Protein AF-0000000078449004 (afdb_homodimer)

Secondary structure (DSSP, 8-state):
-HHHHHHHHHHH--S-HHHHHHHHHHHTS----HHHHHHHHHHHHHHHHHHHHHHHS-SS--------HHHHHHHHHHHHHHHHHHHHHHHHHHHHHT--TT-SSS--HHHHH-HHHHHHHHHHHHHHHHHHHHTT--HHHHHHHHHHHHHHHHHHH------S-HHHHHHHHHHHHIIIIIHHHHHHHHHHHHHTT--HHHHHHHHHHHHHHHHHHHHHHHHHHHH-B-TTTSSB--HHHHTT---HHHHHHGGG-HHHHHHHHH---HHHHHHHHHTTTHHHHHHHHHHHHHHHHHHHHHHHHTSSS--HHHHHHHHHHHHHH-----/-HHHHHHHHHHH--S-HHHHHHHHHHHTS----HHHHHHHHHHHHHHHHHHHHHHHS-SS--------HHHHHHHHHHHHHHHHHHHHHHHHHHHHHT--TT-SSS--HHHHH-HHHHHHHHHHHHHHHHHHHHTT--HHHHHHHHHHHHHHHHHHH------S-HHHHHHHHHHHHIIIIIHHHHHHHHHHHHHTT--HHHHHHHHHHHHHHHHHHHHHHHHHHHH-B-TTTSSB--HHHHTT---HHHHHHGGG-HHHHHHHHH---HHHHHHHHHTTTHHHHHHHHHHHHHHHHHHHHHHHHTSSS--HHHHHHHHHHHHHHS----

Sequence (660 aa):
MSAFMDKVLSIVNTENEKVNGMIKYIINAPSKLFRPQLGLLLHRFLRTVDDKNEKSSSHGDSLHSSAPDDIYSDSILHLLRAYEIVHVGTLIHDDVLDDSDTRRTLKSIHNIVGTKAAILIGDLMLTRACHSIILLDSKELNIRMANSLENLIKGELMQVKYSENLQEMFESYLRKIFLKTASLIAETCASVAVLRGHGKEIVEKCYQVGLHIGMSFQICDDLLDYNSKSHLLGKPVLNDLSAGLITLPLLFAIPDHKELHGKVKSGLDVETIMPYVSKSLSFERCKHALLLHMTEAHRFLEEIEGSTTLSSEGSAIIRYALDNVTRVKGMSAFMDKVLSIVNTENEKVNGMIKYIINAPSKLFRPQLGLLLHRFLRTVDDKNEKSSSHGDSLHSSAPDDIYSDSILHLLRAYEIVHVGTLIHDDVLDDSDTRRTLKSIHNIVGTKAAILIGDLMLTRACHSIILLDSKELNIRMANSLENLIKGELMQVKYSENLQEMFESYLRKIFLKTASLIAETCASVAVLRGHGKEIVEKCYQVGLHIGMSFQICDDLLDYNSKSHLLGKPVLNDLSAGLITLPLLFAIPDHKELHGKVKSGLDVETIMPYVSKSLSFERCKHALLLHMTEAHRFLEEIEGSTTLSSEGSAIIRYALDNVTRVKG

Foldseek 3Di:
DVVLLVVLLVLLDDPDPLLSVLLCVLSPPDDPLLQLVLLVLLLVLVVVLVVVVCVVPPPDDPPPPPPPPVVLVVLSSLLSSLLVLLVSLVVLVVLLPLVPCPPDDDRNSCVVVNSVSSNVSSVSSLVSSLVSQVVLVDPVLNVLSVQLNVLQVVLVVQAQDADPDLVSSVVSQLSSLLSNWQSSSLSSQLVSCVSSPHDPLLSNLSSLLSNLLRSLQVLLVVLQQLVPLPVPPGHRVVPQLVSQGDHQLQSQLCVVDVVSSVVNVVTRDCVVRSVSSVPGCSSVVSVVSSVVSLVSSLVSSCVSSVHPDHDPSSVVSSVSSCCNSVVVPD/DVVLLVVLLVLLDDPDPVLSVLVCVLSPPDDPLLLLVLLVLLLVLVVVLVVVVCVVPPPDDPPPPPPPPVVLVVLSSLLSSLLVLLVSLVVLVVLLVLVPCPPDDDRNSCVVVNSVSSNVSSVSSLVSSLVSQVVLVDPVLNVLSVQLNVLQVVLVVQAQDADPDLVSSVVSQLSSLLSNWQSSSLSSQLVSCVSSPHDPLLSNLSSLLSNLLRSLQVLLVVLQQLVVLPVPPRHRVVPQLVSQGDHQLQSQLCVVDVVSSVVNVVTRDCVVRSVSSVPGCSSVVSVVSSVVSLVSSLVSSCVSSVHPDHDPSSVVSSVSSCCNSVVVDD

Radius of gyration: 28.14 Å; Cα contacts (8 Å, |Δi|>4): 845; chains: 2; bounding box: 70×77×61 Å

InterPro domains:
  IPR000092 Polyprenyl synthetase-like [PF00348] (17-256)
  IPR000092 Polyprenyl synthetase-like [cd00685] (14-257)
  IPR008949 Isoprenoid synthase domain superfamily [G3DSA:1.10.600.10] (1-329)
  IPR008949 Isoprenoid synthase domain superfamily [SSF48576] (9-309)
  IPR033749 Polyprenyl synthetase, conserved site [PS00444] (213-225)

Solvent-accessible surface area (backbone atoms only — not comparable to full-atom values): 34666 Å² total; per-residue (Å²): 107,68,66,57,50,52,51,45,49,65,64,62,56,61,94,45,64,71,58,36,53,49,51,48,53,61,69,65,41,91,67,86,53,60,63,49,49,50,44,50,40,49,50,53,29,51,49,54,46,48,53,52,48,52,63,68,52,55,78,76,82,76,70,73,68,73,70,59,77,65,63,55,44,54,56,49,49,50,51,37,42,24,54,48,36,37,52,54,17,49,51,44,40,49,47,54,58,57,66,50,77,68,51,68,91,61,73,45,59,31,79,75,65,29,58,55,52,32,47,43,49,17,49,46,28,40,42,42,20,52,47,54,42,53,72,68,72,38,70,66,55,42,51,45,50,38,49,32,52,47,34,34,45,52,17,68,72,53,72,54,58,87,56,94,48,61,68,57,38,50,53,44,37,53,50,31,46,32,24,52,48,4,39,49,41,9,43,50,32,18,43,53,33,46,75,71,64,48,54,71,68,57,20,50,37,33,22,46,28,21,30,23,46,25,42,20,42,50,51,35,53,53,43,43,34,64,61,35,50,31,84,84,79,64,42,48,67,38,56,46,36,70,70,55,48,65,48,66,44,57,61,53,15,34,86,74,30,80,67,47,54,58,43,54,69,76,44,62,44,56,83,74,47,46,62,53,34,70,73,33,66,7,65,61,49,48,51,49,53,29,48,52,26,45,51,50,22,53,51,37,50,20,60,70,63,70,37,95,64,65,50,74,49,49,45,48,46,53,52,53,54,44,55,69,43,50,65,70,63,130,108,68,68,58,49,52,50,44,48,63,65,62,56,62,94,45,63,71,58,35,52,50,51,48,53,61,68,65,41,92,67,84,53,61,64,49,50,50,44,51,42,49,52,53,30,51,49,52,44,49,51,52,49,52,62,67,49,56,78,76,82,74,70,74,70,72,69,59,76,66,61,56,43,54,56,50,51,51,51,37,42,24,55,47,36,37,53,54,16,50,50,44,40,48,47,54,57,57,66,50,78,64,50,74,88,60,70,41,60,31,79,74,65,29,57,54,53,33,46,44,48,17,50,45,27,40,42,43,19,52,47,54,42,53,74,68,71,39,70,66,55,42,51,46,50,40,49,34,53,47,34,32,45,53,18,68,72,53,74,53,56,87,55,94,49,62,67,56,36,48,51,43,38,53,51,30,46,32,25,53,48,4,40,48,41,9,43,48,32,19,43,53,32,46,75,73,64,51,55,70,67,58,21,49,37,33,22,48,28,21,30,24,47,25,43,21,41,50,51,37,52,53,45,44,34,63,62,35,50,32,84,83,79,63,44,48,69,37,54,48,37,70,70,56,48,65,49,65,44,59,62,53,13,32,86,75,31,79,65,47,53,57,43,54,68,77,43,63,44,56,82,73,48,47,62,54,34,70,75,33,64,8,65,60,50,49,52,50,52,29,48,51,25,45,51,50,21,51,52,38,51,20,58,69,63,71,36,96,64,66,50,73,48,50,44,48,46,53,52,52,53,44,55,70,41,50,66,69,63,130

Structure (mmCIF, N/CA/C/O backbone):
data_AF-0000000078449004-model_v1
#
loop_
_entity.id
_entity.type
_entity.pdbx_description
1 polymer 'Polyprenyl synthetase family member protein'
#
loop_
_atom_site.group_PDB
_atom_site.id
_atom_site.type_symbol
_atom_site.label_atom_id
_atom_site.label_alt_id
_atom_site.label_comp_id
_atom_site.label_asym_id
_atom_site.label_entity_id
_atom_site.label_seq_id
_atom_site.pdbx_PDB_ins_code
_atom_site.Cartn_x
_atom_site.Cartn_y
_atom_site.Cartn_z
_atom_site.occupancy
_atom_site.B_iso_or_equiv
_atom_site.auth_seq_id
_atom_site.auth_comp_id
_atom_site.auth_asym_id
_atom_site.auth_atom_id
_atom_site.pdbx_PDB_model_num
ATOM 1 N N . MET A 1 1 ? 0.041 1.467 27.344 1 67.94 1 MET A N 1
ATOM 2 C CA . MET A 1 1 ? 0.659 1.824 26.078 1 67.94 1 MET A CA 1
ATOM 3 C C . MET A 1 1 ? 1.543 0.692 25.562 1 67.94 1 MET A C 1
ATOM 5 O O . MET A 1 1 ? 1.615 0.451 24.359 1 67.94 1 MET A O 1
ATOM 9 N N . SER A 1 2 ? 2.07 -0.02 26.609 1 73.44 2 SER A N 1
ATOM 10 C CA . SER A 1 2 ? 2.887 -1.161 26.203 1 73.44 2 SER A CA 1
ATOM 11 C C . SER A 1 2 ? 2.039 -2.236 25.531 1 73.44 2 SER A C 1
ATOM 13 O O . SER A 1 2 ? 2.404 -2.752 24.469 1 73.44 2 SER A O 1
ATOM 15 N N . ALA A 1 3 ? 0.859 -2.412 26.062 1 79.25 3 ALA A N 1
ATOM 16 C CA . ALA A 1 3 ? -0.039 -3.416 25.5 1 79.25 3 ALA A CA 1
ATOM 17 C C . ALA A 1 3 ? -0.531 -2.996 24.125 1 79.25 3 ALA A C 1
ATOM 19 O O . ALA A 1 3 ? -0.748 -3.842 23.25 1 79.25 3 ALA A O 1
ATOM 20 N N . PHE A 1 4 ? -0.646 -1.725 24.047 1 86.06 4 PHE A N 1
ATOM 21 C CA . PHE A 1 4 ? -1.08 -1.169 22.781 1 86.06 4 PHE A CA 1
ATOM 22 C C . PHE A 1 4 ? -0.072 -1.485 21.672 1 86.06 4 PHE A C 1
ATOM 24 O O . PHE A 1 4 ? -0.441 -2 20.625 1 86.06 4 PHE A O 1
ATOM 31 N N . MET A 1 5 ? 1.175 -1.37 21.922 1 83.5 5 MET A N 1
ATOM 32 C CA . MET A 1 5 ? 2.217 -1.562 20.922 1 83.5 5 MET A CA 1
ATOM 33 C C . MET A 1 5 ? 2.475 -3.047 20.672 1 83.5 5 MET A C 1
ATOM 35 O O . MET A 1 5 ? 2.826 -3.449 19.562 1 83.5 5 MET A O 1
ATOM 39 N N . ASP A 1 6 ? 2.234 -3.83 21.734 1 82.44 6 ASP A N 1
ATOM 40 C CA . ASP A 1 6 ? 2.367 -5.273 21.562 1 82.44 6 ASP A CA 1
ATOM 41 C C . ASP A 1 6 ? 1.369 -5.801 20.531 1 82.44 6 ASP A C 1
ATOM 43 O O . ASP A 1 6 ? 1.699 -6.676 19.734 1 82.44 6 ASP A O 1
ATOM 47 N N . LYS A 1 7 ? 0.259 -5.266 20.625 1 85.38 7 LYS A N 1
ATOM 48 C CA . LYS A 1 7 ? -0.763 -5.68 19.656 1 85.38 7 LYS A CA 1
ATOM 49 C C . LYS A 1 7 ? -0.454 -5.156 18.266 1 85.38 7 LYS A C 1
ATOM 51 O O . LYS A 1 7 ? -0.725 -5.832 17.266 1 85.38 7 LYS A O 1
ATOM 56 N N . VAL A 1 8 ? 0.079 -4.008 18.203 1 87.06 8 VAL A N 1
ATOM 57 C CA . VAL A 1 8 ? 0.522 -3.467 16.922 1 87.06 8 VAL A CA 1
ATOM 58 C C . VAL A 1 8 ? 1.547 -4.41 16.281 1 87.06 8 VAL A C 1
ATOM 60 O O . VAL A 1 8 ? 1.439 -4.754 15.109 1 87.06 8 VAL A O 1
ATOM 63 N N . LEU A 1 9 ? 2.445 -4.902 17.094 1 83.38 9 LEU A N 1
ATOM 64 C CA . LEU A 1 9 ? 3.488 -5.809 16.625 1 83.38 9 LEU A CA 1
ATOM 65 C C . LEU A 1 9 ? 2.887 -7.125 16.156 1 83.38 9 LEU A C 1
ATOM 67 O O . LEU A 1 9 ? 3.336 -7.688 15.148 1 83.38 9 LEU A O 1
ATOM 71 N N . SER A 1 10 ? 1.912 -7.551 16.812 1 85.5 10 SER A N 1
ATOM 72 C CA . SER A 1 10 ? 1.275 -8.812 16.453 1 85.5 10 SER A CA 1
ATOM 73 C C . SER A 1 10 ? 0.579 -8.711 15.102 1 85.5 10 SER A C 1
ATOM 75 O O . SER A 1 10 ? 0.499 -9.695 14.359 1 85.5 10 SER A O 1
ATOM 77 N N . ILE A 1 11 ? 0.101 -7.555 14.797 1 84.75 11 ILE A N 1
ATOM 78 C CA . ILE A 1 11 ? -0.621 -7.332 13.555 1 84.75 11 ILE A CA 1
ATOM 79 C C . ILE A 1 11 ? 0.36 -7.336 12.383 1 84.75 11 ILE A C 1
ATOM 81 O O . ILE A 1 11 ? 0.037 -7.82 11.297 1 84.75 11 ILE A O 1
ATOM 85 N N . VAL A 1 12 ? 1.623 -6.914 12.625 1 84.25 12 VAL A N 1
ATOM 86 C CA . VAL A 1 12 ? 2.516 -6.684 11.492 1 84.25 12 VAL A CA 1
ATOM 87 C C . VAL A 1 12 ? 3.568 -7.789 11.43 1 84.25 12 VAL A C 1
ATOM 89 O O . VAL A 1 12 ? 4.406 -7.805 10.531 1 84.25 12 VAL A O 1
ATOM 92 N N . ASN A 1 13 ? 3.479 -8.734 12.289 1 81.5 13 ASN A N 1
ATOM 93 C CA . ASN A 1 13 ? 4.441 -9.828 12.312 1 81.5 13 ASN A CA 1
ATOM 94 C C . ASN A 1 13 ? 4.34 -10.695 11.062 1 81.5 13 ASN A C 1
ATOM 96 O O . ASN A 1 13 ? 3.242 -10.922 10.547 1 81.5 13 ASN A O 1
ATOM 100 N N . THR A 1 14 ? 5.531 -11.102 10.625 1 74.5 14 THR A N 1
ATOM 101 C CA . THR A 1 14 ? 5.613 -11.969 9.453 1 74.5 14 THR A CA 1
ATOM 102 C C . THR A 1 14 ? 6.324 -13.273 9.789 1 74.5 14 THR A C 1
ATOM 104 O O . THR A 1 14 ? 6.695 -13.5 10.945 1 74.5 14 THR A O 1
ATOM 107 N N . GLU A 1 15 ? 6.383 -14.133 8.781 1 71.5 15 GLU A N 1
ATOM 108 C CA . GLU A 1 15 ? 7.125 -15.383 8.961 1 71.5 15 GLU A CA 1
ATOM 109 C C . GLU A 1 15 ? 8.625 -15.156 8.812 1 71.5 15 GLU A C 1
ATOM 111 O O . GLU A 1 15 ? 9.43 -16.047 9.117 1 71.5 15 GLU A O 1
ATOM 116 N N . ASN A 1 16 ? 9.016 -13.984 8.414 1 72.19 16 ASN A N 1
ATOM 117 C CA . ASN A 1 16 ? 10.422 -13.641 8.227 1 72.19 16 ASN A CA 1
ATOM 118 C C . ASN A 1 16 ? 11 -12.969 9.469 1 72.19 16 ASN A C 1
ATOM 120 O O . ASN A 1 16 ? 10.68 -11.82 9.766 1 72.19 16 ASN A O 1
ATOM 124 N N . GLU A 1 17 ? 11.875 -13.656 10.055 1 76.56 17 GLU A N 1
ATOM 125 C CA . GLU A 1 17 ? 12.422 -13.195 11.328 1 76.56 17 GLU A CA 1
ATOM 126 C C . GLU A 1 17 ? 13.203 -11.891 11.156 1 76.56 17 GLU A C 1
ATOM 128 O O . GLU A 1 17 ? 13.195 -11.039 12.039 1 76.56 17 GLU A O 1
ATOM 133 N N . LYS A 1 18 ? 13.867 -11.828 10.047 1 72.25 18 LYS A N 1
ATOM 134 C CA . LYS A 1 18 ? 14.641 -10.609 9.797 1 72.25 18 LYS A CA 1
ATOM 135 C C . LYS A 1 18 ? 13.727 -9.391 9.672 1 72.25 18 LYS A C 1
ATOM 137 O O . LYS A 1 18 ? 14.016 -8.328 10.219 1 72.25 18 LYS A O 1
ATOM 142 N N . VAL A 1 19 ? 12.641 -9.664 9.055 1 74.06 19 VAL A N 1
ATOM 143 C CA . VAL A 1 19 ? 11.664 -8.602 8.875 1 74.06 19 VAL A CA 1
ATOM 144 C C . VAL A 1 19 ? 11.031 -8.25 10.219 1 74.06 19 VAL A C 1
ATOM 146 O O . VAL A 1 19 ? 10.875 -7.078 10.555 1 74.06 19 VAL A O 1
ATOM 149 N N . ASN A 1 20 ? 10.75 -9.227 11 1 80.94 20 ASN A N 1
ATOM 150 C CA . ASN A 1 20 ? 10.133 -9.008 12.305 1 80.94 20 ASN A CA 1
ATOM 151 C C . ASN A 1 20 ? 11.055 -8.242 13.242 1 80.94 20 ASN A C 1
ATOM 153 O O . ASN A 1 20 ? 10.602 -7.395 14.016 1 80.94 20 ASN A O 1
ATOM 157 N N . GLY A 1 21 ? 12.32 -8.641 13.148 1 79.56 21 GLY A N 1
ATOM 158 C CA . GLY A 1 21 ? 13.289 -7.918 13.961 1 79.56 21 GLY A CA 1
ATOM 159 C C . GLY A 1 21 ? 13.352 -6.438 13.641 1 79.56 21 GLY A C 1
ATOM 160 O O . GLY A 1 21 ? 13.445 -5.602 14.539 1 79.56 21 GLY A O 1
ATOM 161 N N . MET A 1 22 ? 13.133 -6.133 12.477 1 73.94 22 MET A N 1
ATOM 162 C CA . MET A 1 22 ? 13.18 -4.746 12.023 1 73.94 22 MET A CA 1
ATOM 163 C C . MET A 1 22 ? 11.938 -3.984 12.477 1 73.94 22 MET A C 1
ATOM 165 O O . MET A 1 22 ? 12.031 -2.84 12.922 1 73.94 22 MET A O 1
ATOM 169 N N . ILE A 1 23 ? 10.898 -4.648 12.258 1 78.38 23 ILE A N 1
ATOM 170 C CA . ILE A 1 23 ? 9.633 -4.031 12.641 1 78.38 23 ILE A CA 1
ATOM 171 C C . ILE A 1 23 ? 9.641 -3.744 14.141 1 78.38 23 ILE A C 1
ATOM 173 O O . ILE A 1 23 ? 9.242 -2.66 14.578 1 78.38 23 ILE A O 1
ATOM 177 N N . LYS A 1 24 ? 10.141 -4.684 14.852 1 81.31 24 LYS A N 1
ATOM 178 C CA . LYS A 1 24 ? 10.219 -4.539 16.297 1 81.31 24 LYS A CA 1
ATOM 179 C C . LYS A 1 24 ? 11.117 -3.373 16.688 1 81.31 24 LYS A C 1
ATOM 181 O O . LYS A 1 24 ? 10.828 -2.641 17.641 1 81.31 24 LYS A O 1
ATOM 186 N N . TYR A 1 25 ? 12.148 -3.271 15.969 1 77.94 25 TYR A N 1
ATOM 187 C CA . TYR A 1 25 ? 13.094 -2.195 16.234 1 77.94 25 TYR A CA 1
ATOM 188 C C . TYR A 1 25 ? 12.438 -0.832 16.047 1 77.94 25 TYR A C 1
ATOM 190 O O . TYR A 1 25 ? 12.625 0.07 16.859 1 77.94 25 TYR A O 1
ATOM 198 N N . ILE A 1 26 ? 11.641 -0.665 15.102 1 76.62 26 ILE A N 1
ATOM 199 C CA . ILE A 1 26 ? 11.023 0.615 14.773 1 76.62 26 ILE A CA 1
ATOM 200 C C . ILE A 1 26 ? 9.891 0.905 15.75 1 76.62 26 ILE A C 1
ATOM 202 O O . ILE A 1 26 ? 9.742 2.033 16.234 1 76.62 26 ILE A O 1
ATOM 206 N N . ILE A 1 27 ? 9.172 -0.122 16 1 78.56 27 ILE A N 1
ATOM 207 C CA . ILE A 1 27 ? 8 0.029 16.859 1 78.56 27 ILE A CA 1
ATOM 208 C C . ILE A 1 27 ? 8.438 0.299 18.297 1 78.56 27 ILE A C 1
ATOM 210 O O . ILE A 1 27 ? 7.77 1.034 19.031 1 78.56 27 ILE A O 1
ATOM 214 N N . ASN A 1 28 ? 9.609 -0.246 18.609 1 75.81 28 ASN A N 1
ATOM 215 C CA . ASN A 1 28 ? 10.078 -0.104 19.984 1 75.81 28 ASN A CA 1
ATOM 216 C C . ASN A 1 28 ? 10.852 1.197 20.188 1 75.81 28 ASN A C 1
ATOM 218 O O . ASN A 1 28 ? 11.234 1.534 21.297 1 75.81 28 ASN A O 1
ATOM 222 N N . ALA A 1 29 ? 11.094 1.881 19.125 1 72.81 29 ALA A N 1
ATOM 223 C CA . ALA A 1 29 ? 11.695 3.203 19.281 1 72.81 29 ALA A CA 1
ATOM 224 C C . ALA A 1 29 ? 10.797 4.121 20.094 1 72.81 29 ALA A C 1
ATOM 226 O O . ALA A 1 29 ? 9.57 4.008 20.047 1 72.81 29 ALA A O 1
ATOM 227 N N . PRO A 1 30 ? 11.406 4.852 20.953 1 68.38 30 PRO A N 1
ATOM 228 C CA . PRO A 1 30 ? 10.602 5.746 21.797 1 68.38 30 PRO A CA 1
ATOM 229 C C . PRO A 1 30 ? 9.648 6.617 20.969 1 68.38 30 PRO A C 1
ATOM 231 O O . PRO A 1 30 ? 10.055 7.199 19.969 1 68.38 30 PRO A O 1
ATOM 234 N N . SER A 1 31 ? 8.445 6.445 21.25 1 74.94 31 SER A N 1
ATOM 235 C CA . SER A 1 31 ? 7.414 7.242 20.594 1 74.94 31 SER A CA 1
ATOM 236 C C . SER A 1 31 ? 6.371 7.73 21.594 1 74.94 31 SER A C 1
ATOM 238 O O . SER A 1 31 ? 6.039 7.023 22.547 1 74.94 31 SER A O 1
ATOM 240 N N . LYS A 1 32 ? 6.047 8.945 21.547 1 74.31 32 LYS A N 1
ATOM 241 C CA . LYS A 1 32 ? 5.059 9.531 22.438 1 74.31 32 LYS A CA 1
ATOM 242 C C . LYS A 1 32 ? 3.654 9.031 22.109 1 74.31 32 LYS A C 1
ATOM 244 O O . LYS A 1 32 ? 2.721 9.234 22.891 1 74.31 32 LYS A O 1
ATOM 249 N N . LEU A 1 33 ? 3.533 8.289 21.047 1 87.19 33 LEU A N 1
ATOM 250 C CA . LEU A 1 33 ? 2.236 7.785 20.609 1 87.19 33 LEU A CA 1
ATOM 251 C C . LEU A 1 33 ? 1.193 8.898 20.609 1 87.19 33 LEU A C 1
ATOM 253 O O . LEU A 1 33 ? 0.107 8.742 21.156 1 87.19 33 LEU A O 1
ATOM 257 N N . PHE A 1 34 ? 1.561 10.016 20.047 1 90.38 34 PHE A N 1
ATOM 258 C CA . PHE A 1 34 ? 0.74 11.219 20 1 90.38 34 PHE A CA 1
ATOM 259 C C . PHE A 1 34 ? -0.609 10.93 19.359 1 90.38 34 PHE A C 1
ATOM 261 O O . PHE A 1 34 ? -1.654 11.305 19.891 1 90.38 34 PHE A O 1
ATOM 268 N N . ARG A 1 35 ? -0.617 10.211 18.297 1 92.75 35 ARG A N 1
ATOM 269 C CA . ARG A 1 35 ? -1.819 10.023 17.5 1 92.75 35 ARG A CA 1
ATOM 270 C C . ARG A 1 35 ? -2.811 9.102 18.203 1 92.75 35 ARG A C 1
ATOM 272 O O . ARG A 1 35 ? -3.984 9.453 18.359 1 92.75 35 ARG A O 1
ATOM 279 N N . PRO A 1 36 ? -2.34 7.934 18.656 1 93.69 36 PRO A N 1
ATOM 280 C CA . PRO A 1 36 ? -3.275 7.086 19.406 1 93.69 36 PRO A CA 1
ATOM 281 C C . PRO A 1 36 ? -3.861 7.781 20.625 1 93.69 36 PRO A C 1
ATOM 283 O O . PRO A 1 36 ? -5.051 7.629 20.922 1 93.69 36 PRO A O 1
ATOM 286 N N . GLN A 1 37 ? -3.027 8.516 21.281 1 93.44 37 GLN A N 1
ATOM 287 C CA . GLN A 1 37 ? -3.5 9.203 22.484 1 93.44 37 GLN A CA 1
ATOM 288 C C . GLN A 1 37 ? -4.523 10.281 22.125 1 93.44 37 GLN A C 1
ATOM 290 O O . GLN A 1 37 ? -5.52 10.453 22.828 1 93.44 37 GLN A O 1
ATOM 295 N N . LEU A 1 38 ? -4.266 10.992 21.125 1 96.31 38 LEU A N 1
ATOM 296 C CA . LEU A 1 38 ? -5.223 11.992 20.656 1 96.31 38 LEU A CA 1
ATOM 297 C C . LEU A 1 38 ? -6.559 11.352 20.312 1 96.31 38 LEU A C 1
ATOM 299 O O . LEU A 1 38 ? -7.617 11.875 20.672 1 96.31 38 LEU A O 1
ATOM 303 N N . GLY A 1 39 ? -6.492 10.227 19.578 1 96.5 39 GLY A N 1
ATOM 304 C CA . GLY A 1 39 ? -7.707 9.492 19.25 1 96.5 39 GLY A CA 1
ATOM 305 C C . GLY A 1 39 ? -8.484 9.039 20.469 1 96.5 39 GLY A C 1
ATOM 306 O O . GLY A 1 39 ? -9.711 9.109 20.484 1 96.5 39 GLY A O 1
ATOM 307 N N . LEU A 1 40 ? -7.77 8.578 21.484 1 94.88 40 LEU A N 1
ATOM 308 C CA . LEU A 1 40 ? -8.406 8.125 22.719 1 94.88 40 LEU A CA 1
ATOM 309 C C . LEU A 1 40 ? -9.062 9.281 23.453 1 94.88 40 LEU A C 1
ATOM 311 O O . LEU A 1 40 ? -10.164 9.141 24 1 94.88 40 LEU A O 1
ATOM 315 N N . LEU A 1 41 ? -8.367 10.398 23.531 1 96.25 41 LEU A N 1
ATOM 316 C CA . LEU A 1 41 ? -8.922 11.594 24.156 1 96.25 41 LEU A CA 1
ATOM 317 C C . LEU A 1 41 ? -10.195 12.039 23.453 1 96.25 41 LEU A C 1
ATOM 319 O O . LEU A 1 41 ? -11.18 12.406 24.094 1 96.25 41 LEU A O 1
ATOM 323 N N . LEU A 1 42 ? -10.156 12 22.125 1 97.44 42 LEU A N 1
ATOM 324 C CA . LEU A 1 42 ? -11.336 12.383 21.359 1 97.44 42 LEU A CA 1
ATOM 325 C C . LEU A 1 42 ? -12.492 11.43 21.609 1 97.44 42 LEU A C 1
ATOM 327 O O . LEU A 1 42 ? -13.641 11.852 21.719 1 97.44 42 LEU A O 1
ATOM 331 N N . HIS A 1 43 ? -12.18 10.109 21.641 1 96.19 43 HIS A N 1
ATOM 332 C CA . HIS A 1 43 ? -13.195 9.109 21.953 1 96.19 43 HIS A CA 1
ATOM 333 C C . HIS A 1 43 ? -13.875 9.406 23.281 1 96.19 43 HIS A C 1
ATOM 335 O O . HIS A 1 43 ? -15.102 9.344 23.391 1 96.19 43 HIS A O 1
ATOM 341 N N . ARG A 1 44 ? -13.102 9.742 24.281 1 93.69 44 ARG A N 1
ATOM 342 C CA . ARG A 1 44 ? -13.641 10.07 25.594 1 93.69 44 ARG A CA 1
ATOM 343 C C . ARG A 1 44 ? -14.492 11.336 25.547 1 93.69 44 ARG A C 1
ATOM 345 O O . ARG A 1 44 ? -15.562 11.391 26.156 1 93.69 44 ARG A O 1
ATOM 352 N N . PHE A 1 45 ? -14.039 12.273 24.828 1 96.38 45 PHE A N 1
ATOM 353 C CA . PHE A 1 45 ? -14.758 13.531 24.656 1 96.38 45 PHE A CA 1
ATOM 354 C C . PHE A 1 45 ? -16.125 13.289 24.016 1 96.38 45 PHE A C 1
ATOM 356 O O . PHE A 1 45 ? -17.141 13.781 24.5 1 96.38 45 PHE A O 1
ATOM 363 N N . LEU A 1 46 ? -16.109 12.469 22.969 1 95.38 46 LEU A N 1
ATOM 364 C CA . LEU A 1 46 ? -17.359 12.195 22.25 1 95.38 46 LEU A CA 1
ATOM 365 C C . LEU A 1 46 ? -18.328 11.391 23.125 1 95.38 46 LEU A C 1
ATOM 367 O O . LEU A 1 46 ? -19.547 11.539 23 1 95.38 46 LEU A O 1
ATOM 371 N N . ARG A 1 47 ? -17.703 10.594 23.953 1 91.88 47 ARG A N 1
ATOM 372 C CA . ARG A 1 47 ? -18.547 9.852 24.891 1 91.88 47 ARG A CA 1
ATOM 373 C C . ARG A 1 47 ? -19.312 10.789 25.812 1 91.88 47 ARG A C 1
ATOM 375 O O . ARG A 1 47 ? -20.484 10.578 26.094 1 91.88 47 ARG A O 1
ATOM 382 N N . THR A 1 48 ? -18.656 11.797 26.234 1 89.88 48 THR A N 1
ATOM 383 C CA . THR A 1 48 ? -19.297 12.773 27.109 1 89.88 48 THR A CA 1
ATOM 384 C C . THR A 1 48 ? -20.391 13.547 26.359 1 89.88 48 THR A C 1
ATOM 386 O O . THR A 1 48 ? -21.422 13.883 26.938 1 89.88 48 THR A O 1
ATOM 389 N N . VAL A 1 49 ? -20.125 13.797 25.172 1 90.06 49 VAL A N 1
ATOM 390 C CA . VAL A 1 49 ? -21.094 14.492 24.344 1 90.06 49 VAL A CA 1
ATOM 391 C C . VAL A 1 49 ? -22.328 13.609 24.141 1 90.06 49 VAL A C 1
ATOM 393 O O . VAL A 1 49 ? -23.453 14.094 24.203 1 90.06 49 VAL A O 1
ATOM 396 N N . ASP A 1 50 ? -22.078 12.359 23.891 1 88.94 50 ASP A N 1
ATOM 397 C CA . ASP A 1 50 ? -23.172 11.398 23.719 1 88.94 50 ASP A CA 1
ATOM 398 C C . ASP A 1 50 ? -24.031 11.305 24.984 1 88.94 50 ASP A C 1
ATOM 400 O O . ASP A 1 50 ? -25.25 11.25 24.906 1 88.94 50 ASP A O 1
ATOM 404 N N . ASP A 1 51 ? -23.406 11.242 26.062 1 85.19 51 ASP A N 1
ATOM 405 C CA . ASP A 1 51 ? -24.094 11.125 27.344 1 85.19 51 ASP A CA 1
ATOM 406 C C . ASP A 1 51 ? -24.969 12.344 27.609 1 85.19 51 ASP A C 1
ATOM 408 O O . ASP A 1 51 ? -26.078 12.219 28.125 1 85.19 51 ASP A O 1
ATOM 412 N N . LYS A 1 52 ? -24.531 13.461 27.25 1 81.44 52 LYS A N 1
ATOM 413 C CA . LYS A 1 52 ? -25.297 14.695 27.438 1 81.44 52 LYS A CA 1
ATOM 414 C C . LYS A 1 52 ? -26.516 14.727 26.531 1 81.44 52 LYS A C 1
ATOM 416 O O . LYS A 1 52 ? -27.594 15.18 26.938 1 81.44 52 LYS A O 1
ATOM 421 N N . ASN A 1 53 ? -26.359 14.242 25.406 1 77.38 53 ASN A N 1
ATOM 422 C CA . ASN A 1 53 ? -27.469 14.227 24.438 1 77.38 53 ASN A CA 1
ATOM 423 C C . ASN A 1 53 ? -28.516 13.188 24.812 1 77.38 53 ASN A C 1
ATOM 425 O O . ASN A 1 53 ? -29.703 13.383 24.578 1 77.38 53 ASN A O 1
ATOM 429 N N . GLU A 1 54 ? -28 12.086 25.234 1 70.25 54 GLU A N 1
ATOM 430 C CA . GLU A 1 54 ? -28.938 11.062 25.703 1 70.25 54 GLU A CA 1
ATOM 431 C C . GLU A 1 54 ? -29.75 11.555 26.891 1 70.25 54 GLU A C 1
ATOM 433 O O . GLU A 1 54 ? -30.953 11.266 27 1 70.25 54 GLU A O 1
ATOM 438 N N . LYS A 1 55 ? -29.156 12.227 27.672 1 61.28 55 LYS A N 1
ATOM 439 C CA . LYS A 1 55 ? -29.859 12.734 28.844 1 61.28 55 LYS A CA 1
ATOM 440 C C . LYS A 1 55 ? -30.859 13.812 28.453 1 61.28 55 LYS A C 1
ATOM 442 O O . LYS A 1 55 ? -31.906 13.938 29.078 1 61.28 55 LYS A O 1
ATOM 447 N N . SER A 1 56 ? -30.453 14.492 27.5 1 58.06 56 SER A N 1
ATOM 448 C CA . SER A 1 56 ? -31.344 15.555 27.047 1 58.06 56 SER A CA 1
ATOM 449 C C . SER A 1 56 ? -32.531 14.992 26.25 1 58.06 56 SER A C 1
ATOM 451 O O . SER A 1 56 ? -33.594 15.594 26.219 1 58.06 56 SER A O 1
ATOM 453 N N . SER A 1 57 ? -32.25 13.914 25.453 1 52.81 57 SER A N 1
ATOM 454 C CA . SER A 1 57 ? -33.312 13.25 24.703 1 52.81 57 SER A CA 1
ATOM 455 C C . SER A 1 57 ? -34.125 12.344 25.625 1 52.81 57 SER A C 1
ATOM 457 O O . SER A 1 57 ? -35.062 11.672 25.156 1 52.81 57 SER A O 1
ATOM 459 N N . SER A 1 58 ? -34 12.18 26.781 1 46 58 SER A N 1
ATOM 460 C CA . SER A 1 58 ? -34.781 11.266 27.609 1 46 58 SER A CA 1
ATOM 461 C C . SER A 1 58 ? -36.25 11.625 27.578 1 46 58 SER A C 1
ATOM 463 O O . SER A 1 58 ? -37.031 11.141 28.406 1 46 58 SER A O 1
ATOM 465 N N . HIS A 1 59 ? -36.969 12.406 26.922 1 37.53 59 HIS A N 1
ATOM 466 C CA . HIS A 1 59 ? -38.281 11.781 26.844 1 37.53 59 HIS A CA 1
ATOM 467 C C . HIS A 1 59 ? -38.188 10.359 26.297 1 37.53 59 HIS A C 1
ATOM 469 O O . HIS A 1 59 ? -38.719 9.422 26.906 1 37.53 59 HIS A O 1
ATOM 475 N N . GLY A 1 60 ? -38.875 9.984 24.984 1 34.41 60 GLY A N 1
ATOM 476 C CA . GLY A 1 60 ? -39.219 8.656 24.5 1 34.41 60 GLY A CA 1
ATOM 477 C C . GLY A 1 60 ? -38.031 7.766 24.281 1 34.41 60 GLY A C 1
ATOM 478 O O . GLY A 1 60 ? -36.875 8.188 24.516 1 34.41 60 GLY A O 1
ATOM 479 N N . ASP A 1 61 ? -38.094 6.719 23.094 1 35 61 ASP A N 1
ATOM 480 C CA . ASP A 1 61 ? -37.688 5.395 22.641 1 35 61 ASP A CA 1
ATOM 481 C C . ASP A 1 61 ? -36.25 5.414 22.125 1 35 61 ASP A C 1
ATOM 483 O O . ASP A 1 61 ? -35.875 4.578 21.297 1 35 61 ASP A O 1
ATOM 487 N N . SER A 1 62 ? -35.594 6.426 22.172 1 35 62 SER A N 1
ATOM 488 C CA . SER A 1 62 ? -34.5 6.309 21.219 1 35 62 SER A CA 1
ATOM 489 C C . SER A 1 62 ? -33.531 5.219 21.656 1 35 62 SER A C 1
ATOM 491 O O . SER A 1 62 ? -32.969 5.277 22.75 1 35 62 SER A O 1
ATOM 493 N N . LEU A 1 63 ? -33.688 3.967 21.281 1 33.84 63 LEU A N 1
ATOM 494 C CA . LEU A 1 63 ? -32.969 2.711 21.203 1 33.84 63 LEU A CA 1
ATOM 495 C C . LEU A 1 63 ? -31.5 2.955 20.828 1 33.84 63 LEU A C 1
ATOM 497 O O . LEU A 1 63 ? -30.875 2.107 20.203 1 33.84 63 LEU A O 1
ATOM 501 N N . HIS A 1 64 ? -31.172 4.148 20.641 1 39 64 HIS A N 1
ATOM 502 C CA . HIS A 1 64 ? -29.766 4.07 20.312 1 39 64 HIS A CA 1
ATOM 503 C C . HIS A 1 64 ? -28.969 3.367 21.406 1 39 64 HIS A C 1
ATOM 505 O O . HIS A 1 64 ? -28.938 3.832 22.547 1 39 64 HIS A O 1
ATOM 511 N N . SER A 1 65 ? -29.141 2.113 21.625 1 37.03 65 SER A N 1
ATOM 512 C CA . SER A 1 65 ? -28.375 1.168 22.438 1 37.03 65 SER A CA 1
ATOM 513 C C . SER A 1 65 ? -26.938 1.627 22.609 1 37.03 65 SER A C 1
ATOM 515 O O . SER A 1 65 ? -26.219 1.838 21.625 1 37.03 65 SER A O 1
ATOM 517 N N . SER A 1 66 ? -26.625 2.457 23.531 1 37.53 66 SER A N 1
ATOM 518 C CA . SER A 1 66 ? -25.281 2.686 24.062 1 37.53 66 SER A CA 1
ATOM 519 C C . SER A 1 66 ? -24.469 1.396 24.078 1 37.53 66 SER A C 1
ATOM 521 O O . SER A 1 66 ? -24.734 0.498 24.891 1 37.53 66 SER A O 1
ATOM 523 N N . ALA A 1 67 ? -24.047 0.824 23 1 41.62 67 ALA A N 1
ATOM 524 C CA . ALA A 1 67 ? -23.125 -0.294 23.172 1 41.62 67 ALA A CA 1
ATOM 525 C C . ALA A 1 67 ? -22.25 -0.1 24.406 1 41.62 67 ALA A C 1
ATOM 527 O O . ALA A 1 67 ? -21.859 1.025 24.719 1 41.62 67 ALA A O 1
ATOM 528 N N . PRO A 1 68 ? -22.297 -1.073 25.328 1 45.28 68 PRO A N 1
ATOM 529 C CA . PRO A 1 68 ? -21.453 -0.993 26.516 1 45.28 68 PRO A CA 1
ATOM 530 C C . PRO A 1 68 ? -20.062 -0.421 26.219 1 45.28 68 PRO A C 1
ATOM 532 O O . PRO A 1 68 ? -19.547 -0.577 25.109 1 45.28 68 PRO A O 1
ATOM 535 N N . ASP A 1 69 ? -19.516 0.64 27.016 1 49.78 69 ASP A N 1
ATOM 536 C CA . ASP A 1 69 ? -18.266 1.38 27.047 1 49.78 69 ASP A CA 1
ATOM 537 C C . ASP A 1 69 ? -17.094 0.498 26.609 1 49.78 69 ASP A C 1
ATOM 539 O O . ASP A 1 69 ? -16.156 0.976 25.969 1 49.78 69 ASP A O 1
ATOM 543 N N . ASP A 1 70 ? -17.297 -0.84 26.938 1 50.09 70 ASP A N 1
ATOM 544 C CA . ASP A 1 70 ? -16.188 -1.79 26.781 1 50.09 70 ASP A CA 1
ATOM 545 C C . ASP A 1 70 ? -15.984 -2.15 25.312 1 50.09 70 ASP A C 1
ATOM 547 O O . ASP A 1 70 ? -14.852 -2.348 24.875 1 50.09 70 ASP A O 1
ATOM 551 N N . ILE A 1 71 ? -17.156 -2.336 24.594 1 46.53 71 ILE A N 1
ATOM 552 C CA . ILE A 1 71 ? -17.094 -2.812 23.219 1 46.53 71 ILE A CA 1
ATOM 553 C C . ILE A 1 71 ? -16.453 -1.744 22.344 1 46.53 71 ILE A C 1
ATOM 555 O O . ILE A 1 71 ? -15.633 -2.057 21.469 1 46.53 71 ILE A O 1
ATOM 559 N N . TYR A 1 72 ? -16.812 -0.428 22.578 1 55.94 72 TYR A N 1
ATOM 560 C CA . TYR A 1 72 ? -16.234 0.664 21.812 1 55.94 72 TYR A CA 1
ATOM 561 C C . TYR A 1 72 ? -14.734 0.751 22.031 1 55.94 72 TYR A C 1
ATOM 563 O O . TYR A 1 72 ? -13.977 1.069 21.109 1 55.94 72 TYR A O 1
ATOM 571 N N . SER A 1 73 ? -14.422 0.007 23.094 1 75.69 73 SER A N 1
ATOM 572 C CA . SER A 1 73 ? -13.031 0.223 23.484 1 75.69 73 SER A CA 1
ATOM 573 C C . SER A 1 73 ? -12.086 -0.625 22.625 1 75.69 73 SER A C 1
ATOM 575 O O . SER A 1 73 ? -11.078 -0.124 22.125 1 75.69 73 SER A O 1
ATOM 577 N N . ASP A 1 74 ? -12.664 -1.819 22.281 1 88.06 74 ASP A N 1
ATOM 578 C CA . ASP A 1 74 ? -11.75 -2.676 21.531 1 88.06 74 ASP A CA 1
ATOM 579 C C . ASP A 1 74 ? -11.672 -2.24 20.062 1 88.06 74 ASP A C 1
ATOM 581 O O . ASP A 1 74 ? -10.594 -2.236 19.469 1 88.06 74 ASP A O 1
ATOM 585 N N . SER A 1 75 ? -12.891 -1.805 19.562 1 93.5 75 SER A N 1
ATOM 586 C CA . SER A 1 75 ? -12.93 -1.37 18.172 1 93.5 75 SER A CA 1
ATOM 587 C C . SER A 1 75 ? -12.164 -0.065 17.984 1 93.5 75 SER A C 1
ATOM 589 O O . SER A 1 75 ? -11.516 0.13 16.953 1 93.5 75 SER A O 1
ATOM 591 N N . ILE A 1 76 ? -12.273 0.783 19.031 1 95.31 76 ILE A N 1
ATOM 592 C CA . ILE A 1 76 ? -11.555 2.053 18.953 1 95.31 76 ILE A CA 1
ATOM 593 C C . ILE A 1 76 ? -10.055 1.804 19.016 1 95.31 76 ILE A C 1
ATOM 595 O O . ILE A 1 76 ? -9.297 2.375 18.219 1 95.31 76 ILE A O 1
ATOM 599 N N . LEU A 1 77 ? -9.68 0.927 19.891 1 94.44 77 LEU A N 1
ATOM 600 C CA . LEU A 1 77 ? -8.258 0.589 19.984 1 94.44 77 LEU A CA 1
ATOM 601 C C . LEU A 1 77 ? -7.773 -0.06 18.703 1 94.44 77 LEU A C 1
ATOM 603 O O . LEU A 1 77 ? -6.66 0.212 18.25 1 94.44 77 LEU A O 1
ATOM 607 N N . HIS A 1 78 ? -8.617 -0.904 18.156 1 94.69 78 HIS A N 1
ATOM 608 C CA . HIS A 1 78 ? -8.305 -1.541 16.875 1 94.69 78 HIS A CA 1
ATOM 609 C C . HIS A 1 78 ? -8.102 -0.503 15.781 1 94.69 78 HIS A C 1
ATOM 611 O O . HIS A 1 78 ? -7.129 -0.575 15.023 1 94.69 78 HIS A O 1
ATOM 617 N N . LEU A 1 79 ? -8.961 0.434 15.734 1 96.88 79 LEU A N 1
ATOM 618 C CA . LEU A 1 79 ? -8.891 1.525 14.773 1 96.88 79 LEU A CA 1
ATOM 619 C C . LEU A 1 79 ? -7.605 2.33 14.953 1 96.88 79 LEU A C 1
ATOM 621 O O . LEU A 1 79 ? -6.891 2.592 13.984 1 96.88 79 LEU A O 1
ATOM 625 N N . LEU A 1 80 ? -7.316 2.678 16.188 1 96.44 80 LEU A N 1
ATOM 626 C CA . LEU A 1 80 ? -6.164 3.521 16.484 1 96.44 80 LEU A CA 1
ATOM 627 C C . LEU A 1 80 ? -4.863 2.779 16.203 1 96.44 80 LEU A C 1
ATOM 629 O O . LEU A 1 80 ? -3.873 3.385 15.789 1 96.44 80 LEU A O 1
ATOM 633 N N . ARG A 1 81 ? -4.875 1.486 16.422 1 94.44 81 ARG A N 1
ATOM 634 C CA . ARG A 1 81 ? -3.705 0.682 16.078 1 94.44 81 ARG A CA 1
ATOM 635 C C . ARG A 1 81 ? -3.463 0.681 14.57 1 94.44 81 ARG A C 1
ATOM 637 O O . ARG A 1 81 ? -2.318 0.772 14.125 1 94.44 81 ARG A O 1
ATOM 644 N N . ALA A 1 82 ? -4.508 0.587 13.82 1 95.81 82 ALA A N 1
ATOM 645 C CA . ALA A 1 82 ? -4.379 0.59 12.367 1 95.81 82 ALA A CA 1
ATOM 646 C C . ALA A 1 82 ? -3.752 1.892 11.875 1 95.81 82 ALA A C 1
ATOM 648 O O . ALA A 1 82 ? -2.818 1.872 11.062 1 95.81 82 ALA A O 1
ATOM 649 N N . TYR A 1 83 ? -4.207 3.004 12.375 1 96.62 83 TYR A N 1
ATOM 650 C CA . TYR A 1 83 ? -3.674 4.293 11.953 1 96.62 83 TYR A CA 1
ATOM 651 C C . TYR A 1 83 ? -2.238 4.473 12.43 1 96.62 83 TYR A C 1
ATOM 653 O O . TYR A 1 83 ? -1.425 5.105 11.75 1 96.62 83 TYR A O 1
ATOM 661 N N . GLU A 1 84 ? -1.92 3.951 13.602 1 94.56 84 GLU A N 1
ATOM 662 C CA . GLU A 1 84 ? -0.542 4.016 14.078 1 94.56 84 GLU A CA 1
ATOM 663 C C . GLU A 1 84 ? 0.39 3.191 13.195 1 94.56 84 GLU A C 1
ATOM 665 O O . GLU A 1 84 ? 1.53 3.588 12.953 1 94.56 84 GLU A O 1
ATOM 670 N N . ILE A 1 85 ? -0.108 2.045 12.766 1 93.31 85 ILE A N 1
ATOM 671 C CA . ILE A 1 85 ? 0.671 1.207 11.859 1 93.31 85 ILE A CA 1
ATOM 672 C C . ILE A 1 85 ? 0.974 1.978 10.578 1 93.31 85 ILE A C 1
ATOM 674 O O . ILE A 1 85 ? 2.088 1.909 10.055 1 93.31 85 ILE A O 1
ATOM 678 N N . VAL A 1 86 ? 0.003 2.723 10.047 1 94.5 86 VAL A N 1
ATOM 679 C CA . VAL A 1 86 ? 0.223 3.561 8.875 1 94.5 86 VAL A CA 1
ATOM 680 C C . VAL A 1 86 ? 1.329 4.574 9.164 1 94.5 86 VAL A C 1
ATOM 682 O O . VAL A 1 86 ? 2.258 4.73 8.367 1 94.5 86 VAL A O 1
ATOM 685 N N . HIS A 1 87 ? 1.236 5.184 10.297 1 92.56 87 HIS A N 1
ATOM 686 C CA . HIS A 1 87 ? 2.23 6.184 10.672 1 92.56 87 HIS A CA 1
ATOM 687 C C . HIS A 1 87 ? 3.631 5.582 10.703 1 92.56 87 HIS A C 1
ATOM 689 O O . HIS A 1 87 ? 4.562 6.133 10.102 1 92.56 87 HIS A O 1
ATOM 695 N N . VAL A 1 88 ? 3.793 4.473 11.367 1 88.69 88 VAL A N 1
ATOM 696 C CA . VAL A 1 88 ? 5.094 3.826 11.5 1 88.69 88 VAL A CA 1
ATOM 697 C C . VAL A 1 88 ? 5.594 3.377 10.125 1 88.69 88 VAL A C 1
ATOM 699 O O . VAL A 1 88 ? 6.781 3.502 9.82 1 88.69 88 VAL A O 1
ATOM 702 N N . GLY A 1 89 ? 4.691 2.812 9.344 1 88.5 89 GLY A N 1
ATOM 703 C CA . GLY A 1 89 ? 5.059 2.412 7.996 1 88.5 89 GLY A CA 1
ATOM 704 C C . GLY A 1 89 ? 5.602 3.557 7.16 1 88.5 89 GLY A C 1
ATOM 705 O O . GLY A 1 89 ? 6.57 3.383 6.414 1 88.5 89 GLY A O 1
ATOM 706 N N . THR A 1 90 ? 4.988 4.684 7.266 1 87.5 90 THR A N 1
ATOM 707 C CA . THR A 1 90 ? 5.418 5.832 6.473 1 87.5 90 THR A CA 1
ATOM 708 C C . THR A 1 90 ? 6.77 6.344 6.957 1 87.5 90 THR A C 1
ATOM 710 O O . THR A 1 90 ? 7.543 6.902 6.18 1 87.5 90 THR A O 1
ATOM 713 N N . LEU A 1 91 ? 7.078 6.184 8.266 1 82.44 91 LEU A N 1
ATOM 714 C CA . LEU A 1 91 ? 8.398 6.539 8.781 1 82.44 91 LEU A CA 1
ATOM 715 C C . LEU A 1 91 ? 9.484 5.688 8.133 1 82.44 91 LEU A C 1
ATOM 717 O O . LEU A 1 91 ? 10.57 6.188 7.828 1 82.44 91 LEU A O 1
ATOM 721 N N . ILE A 1 92 ? 9.164 4.473 7.957 1 82.06 92 ILE A N 1
ATOM 722 C CA . ILE A 1 92 ? 10.109 3.572 7.316 1 82.06 92 ILE A CA 1
ATOM 723 C C . ILE A 1 92 ? 10.375 4.035 5.883 1 82.06 92 ILE A C 1
ATOM 725 O O . ILE A 1 92 ? 11.523 4.09 5.445 1 82.06 92 ILE A O 1
ATOM 729 N N . HIS A 1 93 ? 9.336 4.328 5.199 1 82.44 93 HIS A N 1
ATOM 730 C CA . HIS A 1 93 ? 9.469 4.809 3.828 1 82.44 93 HIS A CA 1
ATOM 731 C C . HIS A 1 93 ? 10.242 6.125 3.773 1 82.44 93 HIS A C 1
ATOM 733 O O . HIS A 1 93 ? 11.102 6.309 2.908 1 82.44 93 HIS A O 1
ATOM 739 N N . ASP A 1 94 ? 9.984 7.012 4.688 1 77.56 94 ASP A N 1
ATOM 740 C CA . ASP A 1 94 ? 10.648 8.312 4.746 1 77.56 94 ASP A CA 1
ATOM 741 C C . ASP A 1 94 ? 12.156 8.141 4.957 1 77.56 94 ASP A C 1
ATOM 743 O O . ASP A 1 94 ? 12.953 8.875 4.375 1 77.56 94 ASP A O 1
ATOM 747 N N . ASP A 1 95 ? 12.516 7.227 5.762 1 73.19 95 ASP A N 1
ATOM 748 C CA . ASP A 1 95 ? 13.914 6.984 6.078 1 73.19 95 ASP A CA 1
ATOM 749 C C . ASP A 1 95 ? 14.68 6.484 4.852 1 73.19 95 ASP A C 1
ATOM 751 O O . ASP A 1 95 ? 15.859 6.789 4.68 1 73.19 95 ASP A O 1
ATOM 755 N N . VAL A 1 96 ? 14.117 5.699 4.051 1 71 96 VAL A N 1
ATOM 756 C CA . VAL A 1 96 ? 14.734 5.16 2.844 1 71 96 VAL A CA 1
ATOM 757 C C . VAL A 1 96 ? 14.898 6.27 1.809 1 71 96 VAL A C 1
ATOM 759 O O . VAL A 1 96 ? 15.914 6.324 1.106 1 71 96 VAL A O 1
ATOM 762 N N . LEU A 1 97 ? 14 7.125 1.798 1 65.62 97 LEU A N 1
ATOM 763 C CA . LEU A 1 97 ? 13.93 8.117 0.729 1 65.62 97 LEU A CA 1
ATOM 764 C C . LEU A 1 97 ? 14.844 9.297 1.019 1 65.62 97 LEU A C 1
ATOM 766 O O . LEU A 1 97 ? 15.328 9.961 0.094 1 65.62 97 LEU A O 1
ATOM 770 N N . ASP A 1 98 ? 14.945 9.672 2.27 1 61.66 98 ASP A N 1
ATOM 771 C CA . ASP A 1 98 ? 15.742 10.828 2.645 1 61.66 98 ASP A CA 1
ATOM 772 C C . ASP A 1 98 ? 17.234 10.477 2.697 1 61.66 98 ASP A C 1
ATOM 774 O O . ASP A 1 98 ? 18.078 11.367 2.812 1 61.66 98 ASP A O 1
ATOM 778 N N . ASP A 1 99 ? 17.688 9.43 1.915 1 53.53 99 ASP A N 1
ATOM 779 C CA . ASP A 1 99 ? 19.078 9.031 1.985 1 53.53 99 ASP A CA 1
ATOM 780 C C . ASP A 1 99 ? 19.719 9.484 3.299 1 53.53 99 ASP A C 1
ATOM 782 O O . ASP A 1 99 ? 20.922 9.727 3.361 1 53.53 99 ASP A O 1
ATOM 786 N N . SER A 1 100 ? 19.047 10.086 4.148 1 46.28 100 SER A N 1
ATOM 787 C CA . SER A 1 100 ? 19.656 10.75 5.293 1 46.28 100 SER A CA 1
ATOM 788 C C . SER A 1 100 ? 20.516 9.781 6.098 1 46.28 100 SER A C 1
ATOM 790 O O . SER A 1 100 ? 20.031 8.734 6.543 1 46.28 100 SER A O 1
ATOM 792 N N . ASP A 1 101 ? 21.703 9.664 5.66 1 42.44 101 ASP A N 1
ATOM 793 C CA . ASP A 1 101 ? 22.688 8.969 6.477 1 42.44 101 ASP A CA 1
ATOM 794 C C . ASP A 1 101 ? 22.422 9.172 7.965 1 42.44 101 ASP A C 1
ATOM 796 O O . ASP A 1 101 ? 22.812 8.352 8.797 1 42.44 101 ASP A O 1
ATOM 800 N N . THR A 1 102 ? 22.297 10.469 8.297 1 37.5 102 THR A N 1
ATOM 801 C CA . THR A 1 102 ? 22.422 10.891 9.688 1 37.5 102 THR A CA 1
ATOM 802 C C . THR A 1 102 ? 21.109 10.727 10.43 1 37.5 102 THR A C 1
ATOM 804 O O . THR A 1 102 ? 20.719 11.594 11.219 1 37.5 102 THR A O 1
ATOM 807 N N . ARG A 1 103 ? 20.188 10.266 9.922 1 36.84 103 ARG A N 1
ATOM 808 C CA . ARG A 1 103 ? 19.281 10.406 11.062 1 36.84 103 ARG A CA 1
ATOM 809 C C . ARG A 1 103 ? 19.891 9.812 12.328 1 36.84 103 ARG A C 1
ATOM 811 O O . ARG A 1 103 ? 20.547 8.766 12.273 1 36.84 103 ARG A O 1
ATOM 818 N N . ARG A 1 104 ? 19.734 10.469 13.367 1 37.91 104 ARG A N 1
ATOM 819 C CA . ARG A 1 104 ? 20.422 10.297 14.641 1 37.91 104 ARG A CA 1
ATOM 820 C C . ARG A 1 104 ? 20.641 8.828 14.961 1 37.91 104 ARG A C 1
ATOM 822 O O . ARG A 1 104 ? 20.719 7.992 14.055 1 37.91 104 ARG A O 1
ATOM 829 N N . THR A 1 105 ? 19.984 8.453 16.125 1 39.09 105 THR A N 1
ATOM 830 C CA . THR A 1 105 ? 20.359 7.344 17 1 39.09 105 THR A CA 1
ATOM 831 C C . THR A 1 105 ? 20.109 6.004 16.297 1 39.09 105 THR A C 1
ATOM 833 O O . THR A 1 105 ? 20.734 4.996 16.656 1 39.09 105 THR A O 1
ATOM 836 N N . LEU A 1 106 ? 18.984 5.832 15.672 1 44.56 106 LEU A N 1
ATOM 837 C CA . LEU A 1 106 ? 18.797 4.48 15.156 1 44.56 106 LEU A CA 1
ATOM 838 C C . LEU A 1 106 ? 19.297 4.379 13.719 1 44.56 106 LEU A C 1
ATOM 840 O O . LEU A 1 106 ? 18.984 5.234 12.883 1 44.56 106 LEU A O 1
ATOM 844 N N . LYS A 1 107 ? 20.328 3.824 13.477 1 51.66 107 LYS A N 1
ATOM 845 C CA . LYS A 1 107 ? 20.75 3.488 12.125 1 51.66 107 LYS A CA 1
ATOM 846 C C . LYS A 1 107 ? 19.562 3.252 11.203 1 51.66 107 LYS A C 1
ATOM 848 O O . LYS A 1 107 ? 18.641 2.512 11.555 1 51.66 107 LYS A O 1
ATOM 853 N N . SER A 1 108 ? 19.312 4.195 10.258 1 57.81 108 SER A N 1
ATOM 854 C CA . SER A 1 108 ? 18.219 4.047 9.297 1 57.81 108 SER A CA 1
ATOM 855 C C . SER A 1 108 ? 18.062 2.594 8.859 1 57.81 108 SER A C 1
ATOM 857 O O . SER A 1 108 ? 19.047 1.868 8.727 1 57.81 108 SER A O 1
ATOM 859 N N . ILE A 1 109 ? 16.891 1.979 9.039 1 57.75 109 ILE A N 1
ATOM 860 C CA . ILE A 1 109 ? 16.531 0.591 8.766 1 57.75 109 ILE A CA 1
ATOM 861 C C . ILE A 1 109 ? 17.188 0.129 7.469 1 57.75 109 ILE A C 1
ATOM 863 O O . ILE A 1 109 ? 17.641 -1.013 7.367 1 57.75 109 ILE A O 1
ATOM 867 N N . HIS A 1 110 ? 17.25 1.076 6.559 1 60.88 110 HIS A N 1
ATOM 868 C CA . HIS A 1 110 ? 17.75 0.65 5.258 1 60.88 110 HIS A CA 1
ATOM 869 C C . HIS A 1 110 ? 19.234 0.32 5.32 1 60.88 110 HIS A C 1
ATOM 871 O O . HIS A 1 110 ? 19.734 -0.455 4.504 1 60.88 110 HIS A O 1
ATOM 877 N N . ASN A 1 111 ? 19.812 0.932 6.285 1 61.97 111 ASN A N 1
ATOM 878 C CA . ASN A 1 111 ? 21.219 0.589 6.492 1 61.97 111 ASN A CA 1
ATOM 879 C C . ASN A 1 111 ? 21.375 -0.813 7.07 1 61.97 111 ASN A C 1
ATOM 881 O O . ASN A 1 111 ? 22.406 -1.454 6.891 1 61.97 111 ASN A O 1
ATOM 885 N N . ILE A 1 112 ? 20.297 -1.267 7.66 1 60.53 112 ILE A N 1
ATOM 886 C CA . ILE A 1 112 ? 20.328 -2.562 8.328 1 60.53 112 ILE A CA 1
ATOM 887 C C . ILE A 1 112 ? 19.891 -3.658 7.359 1 60.53 112 ILE A C 1
ATOM 889 O O . ILE A 1 112 ? 20.547 -4.695 7.242 1 60.53 112 ILE A O 1
ATOM 893 N N . VAL A 1 113 ? 18.859 -3.395 6.613 1 66.88 113 VAL A N 1
ATOM 894 C CA . VAL A 1 113 ? 18.25 -4.48 5.855 1 66.88 113 VAL A CA 1
ATOM 895 C C . VAL A 1 113 ? 18.375 -4.199 4.359 1 66.88 113 VAL A C 1
ATOM 897 O O . VAL A 1 113 ? 18.156 -5.09 3.535 1 66.88 113 VAL A O 1
ATOM 900 N N . GLY A 1 114 ? 18.734 -3.033 4.043 1 73.62 114 GLY A N 1
ATOM 901 C CA . GLY A 1 114 ? 18.766 -2.646 2.641 1 73.62 114 GLY A CA 1
ATOM 902 C C . GLY A 1 114 ? 17.547 -1.872 2.205 1 73.62 114 GLY A C 1
ATOM 903 O O . GLY A 1 114 ? 16.484 -1.968 2.834 1 73.62 114 GLY A O 1
ATOM 904 N N . THR A 1 115 ? 17.672 -1.114 1.249 1 74.75 115 THR A N 1
ATOM 905 C CA . THR A 1 115 ? 16.641 -0.208 0.75 1 74.75 115 THR A CA 1
ATOM 906 C C . THR A 1 115 ? 15.406 -0.985 0.301 1 74.75 115 THR A C 1
ATOM 908 O O . THR A 1 115 ? 14.281 -0.625 0.647 1 74.75 115 THR A O 1
ATOM 911 N N . LYS A 1 116 ? 15.625 -2.109 -0.319 1 75.56 116 LYS A N 1
ATOM 912 C CA . LYS A 1 116 ? 14.523 -2.908 -0.837 1 75.56 116 LYS A CA 1
ATOM 913 C C . LYS A 1 116 ? 13.672 -3.469 0.298 1 75.56 116 LYS A C 1
ATOM 915 O O . LYS A 1 116 ? 12.445 -3.322 0.294 1 75.56 116 LYS A O 1
ATOM 920 N N . ALA A 1 117 ? 14.289 -4.051 1.164 1 78.88 117 ALA A N 1
ATOM 921 C CA . ALA A 1 117 ? 13.578 -4.652 2.289 1 78.88 117 ALA A CA 1
ATOM 922 C C . ALA A 1 117 ? 12.82 -3.594 3.084 1 78.88 117 ALA A C 1
ATOM 924 O O . ALA A 1 117 ? 11.688 -3.824 3.512 1 78.88 117 ALA A O 1
ATOM 925 N N . ALA A 1 118 ? 13.414 -2.469 3.27 1 81.31 118 ALA A N 1
ATOM 926 C CA . ALA A 1 118 ? 12.773 -1.393 4.02 1 81.31 118 ALA A CA 1
ATOM 927 C C . ALA A 1 118 ? 11.492 -0.922 3.326 1 81.31 118 ALA A C 1
ATOM 929 O O . ALA A 1 118 ? 10.469 -0.718 3.975 1 81.31 118 ALA A O 1
ATOM 930 N N . ILE A 1 119 ? 11.594 -0.788 2.076 1 82.5 119 ILE A N 1
ATOM 931 C CA . ILE A 1 119 ? 10.438 -0.35 1.292 1 82.5 119 ILE A CA 1
ATOM 932 C C . ILE A 1 119 ? 9.312 -1.377 1.409 1 82.5 119 ILE A C 1
ATOM 934 O O . ILE A 1 119 ? 8.164 -1.019 1.655 1 82.5 119 ILE A O 1
ATOM 938 N N . LEU A 1 120 ? 9.633 -2.584 1.313 1 84 120 LEU A N 1
ATOM 939 C CA . LEU A 1 120 ? 8.656 -3.66 1.351 1 84 120 LEU A CA 1
ATOM 940 C C . LEU A 1 120 ? 8.039 -3.785 2.74 1 84 120 LEU A C 1
ATOM 942 O O . LEU A 1 120 ? 6.852 -4.102 2.873 1 84 120 LEU A O 1
ATOM 946 N N . ILE A 1 121 ? 8.828 -3.576 3.668 1 84.19 121 ILE A N 1
ATOM 947 C CA . ILE A 1 121 ? 8.32 -3.619 5.035 1 84.19 121 ILE A CA 1
ATOM 948 C C . ILE A 1 121 ? 7.309 -2.496 5.246 1 84.19 121 ILE A C 1
ATOM 950 O O . ILE A 1 121 ? 6.254 -2.705 5.855 1 84.19 121 ILE A O 1
ATOM 954 N N . GLY A 1 122 ? 7.645 -1.312 4.824 1 87.62 122 GLY A N 1
ATOM 955 C CA . GLY A 1 122 ? 6.676 -0.229 4.867 1 87.62 122 GLY A CA 1
ATOM 956 C C . GLY A 1 122 ? 5.375 -0.567 4.164 1 87.62 122 GLY A C 1
ATOM 957 O O . GLY A 1 122 ? 4.293 -0.335 4.711 1 87.62 122 GLY A O 1
ATOM 958 N N . ASP A 1 123 ? 5.492 -1.156 3.051 1 88.25 123 ASP A N 1
ATOM 959 C CA . ASP A 1 123 ? 4.316 -1.564 2.287 1 88.25 123 ASP A CA 1
ATOM 960 C C . ASP A 1 123 ? 3.5 -2.605 3.051 1 88.25 123 ASP A C 1
ATOM 962 O O . ASP A 1 123 ? 2.268 -2.576 3.025 1 88.25 123 ASP A O 1
ATOM 966 N N . LEU A 1 124 ? 4.191 -3.518 3.592 1 87.62 124 LEU A N 1
ATOM 967 C CA . LEU A 1 124 ? 3.514 -4.547 4.367 1 87.62 124 LEU A CA 1
ATOM 968 C C . LEU A 1 124 ? 2.725 -3.932 5.52 1 87.62 124 LEU A C 1
ATOM 970 O O . LEU A 1 124 ? 1.587 -4.332 5.781 1 87.62 124 LEU A O 1
ATOM 974 N N . MET A 1 125 ? 3.34 -3.049 6.16 1 89.94 125 MET A N 1
ATOM 975 C CA . MET A 1 125 ? 2.664 -2.381 7.27 1 89.94 125 MET A CA 1
ATOM 976 C C . MET A 1 125 ? 1.416 -1.651 6.785 1 89.94 125 MET A C 1
ATOM 978 O O . MET A 1 125 ? 0.356 -1.746 7.41 1 89.94 125 MET A O 1
ATOM 982 N N . LEU A 1 126 ? 1.517 -0.92 5.707 1 91.25 126 LEU A N 1
ATOM 983 C CA . LEU A 1 126 ? 0.371 -0.202 5.16 1 91.25 126 LEU A CA 1
ATOM 984 C C . LEU A 1 126 ? -0.744 -1.168 4.773 1 91.25 126 LEU A C 1
ATOM 986 O O . LEU A 1 126 ? -1.919 -0.902 5.035 1 91.25 126 LEU A O 1
ATOM 990 N N . THR A 1 127 ? -0.392 -2.273 4.211 1 88.56 127 THR A N 1
ATOM 991 C CA . THR A 1 127 ? -1.371 -3.279 3.812 1 88.56 127 THR A CA 1
ATOM 992 C C . THR A 1 127 ? -2.059 -3.881 5.035 1 88.56 127 THR A C 1
ATOM 994 O O . THR A 1 127 ? -3.273 -4.09 5.027 1 88.56 127 THR A O 1
ATOM 997 N N . ARG A 1 128 ? -1.323 -4.172 6.02 1 89.75 128 ARG A N 1
ATOM 998 C CA . ARG A 1 128 ? -1.879 -4.738 7.242 1 89.75 128 ARG A CA 1
ATOM 999 C C . ARG A 1 128 ? -2.814 -3.75 7.93 1 89.75 128 ARG A C 1
ATOM 1001 O O . ARG A 1 128 ? -3.805 -4.148 8.547 1 89.75 128 ARG A O 1
ATOM 1008 N N . ALA A 1 129 ? -2.436 -2.514 7.855 1 93.56 129 ALA A N 1
ATOM 1009 C CA . ALA A 1 129 ? -3.322 -1.487 8.398 1 93.56 129 ALA A CA 1
ATOM 1010 C C . ALA A 1 129 ? -4.668 -1.488 7.68 1 93.56 129 ALA A C 1
ATOM 1012 O O . ALA A 1 129 ? -5.723 -1.439 8.32 1 93.56 129 ALA A O 1
ATOM 1013 N N . CYS A 1 130 ? -4.668 -1.576 6.402 1 91.31 130 CYS A N 1
ATOM 1014 C CA . CYS A 1 130 ? -5.895 -1.634 5.617 1 91.31 130 CYS A CA 1
ATOM 1015 C C . CYS A 1 130 ? -6.715 -2.867 5.977 1 91.31 130 CYS A C 1
ATOM 1017 O O . CYS A 1 130 ? -7.934 -2.781 6.152 1 91.31 130 CYS A O 1
ATOM 1019 N N . HIS A 1 131 ? -6.016 -3.992 6.082 1 90.25 131 HIS A N 1
ATOM 1020 C CA . HIS A 1 131 ? -6.684 -5.23 6.473 1 90.25 131 HIS A CA 1
ATOM 1021 C C . HIS A 1 131 ? -7.371 -5.078 7.828 1 90.25 131 HIS A C 1
ATOM 1023 O O . HIS A 1 131 ? -8.492 -5.555 8.016 1 90.25 131 HIS A O 1
ATOM 1029 N N . SER A 1 132 ? -6.695 -4.441 8.703 1 92.62 132 SER A N 1
ATOM 1030 C CA . SER A 1 132 ? -7.238 -4.227 10.039 1 92.62 132 SER A CA 1
ATOM 1031 C C . SER A 1 132 ? -8.516 -3.395 9.992 1 92.62 132 SER A C 1
ATOM 1033 O O . SER A 1 132 ? -9.469 -3.666 10.727 1 92.62 132 SER A O 1
ATOM 1035 N N . ILE A 1 133 ? -8.609 -2.41 9.125 1 95.31 133 ILE A N 1
ATOM 1036 C CA . ILE A 1 133 ? -9.758 -1.521 9.023 1 95.31 133 ILE A CA 1
ATOM 1037 C C . ILE A 1 133 ? -10.938 -2.275 8.406 1 95.31 133 ILE A C 1
ATOM 1039 O O . ILE A 1 133 ? -12.094 -2.051 8.773 1 95.31 133 ILE A O 1
ATOM 1043 N N . ILE A 1 134 ? -10.68 -3.152 7.492 1 91.62 134 ILE A N 1
ATOM 1044 C CA . ILE A 1 134 ? -11.719 -3.941 6.836 1 91.62 134 ILE A CA 1
ATOM 1045 C C . ILE A 1 134 ? -12.5 -4.738 7.879 1 91.62 134 ILE A C 1
ATOM 1047 O O . ILE A 1 134 ? -13.711 -4.914 7.754 1 91.62 134 ILE A O 1
ATOM 1051 N N . LEU A 1 135 ? -11.82 -5.168 8.93 1 91 135 LEU A N 1
ATOM 1052 C CA . LEU A 1 135 ? -12.422 -6.012 9.961 1 91 135 LEU A CA 1
ATOM 1053 C C . LEU A 1 135 ? -13.422 -5.223 10.789 1 91 135 LEU A C 1
ATOM 1055 O O . LEU A 1 135 ? -14.234 -5.809 11.508 1 91 135 LEU A O 1
ATOM 1059 N N . LEU A 1 136 ? -13.352 -3.941 10.68 1 93.19 136 LEU A N 1
ATOM 1060 C CA . LEU A 1 136 ? -14.312 -3.107 11.398 1 93.19 136 LEU A CA 1
ATOM 1061 C C . LEU A 1 136 ? -15.625 -3.01 10.633 1 93.19 136 LEU A C 1
ATOM 1063 O O . LEU A 1 136 ? -16.594 -2.438 11.133 1 93.19 136 LEU A O 1
ATOM 1067 N N . ASP A 1 137 ? -15.656 -3.512 9.438 1 91.38 137 ASP A N 1
ATOM 1068 C CA . ASP A 1 137 ? -16.844 -3.707 8.617 1 91.38 137 ASP A CA 1
ATOM 1069 C C . ASP A 1 137 ? -17.578 -2.385 8.391 1 91.38 137 ASP A C 1
ATOM 1071 O O . ASP A 1 137 ? -18.781 -2.281 8.641 1 91.38 137 ASP A O 1
ATOM 1075 N N . SER A 1 138 ? -16.875 -1.361 8.016 1 93.75 138 SER A N 1
ATOM 1076 C CA . SER A 1 138 ? -17.406 -0.046 7.676 1 93.75 138 SER A CA 1
ATOM 1077 C C . SER A 1 138 ? -16.828 0.459 6.355 1 93.75 138 SER A C 1
ATOM 1079 O O . SER A 1 138 ? -15.625 0.71 6.258 1 93.75 138 SER A O 1
ATOM 1081 N N . LYS A 1 139 ? -17.672 0.646 5.406 1 92.44 139 LYS A N 1
ATOM 1082 C CA . LYS A 1 139 ? -17.25 1.17 4.109 1 92.44 139 LYS A CA 1
ATOM 1083 C C . LYS A 1 139 ? -16.625 2.555 4.254 1 92.44 139 LYS A C 1
ATOM 1085 O O . LYS A 1 139 ? -15.617 2.854 3.621 1 92.44 139 LYS A O 1
ATOM 1090 N N . GLU A 1 140 ? -17.25 3.34 5.078 1 95.06 140 GLU A N 1
ATOM 1091 C CA . GLU A 1 140 ? -16.75 4.695 5.277 1 95.06 140 GLU A CA 1
ATOM 1092 C C . GLU A 1 140 ? -15.344 4.684 5.863 1 95.06 140 GLU A C 1
ATOM 1094 O O . GLU A 1 140 ? -14.477 5.445 5.43 1 95.06 140 GLU A O 1
ATOM 1099 N N . LEU A 1 141 ? -15.117 3.797 6.852 1 96.88 141 LEU A N 1
ATOM 1100 C CA . LEU A 1 141 ? -13.789 3.709 7.453 1 96.88 141 LEU A CA 1
ATOM 1101 C C . LEU A 1 141 ? -12.758 3.244 6.43 1 96.88 141 LEU A C 1
ATOM 1103 O O . LEU A 1 141 ? -11.625 3.717 6.434 1 96.88 141 LEU A O 1
ATOM 1107 N N . ASN A 1 142 ? -13.156 2.336 5.582 1 94.69 142 ASN A N 1
ATOM 1108 C CA . ASN A 1 142 ? -12.258 1.876 4.527 1 94.69 142 ASN A CA 1
ATOM 1109 C C . ASN A 1 142 ? -11.898 3.008 3.57 1 94.69 142 ASN A C 1
ATOM 1111 O O . ASN A 1 142 ? -10.734 3.148 3.184 1 94.69 142 ASN A O 1
ATOM 1115 N N . ILE A 1 143 ? -12.844 3.795 3.207 1 93.31 143 ILE A N 1
ATOM 1116 C CA . ILE A 1 143 ? -12.625 4.914 2.297 1 93.31 143 ILE A CA 1
ATOM 1117 C C . ILE A 1 143 ? -11.688 5.93 2.943 1 93.31 143 ILE A C 1
ATOM 1119 O O . ILE A 1 143 ? -10.75 6.414 2.301 1 93.31 143 ILE A O 1
ATOM 1123 N N . ARG A 1 144 ? -11.898 6.191 4.152 1 95.94 144 ARG A N 1
ATOM 1124 C CA . ARG A 1 144 ? -11.094 7.18 4.859 1 95.94 144 ARG A CA 1
ATOM 1125 C C . ARG A 1 144 ? -9.648 6.707 5 1 95.94 144 ARG A C 1
ATOM 1127 O O . ARG A 1 144 ? -8.719 7.5 4.867 1 95.94 144 ARG A O 1
ATOM 1134 N N . MET A 1 145 ? -9.469 5.438 5.27 1 95.38 145 MET A N 1
ATOM 1135 C CA . MET A 1 145 ? -8.125 4.887 5.324 1 95.38 145 MET A CA 1
ATOM 1136 C C . MET A 1 145 ? -7.434 4.992 3.969 1 95.38 145 MET A C 1
ATOM 1138 O O . MET A 1 145 ? -6.281 5.418 3.885 1 95.38 145 MET A O 1
ATOM 1142 N N . ALA A 1 146 ? -8.117 4.641 2.957 1 90.94 146 ALA A N 1
ATOM 1143 C CA . ALA A 1 146 ? -7.566 4.738 1.608 1 90.94 146 ALA A CA 1
ATOM 1144 C C . ALA A 1 146 ? -7.188 6.176 1.274 1 90.94 146 ALA A C 1
ATOM 1146 O O . ALA A 1 146 ? -6.121 6.43 0.705 1 90.94 146 ALA A O 1
ATOM 1147 N N . ASN A 1 147 ? -8.008 7.078 1.652 1 91.5 147 ASN A N 1
ATOM 1148 C CA . ASN A 1 147 ? -7.734 8.492 1.438 1 91.5 147 ASN A CA 1
ATOM 1149 C C . ASN A 1 147 ? -6.492 8.945 2.197 1 91.5 147 ASN A C 1
ATOM 1151 O O . ASN A 1 147 ? -5.691 9.727 1.68 1 91.5 147 ASN A O 1
ATOM 1155 N N . SER A 1 148 ? -6.406 8.477 3.396 1 94.69 148 SER A N 1
ATOM 1156 C CA . SER A 1 148 ? -5.246 8.828 4.207 1 94.69 148 SER A CA 1
ATOM 1157 C C . SER A 1 148 ? -3.951 8.375 3.545 1 94.69 148 SER A C 1
ATOM 1159 O O . SER A 1 148 ? -2.979 9.133 3.492 1 94.69 148 SER A O 1
ATOM 1161 N N . LEU A 1 149 ? -3.961 7.191 3.064 1 92.56 149 LEU A N 1
ATOM 1162 C CA . LEU A 1 149 ? -2.771 6.648 2.416 1 92.56 149 LEU A CA 1
ATOM 1163 C C . LEU A 1 149 ? -2.432 7.441 1.156 1 92.56 149 LEU A C 1
ATOM 1165 O O . LEU A 1 149 ? -1.266 7.766 0.919 1 92.56 149 LEU A O 1
ATOM 1169 N N . GLU A 1 150 ? -3.393 7.734 0.381 1 89.5 150 GLU A N 1
ATOM 1170 C CA . GLU A 1 150 ? -3.182 8.508 -0.841 1 89.5 150 GLU A CA 1
ATOM 1171 C C . GLU A 1 150 ? -2.611 9.891 -0.531 1 89.5 150 GLU A C 1
ATOM 1173 O O . GLU A 1 150 ? -1.695 10.352 -1.211 1 89.5 150 GLU A O 1
ATOM 1178 N N . ASN A 1 151 ? -3.197 10.508 0.43 1 93.06 151 ASN A N 1
ATOM 1179 C CA . ASN A 1 151 ? -2.717 11.828 0.829 1 93.06 151 ASN A CA 1
ATOM 1180 C C . ASN A 1 151 ? -1.258 11.781 1.276 1 93.06 151 ASN A C 1
ATOM 1182 O O . ASN A 1 151 ? -0.455 12.625 0.878 1 93.06 151 ASN A O 1
ATOM 1186 N N . LEU A 1 152 ? -0.934 10.797 2.051 1 93.44 152 LEU A N 1
ATOM 1187 C CA . LEU A 1 152 ? 0.433 10.672 2.545 1 93.44 152 LEU A CA 1
ATOM 1188 C C . LEU A 1 152 ? 1.413 10.492 1.39 1 93.44 152 LEU A C 1
ATOM 1190 O O . LEU A 1 152 ? 2.484 11.102 1.378 1 93.4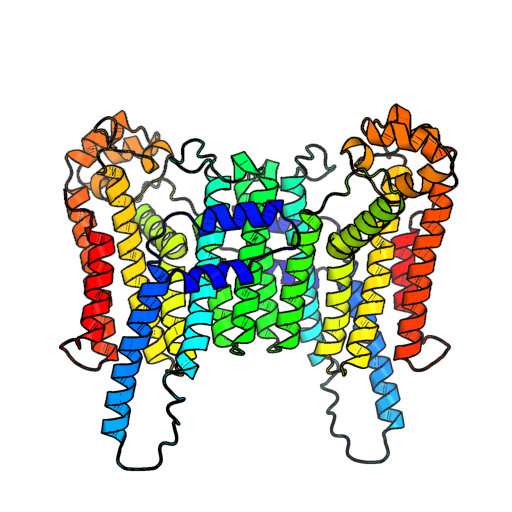4 152 LEU A O 1
ATOM 1194 N N . ILE A 1 153 ? 1.038 9.695 0.445 1 88.19 153 ILE A N 1
ATOM 1195 C CA . ILE A 1 153 ? 1.894 9.445 -0.709 1 88.19 153 ILE A CA 1
ATOM 1196 C C . ILE A 1 153 ? 2.045 10.727 -1.529 1 88.19 153 ILE A C 1
ATOM 1198 O O . ILE A 1 153 ? 3.158 11.094 -1.911 1 88.19 153 ILE A O 1
ATOM 1202 N N . LYS A 1 154 ? 0.941 11.391 -1.777 1 87.56 154 LYS A N 1
ATOM 1203 C CA . LYS A 1 154 ? 0.972 12.656 -2.508 1 87.56 154 LYS A CA 1
ATOM 1204 C C . LYS A 1 154 ? 1.837 13.688 -1.788 1 87.56 154 LYS A C 1
ATOM 1206 O O . LYS A 1 154 ? 2.607 14.414 -2.424 1 87.56 154 LYS A O 1
ATOM 1211 N N . GLY A 1 155 ? 1.714 13.727 -0.483 1 90.81 155 GLY A N 1
ATOM 1212 C CA . GLY A 1 155 ? 2.521 14.641 0.307 1 90.81 155 GLY A CA 1
ATOM 1213 C C . GLY A 1 155 ? 4.008 14.352 0.219 1 90.81 155 GLY A C 1
ATOM 1214 O O . GLY A 1 155 ? 4.82 15.281 0.164 1 90.81 155 GLY A O 1
ATOM 1215 N N . GLU A 1 156 ? 4.355 13.109 0.184 1 86.25 156 GLU A N 1
ATOM 1216 C CA . GLU A 1 156 ? 5.758 12.711 0.076 1 86.25 156 GLU A CA 1
ATOM 1217 C C . GLU A 1 156 ? 6.324 13.062 -1.298 1 86.25 156 GLU A C 1
ATOM 1219 O O . GLU A 1 156 ? 7.504 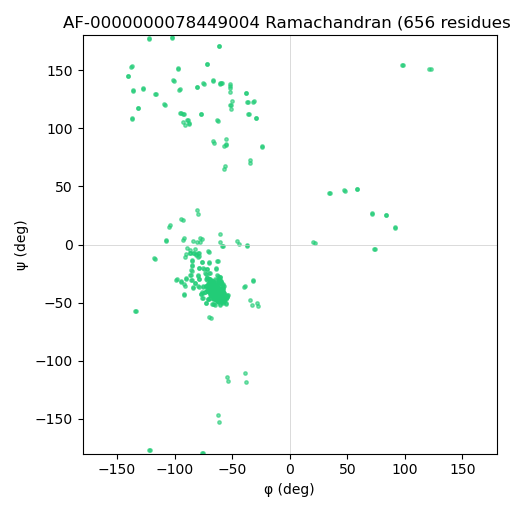13.391 -1.423 1 86.25 156 GLU A O 1
ATOM 1224 N N . LEU A 1 157 ? 5.504 12.992 -2.293 1 82.12 157 LEU A N 1
ATOM 1225 C CA . LEU A 1 157 ? 5.926 13.258 -3.664 1 82.12 157 LEU A CA 1
ATOM 1226 C C . LEU A 1 157 ? 6.02 14.758 -3.918 1 82.12 157 LEU A C 1
ATOM 1228 O O . LEU A 1 157 ? 6.73 15.195 -4.828 1 82.12 157 LEU A O 1
ATOM 1232 N N . MET A 1 158 ? 5.371 15.477 -3.115 1 86.12 158 MET A N 1
ATOM 1233 C CA . MET A 1 158 ? 5.301 16.922 -3.312 1 86.12 158 MET A CA 1
ATOM 1234 C C . MET A 1 158 ? 6.562 17.609 -2.789 1 86.12 158 MET A C 1
ATOM 1236 O O . MET A 1 158 ? 7.082 17.234 -1.737 1 86.12 158 MET A O 1
ATOM 1240 N N . GLN A 1 159 ? 7.105 18.547 -3.541 1 84.44 159 GLN A N 1
ATOM 1241 C CA . GLN A 1 159 ? 8.203 19.422 -3.131 1 84.44 159 GLN A CA 1
ATOM 1242 C C . GLN A 1 159 ? 7.855 20.891 -3.348 1 84.44 159 GLN A C 1
ATOM 1244 O O . GLN A 1 159 ? 7.277 21.25 -4.375 1 84.44 159 GLN A O 1
ATOM 1249 N N . VAL A 1 160 ? 8.164 21.609 -2.318 1 92.69 160 VAL A N 1
ATOM 1250 C CA . VAL A 1 160 ? 7.969 23.047 -2.473 1 92.69 160 VAL A CA 1
ATOM 1251 C C . VAL A 1 160 ? 9.102 23.641 -3.309 1 92.69 160 VAL A C 1
ATOM 1253 O O . VAL A 1 160 ? 10.258 23.641 -2.881 1 92.69 160 VAL A O 1
ATOM 1256 N N . LYS A 1 161 ? 8.75 24.078 -4.465 1 90.62 161 LYS A N 1
ATOM 1257 C CA . LYS A 1 161 ? 9.727 24.672 -5.367 1 90.62 161 LYS A CA 1
ATOM 1258 C C . LYS A 1 161 ? 9.711 26.203 -5.27 1 90.62 161 LYS A C 1
ATOM 1260 O O . LYS A 1 161 ? 8.68 26.797 -4.926 1 90.62 161 LYS A O 1
ATOM 1265 N N . TYR A 1 162 ? 10.859 26.719 -5.547 1 92.88 162 TYR A N 1
ATOM 1266 C CA . TYR A 1 162 ? 10.938 28.172 -5.586 1 92.88 162 TYR A CA 1
ATOM 1267 C C . TYR A 1 162 ? 9.984 28.75 -6.629 1 92.88 162 TYR A C 1
ATOM 1269 O O . TYR A 1 162 ? 9.82 28.172 -7.707 1 92.88 162 TYR A O 1
ATOM 1277 N N . SER A 1 163 ? 9.406 29.75 -6.246 1 94.5 163 SER A N 1
ATOM 1278 C CA . SER A 1 163 ? 8.578 30.578 -7.129 1 94.5 163 SER A CA 1
ATOM 1279 C C . SER A 1 163 ? 8.773 32.062 -6.844 1 94.5 163 SER A C 1
ATOM 1281 O O . SER A 1 163 ? 9 32.469 -5.695 1 94.5 163 SER A O 1
ATOM 1283 N N . GLU A 1 164 ? 8.703 32.844 -7.902 1 93.12 164 GLU A N 1
ATOM 1284 C CA . GLU A 1 164 ? 8.758 34.281 -7.707 1 93.12 164 GLU A CA 1
ATOM 1285 C C . GLU A 1 164 ? 7.562 34.781 -6.891 1 93.12 164 GLU A C 1
ATOM 1287 O O . GLU A 1 164 ? 7.652 35.781 -6.207 1 93.12 164 GLU A O 1
ATOM 1292 N N . ASN A 1 165 ? 6.559 34.062 -6.988 1 95.19 165 ASN A N 1
ATOM 1293 C CA . ASN A 1 165 ? 5.344 34.375 -6.238 1 95.19 165 ASN A CA 1
ATOM 1294 C C . ASN A 1 165 ? 5.352 33.719 -4.859 1 95.19 165 ASN A C 1
ATOM 1296 O O . ASN A 1 165 ? 5.113 32.531 -4.738 1 95.19 165 ASN A O 1
ATOM 1300 N N . LEU A 1 166 ? 5.555 34.531 -3.834 1 94.94 166 LEU A N 1
ATOM 1301 C CA . LEU A 1 166 ? 5.656 34.062 -2.459 1 94.94 166 LEU A CA 1
ATOM 1302 C C . LEU A 1 166 ? 4.387 33.312 -2.043 1 94.94 166 LEU A C 1
ATOM 1304 O O . LEU A 1 166 ? 4.453 32.312 -1.318 1 94.94 166 LEU A O 1
ATOM 1308 N N . GLN A 1 167 ? 3.236 33.781 -2.482 1 96.19 167 GLN A N 1
ATOM 1309 C CA . GLN A 1 167 ? 1.962 33.156 -2.139 1 96.19 167 GLN A CA 1
ATOM 1310 C C . GLN A 1 167 ? 1.896 31.719 -2.652 1 96.19 167 GLN A C 1
ATOM 1312 O O . GLN A 1 167 ? 1.337 30.844 -1.991 1 96.19 167 GLN A O 1
ATOM 1317 N N . GLU A 1 168 ? 2.504 31.531 -3.76 1 96.5 168 GLU A N 1
ATOM 1318 C CA . GLU A 1 168 ? 2.523 30.203 -4.332 1 96.5 168 GLU A CA 1
ATOM 1319 C C . GLU A 1 168 ? 3.355 29.25 -3.479 1 96.5 168 GLU A C 1
ATOM 1321 O O . GLU A 1 168 ? 2.994 28.078 -3.312 1 96.5 168 GLU A O 1
ATOM 1326 N N . MET A 1 169 ? 4.422 29.719 -2.936 1 96.19 169 MET A N 1
ATOM 1327 C CA . MET A 1 169 ? 5.262 28.891 -2.078 1 96.19 169 MET A CA 1
ATOM 1328 C C . MET A 1 169 ? 4.559 28.594 -0.759 1 96.19 169 MET A C 1
ATOM 1330 O O . MET A 1 169 ? 4.637 27.469 -0.256 1 96.19 169 MET A O 1
ATOM 1334 N N . PHE A 1 170 ? 3.812 29.562 -0.266 1 97.38 170 PHE A N 1
ATOM 1335 C CA . PHE A 1 170 ? 3.035 29.344 0.947 1 97.38 170 PHE A CA 1
ATOM 1336 C C . PHE A 1 170 ? 1.984 28.25 0.724 1 97.38 170 PHE A C 1
ATOM 1338 O O . PHE A 1 170 ? 1.847 27.344 1.536 1 97.38 170 PHE A O 1
ATOM 1345 N N . GLU A 1 171 ? 1.293 28.406 -0.37 1 97.44 171 GLU A N 1
ATOM 1346 C CA . GLU A 1 171 ? 0.238 27.438 -0.687 1 97.44 171 GLU A CA 1
ATOM 1347 C C . GLU A 1 171 ? 0.801 26.031 -0.845 1 97.44 171 GLU A C 1
ATOM 1349 O O . GLU A 1 171 ? 0.21 25.062 -0.362 1 97.44 171 GLU A O 1
ATOM 1354 N N . SER A 1 172 ? 1.891 25.969 -1.543 1 96.25 172 SER A N 1
ATOM 1355 C CA . SER A 1 172 ? 2.539 24.688 -1.743 1 96.25 172 SER A CA 1
ATOM 1356 C C . SER A 1 172 ? 2.98 24.078 -0.416 1 96.25 172 SER A C 1
ATOM 1358 O O . SER A 1 172 ? 2.82 22.875 -0.194 1 96.25 172 SER A O 1
ATOM 1360 N N . TYR A 1 173 ? 3.518 24.938 0.438 1 97.5 173 TYR A N 1
ATOM 1361 C CA . TYR A 1 173 ? 3.969 24.469 1.745 1 97.5 173 TYR A CA 1
ATOM 1362 C C . TYR A 1 173 ? 2.799 23.953 2.57 1 97.5 173 TYR A C 1
ATOM 1364 O O . TYR A 1 173 ? 2.863 22.844 3.127 1 97.5 173 TYR A O 1
ATOM 1372 N N . LEU A 1 174 ? 1.747 24.719 2.605 1 98.25 174 LEU A N 1
ATOM 1373 C CA . LEU A 1 174 ? 0.591 24.344 3.416 1 98.25 174 LEU A CA 1
ATOM 1374 C C . LEU A 1 174 ? -0.051 23.062 2.898 1 98.25 174 LEU A C 1
ATOM 1376 O O . LEU A 1 174 ? -0.472 22.219 3.688 1 98.25 174 LEU A O 1
ATOM 1380 N N . ARG A 1 175 ? -0.125 22.953 1.633 1 96.81 175 ARG A N 1
ATOM 1381 C CA . ARG A 1 175 ? -0.669 21.734 1.04 1 96.81 175 ARG A CA 1
ATOM 1382 C C . ARG A 1 175 ? 0.199 20.531 1.375 1 96.81 175 ARG A C 1
ATOM 1384 O O . ARG A 1 175 ? -0.317 19.453 1.697 1 96.81 175 ARG A O 1
ATOM 1391 N N . LYS A 1 176 ? 1.475 20.688 1.298 1 95.56 176 LYS A N 1
ATOM 1392 C CA . LYS A 1 176 ? 2.398 19.578 1.571 1 95.56 176 LYS A CA 1
ATOM 1393 C C . LYS A 1 176 ? 2.262 19.094 3.01 1 95.56 176 LYS A C 1
ATOM 1395 O O . LYS A 1 176 ? 2.168 17.891 3.256 1 95.56 176 LYS A O 1
ATOM 1400 N N . ILE A 1 177 ? 2.279 20.016 3.965 1 97 177 ILE A N 1
ATOM 1401 C CA . ILE A 1 177 ? 2.256 19.578 5.355 1 97 177 ILE A CA 1
ATOM 1402 C C . ILE A 1 177 ? 0.875 19.031 5.699 1 97 177 ILE A C 1
ATOM 1404 O O . ILE A 1 177 ? 0.745 18.156 6.559 1 97 177 ILE A O 1
ATOM 1408 N N . PHE A 1 178 ? -0.2 19.547 5 1 98.06 178 PHE A N 1
ATOM 1409 C CA . PHE A 1 178 ? -1.506 18.922 5.164 1 98.06 178 PHE A CA 1
ATOM 1410 C C . PHE A 1 178 ? -1.461 17.469 4.723 1 98.06 178 PHE A C 1
ATOM 1412 O O . PHE A 1 178 ? -1.831 16.562 5.488 1 98.06 178 PHE A O 1
ATOM 1419 N N . LEU A 1 179 ? -0.971 17.234 3.553 1 96.25 179 LEU A N 1
ATOM 1420 C CA . LEU A 1 179 ? -0.971 15.898 2.965 1 96.25 179 LEU A CA 1
ATOM 1421 C C . LEU A 1 179 ? -0.031 14.977 3.727 1 96.25 179 LEU A C 1
ATOM 1423 O O . LEU A 1 179 ? -0.393 13.836 4.043 1 96.25 179 LEU A O 1
ATOM 1427 N N . LYS A 1 180 ? 1.111 15.469 4.062 1 94.38 180 LYS A N 1
ATOM 1428 C CA . LYS A 1 180 ? 2.176 14.633 4.609 1 94.38 180 LYS A CA 1
ATOM 1429 C C . LYS A 1 180 ? 1.938 14.344 6.09 1 94.38 180 LYS A C 1
ATOM 1431 O O . LYS A 1 180 ? 2.359 13.297 6.598 1 94.38 180 LYS A O 1
ATOM 1436 N N . THR A 1 181 ? 1.224 15.227 6.805 1 95.44 181 THR A N 1
ATOM 1437 C CA . THR A 1 181 ? 1.156 15.078 8.25 1 95.44 181 THR A CA 1
ATOM 1438 C C . THR A 1 181 ? -0.28 15.234 8.742 1 95.44 181 THR A C 1
ATOM 1440 O O . THR A 1 181 ? -0.838 14.312 9.344 1 95.44 181 THR A O 1
ATOM 1443 N N . ALA A 1 182 ? -0.934 16.328 8.469 1 98.12 182 ALA A N 1
ATOM 1444 C CA . ALA A 1 182 ? -2.201 16.688 9.094 1 98.12 182 ALA A CA 1
ATOM 1445 C C . ALA A 1 182 ? -3.33 15.773 8.625 1 98.12 182 ALA A C 1
ATOM 1447 O O . ALA A 1 182 ? -4.254 15.477 9.383 1 98.12 182 ALA A O 1
ATOM 1448 N N . SER A 1 183 ? -3.252 15.344 7.426 1 98 183 SER A N 1
ATOM 1449 C CA . SER A 1 183 ? -4.332 14.547 6.852 1 98 183 SER A CA 1
ATOM 1450 C C . SER A 1 183 ? -4.527 13.25 7.625 1 98 183 SER A C 1
ATOM 1452 O O . SER A 1 183 ? -5.664 12.836 7.879 1 98 183 SER A O 1
ATOM 1454 N N . LEU A 1 184 ? -3.426 12.578 7.973 1 97.94 184 LEU A N 1
ATOM 1455 C CA . LEU A 1 184 ? -3.525 11.328 8.719 1 97.94 184 LEU A CA 1
ATOM 1456 C C . LEU A 1 184 ? -4.195 11.555 10.07 1 97.94 184 LEU A C 1
ATOM 1458 O O . LEU A 1 184 ? -5.035 10.758 10.492 1 97.94 184 LEU A O 1
ATOM 1462 N N . ILE A 1 185 ? -3.877 12.617 10.742 1 97.94 185 ILE A N 1
ATOM 1463 C CA . ILE A 1 185 ? -4.445 12.945 12.047 1 97.94 185 ILE A CA 1
ATOM 1464 C C . ILE A 1 185 ? -5.922 13.297 11.891 1 97.94 185 ILE A C 1
ATOM 1466 O O . ILE A 1 185 ? -6.762 12.852 12.68 1 97.94 185 ILE A O 1
ATOM 1470 N N . ALA A 1 186 ? -6.234 14.062 10.875 1 98.75 186 ALA A N 1
ATOM 1471 C CA . ALA A 1 186 ? -7.613 14.445 10.578 1 98.75 186 ALA A CA 1
ATOM 1472 C C . ALA A 1 186 ? -8.484 13.219 10.344 1 98.75 186 ALA A C 1
ATOM 1474 O O . ALA A 1 186 ? -9.562 13.086 10.93 1 98.75 186 ALA A O 1
ATOM 1475 N N . GLU A 1 187 ? -7.953 12.328 9.516 1 98.5 187 GLU A N 1
ATOM 1476 C CA . GLU A 1 187 ? -8.703 11.117 9.195 1 98.5 187 GLU A CA 1
ATOM 1477 C C . GLU A 1 187 ? -8.859 10.227 10.422 1 98.5 187 GLU A C 1
ATOM 1479 O O . GLU A 1 187 ? -9.883 9.562 10.594 1 98.5 187 GLU A O 1
ATOM 1484 N N . THR A 1 188 ? -7.832 10.141 11.242 1 98.12 188 THR A N 1
ATOM 1485 C CA . THR A 1 188 ? -7.922 9.391 12.484 1 98.12 188 THR A CA 1
ATOM 1486 C C . THR A 1 188 ? -9.062 9.914 13.352 1 98.12 188 THR A C 1
ATOM 1488 O O . THR A 1 188 ? -9.914 9.141 13.805 1 98.12 188 THR A O 1
ATOM 1491 N N . CYS A 1 189 ? -9.141 11.203 13.539 1 98.56 189 CYS A N 1
ATOM 1492 C CA . CYS A 1 189 ? -10.164 11.82 14.375 1 98.56 189 CYS A CA 1
ATOM 1493 C C . CYS A 1 189 ? -11.555 11.609 13.781 1 98.56 189 CYS A C 1
ATOM 1495 O O . CYS A 1 189 ? -12.492 11.258 14.5 1 98.56 189 CYS A O 1
ATOM 1497 N N . ALA A 1 190 ? -11.688 11.812 12.5 1 98.75 190 ALA A N 1
ATOM 1498 C CA . ALA A 1 190 ? -12.961 11.578 11.836 1 98.75 190 ALA A CA 1
ATOM 1499 C C . ALA A 1 190 ? -13.414 10.133 12 1 98.75 190 ALA A C 1
ATOM 1501 O O . ALA A 1 190 ? -14.594 9.859 12.242 1 98.75 190 ALA A O 1
ATOM 1502 N N . SER A 1 191 ? -12.469 9.211 11.836 1 98.38 191 SER A N 1
ATOM 1503 C CA . SER A 1 191 ? -12.781 7.785 11.891 1 98.38 191 SER A CA 1
ATOM 1504 C C . SER A 1 191 ? -13.25 7.379 13.281 1 98.38 191 SER A C 1
ATOM 1506 O O . SER A 1 191 ? -14.094 6.488 13.43 1 98.38 191 SER A O 1
ATOM 1508 N N . VAL A 1 192 ? -12.703 8 14.336 1 97.81 192 VAL A N 1
ATOM 1509 C CA . VAL A 1 192 ? -13.18 7.75 15.688 1 97.81 192 VAL A CA 1
ATOM 1510 C C . VAL A 1 192 ? -14.664 8.109 15.789 1 97.81 192 VAL A C 1
ATOM 1512 O O . VAL A 1 192 ? -15.453 7.348 16.344 1 97.81 192 VAL A O 1
ATOM 1515 N N . ALA A 1 193 ? -15.047 9.258 15.234 1 97.81 193 ALA A N 1
ATOM 1516 C CA . ALA A 1 193 ? -16.438 9.695 15.258 1 97.81 193 ALA A CA 1
ATOM 1517 C C . ALA A 1 193 ? -17.328 8.742 14.461 1 97.81 193 ALA A C 1
ATOM 1519 O O . ALA A 1 193 ? -18.438 8.422 14.883 1 97.81 193 ALA A O 1
ATOM 1520 N N . VAL A 1 194 ? -16.812 8.266 13.312 1 97.5 194 VAL A N 1
ATOM 1521 C CA . VAL A 1 194 ? -17.562 7.324 12.484 1 97.5 194 VAL A CA 1
ATOM 1522 C C . VAL A 1 194 ? -17.812 6.039 13.273 1 97.5 194 VAL A C 1
ATOM 1524 O O . VAL A 1 194 ? -18.938 5.531 13.297 1 97.5 194 VAL A O 1
ATOM 1527 N N . LEU A 1 195 ? -16.781 5.527 13.852 1 95.62 195 LEU A N 1
ATOM 1528 C CA . LEU A 1 195 ? -16.891 4.266 14.578 1 95.62 195 LEU A CA 1
ATOM 1529 C C . LEU A 1 195 ? -17.875 4.387 15.734 1 95.62 195 LEU A C 1
ATOM 1531 O O . LEU A 1 195 ? -18.562 3.416 16.078 1 95.62 195 LEU A O 1
ATOM 1535 N N . ARG A 1 196 ? -18 5.578 16.266 1 93.62 196 ARG A N 1
ATOM 1536 C CA . ARG A 1 196 ? -18.922 5.816 17.375 1 93.62 196 ARG A CA 1
ATOM 1537 C C . ARG A 1 196 ? -20.344 6.059 16.844 1 93.62 196 ARG A C 1
ATOM 1539 O O . ARG A 1 196 ? -21.266 6.281 17.641 1 93.62 196 ARG A O 1
ATOM 1546 N N . GLY A 1 197 ? -20.469 6.16 15.539 1 93.88 197 GLY A N 1
ATOM 1547 C CA . GLY A 1 197 ? -21.781 6.223 14.938 1 93.88 197 GLY A CA 1
ATOM 1548 C C . GLY A 1 197 ? -22.297 7.641 14.766 1 93.88 197 GLY A C 1
ATOM 1549 O O . GLY A 1 197 ? -23.5 7.855 14.57 1 93.88 197 GLY A O 1
ATOM 1550 N N . HIS A 1 198 ? -21.438 8.602 14.891 1 95 198 HIS A N 1
ATOM 1551 C CA . HIS A 1 198 ? -21.875 9.992 14.734 1 95 198 HIS A CA 1
ATOM 1552 C C . HIS A 1 198 ? -22.188 10.312 13.281 1 95 198 HIS A C 1
ATOM 1554 O O . HIS A 1 198 ? -21.672 9.664 12.367 1 95 198 HIS A O 1
ATOM 1560 N N . GLY A 1 199 ? -23.031 11.297 13.055 1 95.06 199 GLY A N 1
ATOM 1561 C CA . GLY A 1 199 ? -23.422 11.727 11.727 1 95.06 199 GLY A CA 1
ATOM 1562 C C . GLY A 1 199 ? -22.359 12.547 11.031 1 95.06 199 GLY A C 1
ATOM 1563 O O . GLY A 1 199 ? -21.297 12.805 11.602 1 95.06 199 GLY A O 1
ATOM 1564 N N . LYS A 1 200 ? -22.625 12.984 9.836 1 97.38 200 LYS A N 1
ATOM 1565 C CA . LYS A 1 200 ? -21.672 13.633 8.938 1 97.38 200 LYS A CA 1
ATOM 1566 C C . LYS A 1 200 ? -21.156 14.938 9.531 1 97.38 200 LYS A C 1
ATOM 1568 O O . LYS A 1 200 ? -19.984 15.273 9.383 1 97.38 200 LYS A O 1
ATOM 1573 N N . GLU A 1 201 ? -22.016 15.625 10.172 1 97.5 201 GLU A N 1
ATOM 1574 C CA . GLU A 1 201 ? -21.641 16.938 10.711 1 97.5 201 GLU A CA 1
ATOM 1575 C C . GLU A 1 201 ? -20.562 16.797 11.789 1 97.5 201 GLU A C 1
ATOM 1577 O O . GLU A 1 201 ? -19.531 17.469 11.734 1 97.5 201 GLU A O 1
ATOM 1582 N N . ILE A 1 202 ? -20.844 15.93 12.758 1 97.69 202 ILE A N 1
ATOM 1583 C CA . ILE A 1 202 ? -19.891 15.727 13.844 1 97.69 202 ILE A CA 1
ATOM 1584 C C . ILE A 1 202 ? -18.609 15.102 13.305 1 97.69 202 ILE A C 1
ATOM 1586 O O . ILE A 1 202 ? -17.516 15.484 13.711 1 97.69 202 ILE A O 1
ATOM 1590 N N . VAL A 1 203 ? -18.703 14.172 12.367 1 98.56 203 VAL A N 1
ATOM 1591 C CA . VAL A 1 203 ? -17.547 13.539 11.742 1 98.56 203 VAL A CA 1
ATOM 1592 C C . VAL A 1 203 ? -16.656 14.602 11.086 1 98.56 203 VAL A C 1
ATOM 1594 O O . VAL A 1 203 ? -15.438 14.594 11.258 1 98.56 203 VAL A O 1
ATOM 1597 N N . GLU A 1 204 ? -17.297 15.531 10.406 1 98.69 204 GLU A N 1
ATOM 1598 C CA . GLU A 1 204 ? -16.547 16.594 9.742 1 98.69 204 GLU A CA 1
ATOM 1599 C C . GLU A 1 204 ? -15.875 17.516 10.75 1 98.69 204 GLU A C 1
ATOM 1601 O O . GLU A 1 204 ? -14.75 17.969 10.531 1 98.69 204 GLU A O 1
ATOM 1606 N N . LYS A 1 205 ? -16.562 17.828 11.789 1 98.75 205 LYS A N 1
ATOM 1607 C CA . LYS A 1 205 ? -15.961 18.688 12.812 1 98.75 205 LYS A CA 1
ATOM 1608 C C . LYS A 1 205 ? -14.773 18 13.477 1 98.75 205 LYS A C 1
ATOM 1610 O O . LYS A 1 205 ? -13.766 18.641 13.773 1 98.75 205 LYS A O 1
ATOM 1615 N N . CYS A 1 206 ? -14.914 16.703 13.734 1 98.75 206 CYS A N 1
ATOM 1616 C CA . CYS A 1 206 ? -13.781 15.945 14.273 1 98.75 206 CYS A CA 1
ATOM 1617 C C . CYS A 1 206 ? -12.617 15.938 13.297 1 98.75 206 CYS A C 1
ATOM 1619 O O . CYS A 1 206 ? -11.461 16.031 13.703 1 98.75 206 CYS A O 1
ATOM 1621 N N . TYR A 1 207 ? -12.906 15.789 11.992 1 98.81 207 TYR A N 1
ATOM 1622 C CA . TYR A 1 207 ? -11.891 15.906 10.953 1 98.81 207 TYR A CA 1
ATOM 1623 C C . TYR A 1 207 ? -11.148 17.234 11.062 1 98.81 207 TYR A C 1
ATOM 1625 O O . TYR A 1 207 ? -9.914 17.266 11.008 1 98.81 207 TYR A O 1
ATOM 1633 N N . GLN A 1 208 ? -11.922 18.297 11.258 1 98.88 208 GLN A N 1
ATOM 1634 C CA . GLN A 1 208 ? -11.336 19.625 11.336 1 98.88 208 GLN A CA 1
ATOM 1635 C C . GLN A 1 208 ? -10.469 19.766 12.586 1 98.88 208 GLN A C 1
ATOM 1637 O O . GLN A 1 208 ? -9.414 20.406 12.547 1 98.88 208 GLN A O 1
ATOM 1642 N N . VAL A 1 209 ? -10.945 19.234 13.68 1 98.75 209 VAL A N 1
ATOM 1643 C CA . VAL A 1 209 ? -10.141 19.25 14.891 1 98.75 209 VAL A CA 1
ATOM 1644 C C . VAL A 1 209 ? -8.781 18.609 14.625 1 98.75 209 VAL A C 1
ATOM 1646 O O . VAL A 1 209 ? -7.734 19.203 14.914 1 98.75 209 VAL A O 1
ATOM 1649 N N . GLY A 1 210 ? -8.789 17.406 14.031 1 98.62 210 GLY A N 1
ATOM 1650 C CA . GLY A 1 210 ? -7.555 16.719 13.703 1 98.62 210 GLY A CA 1
ATOM 1651 C C . GLY A 1 210 ? -6.691 17.469 12.711 1 98.62 210 GLY A C 1
ATOM 1652 O O . GLY A 1 210 ? -5.469 17.5 12.836 1 98.62 210 GLY A O 1
ATOM 1653 N N . LEU A 1 211 ? -7.324 18.078 11.711 1 98.69 211 LEU A N 1
ATOM 1654 C CA . LEU A 1 211 ? -6.625 18.844 10.68 1 98.69 211 LEU A CA 1
ATOM 1655 C C . LEU A 1 211 ? -5.832 19.984 11.305 1 98.69 211 LEU A C 1
ATOM 1657 O O . LEU A 1 211 ? -4.633 20.125 11.055 1 98.69 211 LEU A O 1
ATOM 1661 N N . HIS A 1 212 ? -6.453 20.75 12.141 1 98.69 212 HIS A N 1
ATOM 1662 C CA . HIS A 1 212 ? -5.812 21.922 12.711 1 98.69 212 HIS A CA 1
ATOM 1663 C C . HIS A 1 212 ? -4.738 21.531 13.719 1 98.69 212 HIS A C 1
ATOM 1665 O O . HIS A 1 212 ? -3.676 22.156 13.781 1 98.69 212 HIS A O 1
ATOM 1671 N N . ILE A 1 213 ? -5.023 20.531 14.484 1 98 213 ILE A N 1
ATOM 1672 C CA . ILE A 1 213 ? -3.992 20.031 15.398 1 98 213 ILE A CA 1
ATOM 1673 C C . ILE A 1 213 ? -2.797 19.531 14.594 1 98 213 ILE A C 1
ATOM 1675 O O . ILE A 1 213 ? -1.646 19.812 14.938 1 98 213 ILE A O 1
ATOM 1679 N N . GLY A 1 214 ? -3.061 18.766 13.523 1 97.69 214 GLY A N 1
ATOM 1680 C CA . GLY A 1 214 ? -2.004 18.25 12.672 1 97.69 214 GLY A CA 1
ATOM 1681 C C . GLY A 1 214 ? -1.177 19.344 12.016 1 97.69 214 GLY A C 1
ATOM 1682 O O . GLY A 1 214 ? 0.051 19.25 11.969 1 97.69 214 GLY A O 1
ATOM 1683 N N . MET A 1 215 ? -1.854 20.359 11.492 1 97.94 215 MET A N 1
ATOM 1684 C CA . MET A 1 215 ? -1.142 21.484 10.906 1 97.94 215 MET A CA 1
ATOM 1685 C C . MET A 1 215 ? -0.237 22.156 11.938 1 97.94 215 MET A C 1
ATOM 1687 O O . MET A 1 215 ? 0.921 22.453 11.648 1 97.94 215 MET A O 1
ATOM 1691 N N . SER A 1 216 ? -0.776 22.359 13.117 1 96.88 216 SER A N 1
ATOM 1692 C CA . SER A 1 216 ? -0.011 22.984 14.195 1 96.88 216 SER A CA 1
ATOM 1693 C C . SER A 1 216 ? 1.214 22.141 14.555 1 96.88 216 SER A C 1
ATOM 1695 O O . SER A 1 216 ? 2.295 22.688 14.789 1 96.88 216 SER A O 1
ATOM 1697 N N . PHE A 1 217 ? 1.014 20.891 14.586 1 94.88 217 PHE A N 1
ATOM 1698 C CA . PHE A 1 217 ? 2.086 19.969 14.914 1 94.88 217 PHE A CA 1
ATOM 1699 C C . PHE A 1 217 ? 3.236 20.094 13.922 1 94.88 217 PHE A C 1
ATOM 1701 O O . PHE A 1 217 ? 4.402 20.156 14.32 1 94.88 217 PHE A O 1
ATOM 1708 N N . GLN A 1 218 ? 2.945 20.109 12.664 1 94.81 218 GLN A N 1
ATOM 1709 C CA . GLN A 1 218 ? 3.998 20.156 11.656 1 94.81 218 GLN A CA 1
ATOM 1710 C C . GLN A 1 218 ? 4.699 21.516 11.656 1 94.81 218 GLN A C 1
ATOM 1712 O O . GLN A 1 218 ? 5.918 21.594 11.5 1 94.81 218 GLN A O 1
ATOM 1717 N N . ILE A 1 219 ? 3.934 22.562 11.797 1 95.12 219 ILE A N 1
ATOM 1718 C CA . ILE A 1 219 ? 4.531 23.891 11.875 1 95.12 219 ILE A CA 1
ATOM 1719 C C . ILE A 1 219 ? 5.52 23.953 13.039 1 95.12 219 ILE A C 1
ATOM 1721 O O . ILE A 1 219 ? 6.621 24.484 12.898 1 95.12 219 ILE A O 1
ATOM 1725 N N . CYS A 1 220 ? 5.137 23.406 14.117 1 92.94 220 CYS A N 1
ATOM 1726 C CA . CYS A 1 220 ? 6.012 23.344 15.281 1 92.94 220 CYS A CA 1
ATOM 1727 C C . CYS A 1 220 ? 7.281 22.562 14.969 1 92.94 220 CYS A C 1
ATOM 1729 O O . CYS A 1 220 ? 8.383 22.984 15.32 1 92.94 220 CYS A O 1
ATOM 1731 N N . ASP A 1 221 ? 7.117 21.438 14.344 1 90.06 221 ASP A N 1
ATOM 1732 C CA . ASP A 1 221 ? 8.266 20.625 13.977 1 90.06 221 ASP A CA 1
ATOM 1733 C C . ASP A 1 221 ? 9.227 21.391 13.062 1 90.06 221 ASP A C 1
ATOM 1735 O O . ASP A 1 221 ? 10.445 21.312 13.227 1 90.06 221 ASP A O 1
ATOM 1739 N N . ASP A 1 222 ? 8.688 22.078 12.133 1 92 222 ASP A N 1
ATOM 1740 C CA . ASP A 1 222 ? 9.508 22.875 11.227 1 92 222 ASP A CA 1
ATOM 1741 C C . ASP A 1 222 ? 10.234 23.984 11.977 1 92 222 ASP A C 1
ATOM 1743 O O . ASP A 1 222 ? 11.383 24.297 11.672 1 92 222 ASP A O 1
ATOM 1747 N N . LEU A 1 223 ? 9.555 24.562 12.852 1 90.94 223 LEU A N 1
ATOM 1748 C CA . LEU A 1 223 ? 10.141 25.625 13.664 1 90.94 223 LEU A CA 1
ATOM 1749 C C . LEU A 1 223 ? 11.305 25.094 14.5 1 90.94 223 LEU A C 1
ATOM 1751 O O . LEU A 1 223 ? 12.344 25.734 14.609 1 90.94 223 LEU A O 1
ATOM 1755 N N . LEU A 1 224 ? 11.148 23.953 15.062 1 87.25 224 LEU A N 1
ATOM 1756 C CA . LEU A 1 224 ? 12.156 23.328 15.914 1 87.25 224 LEU A CA 1
ATOM 1757 C C . LEU A 1 224 ? 13.414 23 15.109 1 87.25 224 LEU A C 1
ATOM 1759 O O . LEU A 1 224 ? 14.523 23.031 15.641 1 87.25 224 LEU A O 1
ATOM 1763 N N . ASP A 1 225 ? 13.219 22.75 13.891 1 87.75 225 ASP A N 1
ATOM 1764 C CA . ASP A 1 225 ? 14.359 22.484 13.023 1 87.75 225 ASP A CA 1
ATOM 1765 C C . ASP A 1 225 ? 15.281 23.703 12.938 1 87.75 225 ASP A C 1
ATOM 1767 O O . ASP A 1 225 ? 16.5 23.562 12.789 1 87.75 225 ASP A O 1
ATOM 1771 N N . TYR A 1 226 ? 14.742 24.812 13.039 1 87 226 TYR A N 1
ATOM 1772 C CA . TYR A 1 226 ? 15.508 26.047 12.93 1 87 226 TYR A CA 1
ATOM 1773 C C . TYR A 1 226 ? 16.031 26.5 14.289 1 87 226 TYR A C 1
ATOM 1775 O O . TYR A 1 226 ? 16.969 27.281 14.383 1 87 226 TYR A O 1
ATOM 1783 N N . ASN A 1 227 ? 15.352 26.172 15.289 1 76.31 227 ASN A N 1
ATOM 1784 C CA . ASN A 1 227 ? 15.648 26.703 16.609 1 76.31 227 ASN A CA 1
ATOM 1785 C C . ASN A 1 227 ? 16.469 25.719 17.438 1 76.31 227 ASN A C 1
ATOM 1787 O O . ASN A 1 227 ? 17.016 26.094 18.484 1 76.31 227 ASN A O 1
ATOM 1791 N N . SER A 1 228 ? 16.281 24.391 17.203 1 61.59 228 SER A N 1
ATOM 1792 C CA . SER A 1 228 ? 16.859 23.422 18.125 1 61.59 228 SER A CA 1
ATOM 1793 C C . SER A 1 228 ? 18.391 23.516 18.125 1 61.59 228 SER A C 1
ATOM 1795 O O . SER A 1 228 ? 19.016 23.641 17.078 1 61.59 228 SER A O 1
ATOM 1797 N N . LYS A 1 229 ? 18.859 24.078 19.25 1 53.28 229 LYS A N 1
ATOM 1798 C CA . LYS A 1 229 ? 20.281 23.953 19.562 1 53.28 229 LYS A CA 1
ATOM 1799 C C . LYS A 1 229 ? 20.719 22.5 19.594 1 53.28 229 LYS A C 1
ATOM 1801 O O . LYS A 1 229 ? 20.062 21.672 20.234 1 53.28 229 LYS A O 1
ATOM 1806 N N . SER A 1 230 ? 21.156 21.938 18.516 1 47.94 230 SER A N 1
ATOM 1807 C CA . SER A 1 230 ? 21.656 20.578 18.609 1 47.94 230 SER A CA 1
ATOM 1808 C C . SER A 1 230 ? 22.391 20.359 19.938 1 47.94 230 SER A C 1
ATOM 1810 O O . SER A 1 230 ? 23.016 21.281 20.469 1 47.94 230 SER A O 1
ATOM 1812 N N . HIS A 1 231 ? 21.844 19.578 20.734 1 43.06 231 HIS A N 1
ATOM 1813 C CA . HIS A 1 231 ? 22.547 19.281 21.984 1 43.06 231 HIS A CA 1
ATOM 1814 C C . HIS A 1 231 ? 24.062 19.406 21.812 1 43.06 231 HIS A C 1
ATOM 1816 O O . HIS A 1 231 ? 24.781 19.672 22.781 1 43.06 231 HIS A O 1
ATOM 1822 N N . LEU A 1 232 ? 24.594 18.75 20.766 1 40.09 232 LEU A N 1
ATOM 1823 C CA . LEU A 1 232 ? 26.031 18.594 20.812 1 40.09 232 LEU A CA 1
ATOM 1824 C C . LEU A 1 232 ? 26.734 19.922 20.609 1 40.09 232 LEU A C 1
ATOM 1826 O O . LEU A 1 232 ? 27.734 20.219 21.266 1 40.09 232 LEU A O 1
ATOM 1830 N N . LEU A 1 233 ? 26.562 20.578 19.438 1 42.78 233 LEU A N 1
ATOM 1831 C CA . LEU A 1 233 ? 27.438 21.719 19.203 1 42.78 233 LEU A CA 1
ATOM 1832 C C . LEU A 1 233 ? 26.703 23.031 19.391 1 42.78 233 LEU A C 1
ATOM 1834 O O . LEU A 1 233 ? 27.266 24.109 19.188 1 42.78 233 LEU A O 1
ATOM 1838 N N . GLY A 1 234 ? 25.531 23.062 20 1 43.97 234 GLY A N 1
ATOM 1839 C CA . GLY A 1 234 ? 24.891 24.344 20.25 1 43.97 234 GLY A CA 1
ATOM 1840 C C . GLY A 1 234 ? 24.297 24.969 19 1 43.97 234 GLY A C 1
ATOM 1841 O O . GLY A 1 234 ? 23.938 26.156 19 1 43.97 234 GLY A O 1
ATOM 1842 N N . LYS A 1 235 ? 24.5 24.328 17.906 1 46.34 235 LYS A N 1
ATOM 1843 C CA . LYS A 1 235 ? 24.062 24.891 16.625 1 46.34 235 LYS A CA 1
ATOM 1844 C C . LYS A 1 235 ? 22.766 24.25 16.156 1 46.34 235 LYS A C 1
ATOM 1846 O O . LYS A 1 235 ? 22.484 23.094 16.453 1 46.34 235 LYS A O 1
ATOM 1851 N N . PRO A 1 236 ? 21.812 25 15.555 1 54.09 236 PRO A N 1
ATOM 1852 C CA . PRO A 1 236 ? 20.547 24.484 15.016 1 54.09 236 PRO A CA 1
ATOM 1853 C C . PRO A 1 236 ? 20.75 23.312 14.07 1 54.09 236 PRO A C 1
ATOM 1855 O O . PRO A 1 236 ? 21.781 23.234 13.383 1 54.09 236 PRO A O 1
ATOM 1858 N N . VAL A 1 237 ? 19.984 22.094 14.039 1 62.94 237 VAL A N 1
ATOM 1859 C CA . VAL A 1 237 ? 20.109 20.875 13.234 1 62.94 237 VAL A CA 1
ATOM 1860 C C . VAL A 1 237 ? 19.953 21.219 11.758 1 62.94 237 VAL A C 1
ATOM 1862 O O . VAL A 1 237 ? 20.75 20.797 10.922 1 62.94 237 VAL A O 1
ATOM 1865 N N . LEU A 1 238 ? 19.203 22.281 11.414 1 69.94 238 LEU A N 1
ATOM 1866 C CA . LEU A 1 238 ? 18.969 22.875 10.109 1 69.94 238 LEU A CA 1
ATOM 1867 C C . LEU A 1 238 ? 18.953 21.812 9.016 1 69.94 238 LEU A C 1
ATOM 1869 O O . LEU A 1 238 ? 19.578 21.984 7.973 1 69.94 238 LEU A O 1
ATOM 1873 N N . ASN A 1 239 ? 18.234 20.75 9.398 1 76.38 239 ASN A N 1
ATOM 1874 C CA . ASN A 1 239 ? 18.125 19.641 8.453 1 76.38 239 ASN A CA 1
ATOM 1875 C C . ASN A 1 239 ? 17.328 20.031 7.215 1 76.38 239 ASN A C 1
ATOM 1877 O O . ASN A 1 239 ? 17.688 19.656 6.098 1 76.38 239 ASN A O 1
ATOM 1881 N N . ASP A 1 240 ? 16.422 20.844 7.418 1 82.12 240 ASP A N 1
ATOM 1882 C CA . ASP A 1 240 ? 15.539 21.219 6.312 1 82.12 240 ASP A CA 1
ATOM 1883 C C . ASP A 1 240 ? 16.281 22.094 5.297 1 82.12 240 ASP A C 1
ATOM 1885 O O . ASP A 1 240 ? 16.25 21.812 4.098 1 82.12 240 ASP A O 1
ATOM 1889 N N . LEU A 1 241 ? 16.938 23.016 5.816 1 84 241 LEU A N 1
ATOM 1890 C CA . LEU A 1 241 ? 17.672 23.891 4.918 1 84 241 LEU A CA 1
ATOM 1891 C C . LEU A 1 241 ? 18.781 23.125 4.191 1 84 241 LEU A C 1
ATOM 1893 O O . LEU A 1 241 ? 18.984 23.312 2.992 1 84 241 LEU A O 1
ATOM 1897 N N . SER A 1 242 ? 19.438 22.344 4.961 1 83.94 242 SER A N 1
ATOM 1898 C CA . SER A 1 242 ? 20.531 21.547 4.391 1 83.94 242 SER A CA 1
ATOM 1899 C C . SER A 1 242 ? 20.016 20.594 3.311 1 83.94 242 SER A C 1
ATOM 1901 O O . SER A 1 242 ? 20.719 20.297 2.35 1 83.94 242 SER A O 1
ATOM 1903 N N . ALA A 1 243 ? 18.828 20.203 3.484 1 83.25 243 ALA A N 1
ATOM 1904 C CA . ALA A 1 243 ? 18.234 19.266 2.529 1 83.25 243 ALA A CA 1
ATOM 1905 C C . ALA A 1 243 ? 17.562 20.016 1.38 1 83.25 243 ALA A C 1
ATOM 1907 O O . ALA A 1 243 ? 16.984 19.406 0.479 1 83.25 243 ALA A O 1
ATOM 1908 N N . GLY A 1 244 ? 17.562 21.297 1.465 1 86.62 244 GLY A N 1
ATOM 1909 C CA . GLY A 1 244 ? 17.016 22.109 0.397 1 86.62 244 GLY A CA 1
ATOM 1910 C C . GLY A 1 244 ? 15.508 22.281 0.49 1 86.62 244 GLY A C 1
ATOM 1911 O O . GLY A 1 244 ? 14.836 22.516 -0.518 1 86.62 244 GLY A O 1
ATOM 1912 N N . LEU A 1 245 ? 15.016 22.156 1.668 1 90.06 245 LEU A N 1
ATOM 1913 C CA . LEU A 1 245 ? 13.57 22.219 1.838 1 90.06 245 LEU A CA 1
ATOM 1914 C C . LEU A 1 245 ? 13.125 23.625 2.223 1 90.06 245 LEU A C 1
ATOM 1916 O O . LEU A 1 245 ? 13.727 24.25 3.094 1 90.06 245 LEU A O 1
ATOM 1920 N N . ILE A 1 246 ? 12.117 24.047 1.55 1 94.44 246 ILE A N 1
ATOM 1921 C CA . ILE A 1 246 ? 11.492 25.328 1.881 1 94.44 246 ILE A CA 1
ATOM 1922 C C . ILE A 1 246 ? 10.344 25.094 2.859 1 94.44 246 ILE A C 1
ATOM 1924 O O . ILE A 1 246 ? 9.32 24.516 2.502 1 94.44 246 ILE A O 1
ATOM 1928 N N . THR A 1 247 ? 10.539 25.594 4.109 1 96.12 247 THR A N 1
ATOM 1929 C CA . THR A 1 247 ? 9.508 25.422 5.133 1 96.12 247 THR A CA 1
ATOM 1930 C C . THR A 1 247 ? 9.062 26.781 5.668 1 96.12 247 THR A C 1
ATOM 1932 O O . THR A 1 247 ? 9.523 27.828 5.199 1 96.12 247 THR A O 1
ATOM 1935 N N . LEU A 1 248 ? 8.188 26.734 6.633 1 97 248 LEU A N 1
ATOM 1936 C CA . LEU A 1 248 ? 7.441 27.922 7.035 1 97 248 LEU A CA 1
ATOM 1937 C C . LEU A 1 248 ? 8.375 28.984 7.625 1 97 248 LEU A C 1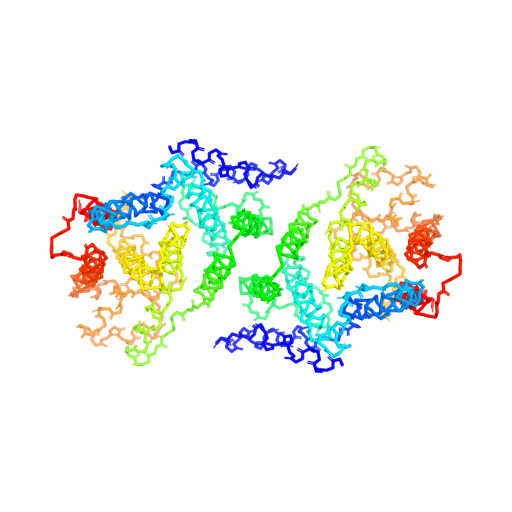
ATOM 1939 O O . LEU A 1 248 ? 8.242 30.172 7.32 1 97 248 LEU A O 1
ATOM 1943 N N . PRO A 1 249 ? 9.367 28.625 8.469 1 95.62 249 PRO A N 1
ATOM 1944 C CA . PRO A 1 249 ? 10.266 29.656 9 1 95.62 249 PRO A CA 1
ATOM 1945 C C . PRO A 1 249 ? 10.984 30.438 7.898 1 95.62 249 PRO A C 1
ATOM 1947 O O . PRO A 1 249 ? 11.164 31.656 8.016 1 95.62 249 PRO A O 1
ATOM 1950 N N . LEU A 1 250 ? 11.383 29.719 6.918 1 95.75 250 LEU A N 1
ATOM 1951 C CA . LEU A 1 250 ? 12.031 30.391 5.801 1 95.75 250 LEU A CA 1
ATOM 1952 C C . LEU A 1 250 ? 11.047 31.297 5.059 1 95.75 250 LEU A C 1
ATOM 1954 O O . LEU A 1 250 ? 11.367 32.438 4.734 1 95.75 250 LEU A O 1
ATOM 1958 N N . LEU A 1 251 ? 9.898 30.797 4.77 1 96.94 251 LEU A N 1
ATOM 1959 C CA . LEU A 1 251 ? 8.883 31.547 4.035 1 96.94 251 LEU A CA 1
ATOM 1960 C C . LEU A 1 251 ? 8.508 32.812 4.762 1 96.94 251 LEU A C 1
ATOM 1962 O O . LEU A 1 251 ? 8.375 33.875 4.137 1 96.94 251 LEU A O 1
ATOM 1966 N N . PHE A 1 252 ? 8.406 32.781 6.047 1 97.12 252 PHE A N 1
ATOM 1967 C CA . PHE A 1 252 ? 7.984 33.906 6.848 1 97.12 252 PHE A CA 1
ATOM 1968 C C . PHE A 1 252 ? 9.117 34.938 6.984 1 97.12 252 PHE A C 1
ATOM 1970 O O . PHE A 1 252 ? 8.883 36.062 7.383 1 97.12 252 PHE A O 1
ATOM 1977 N N . ALA A 1 253 ? 10.328 34.562 6.66 1 96.25 253 ALA A N 1
ATOM 1978 C CA . ALA A 1 253 ? 11.469 35.469 6.754 1 96.25 253 ALA A CA 1
ATOM 1979 C C . ALA A 1 253 ? 11.617 36.312 5.488 1 96.25 253 ALA A C 1
ATOM 1981 O O . ALA A 1 253 ? 12.211 37.375 5.516 1 96.25 253 ALA A O 1
ATOM 1982 N N . ILE A 1 254 ? 11.078 35.844 4.441 1 95.5 254 ILE A N 1
ATOM 1983 C CA . ILE A 1 254 ? 11.328 36.406 3.123 1 95.5 254 ILE A CA 1
ATOM 1984 C C . ILE A 1 254 ? 10.805 37.844 3.078 1 95.5 254 ILE A C 1
ATOM 1986 O O . ILE A 1 254 ? 11.492 38.75 2.609 1 95.5 254 ILE A O 1
ATOM 1990 N N . PRO A 1 255 ? 9.625 38.156 3.584 1 94 255 PRO A N 1
ATOM 1991 C CA . PRO A 1 255 ? 9.094 39.531 3.502 1 94 255 PRO A CA 1
ATOM 1992 C C . PRO A 1 255 ? 9.938 40.531 4.277 1 94 255 PRO A C 1
ATOM 1994 O O . PRO A 1 255 ? 9.898 41.719 3.98 1 94 255 PRO A O 1
ATOM 1997 N N . ASP A 1 256 ? 10.734 40.062 5.223 1 94.38 256 ASP A N 1
ATOM 1998 C CA . ASP A 1 256 ? 11.523 40.969 6.066 1 94.38 256 ASP A CA 1
ATOM 1999 C C . ASP A 1 256 ? 12.836 41.344 5.387 1 94.38 256 ASP A C 1
ATOM 2001 O O . ASP A 1 256 ? 13.5 42.281 5.789 1 94.38 256 ASP A O 1
ATOM 2005 N N . HIS A 1 257 ? 13.195 40.531 4.414 1 92.5 257 HIS A N 1
ATOM 2006 C CA . HIS A 1 257 ? 14.484 40.75 3.754 1 92.5 257 HIS A CA 1
ATOM 2007 C C . HIS A 1 257 ? 14.352 40.594 2.24 1 92.5 257 HIS A C 1
ATOM 2009 O O . HIS A 1 257 ? 14.32 39.5 1.721 1 92.5 257 HIS A O 1
ATOM 2015 N N . LYS A 1 258 ? 14.445 41.625 1.594 1 85.75 258 LYS A N 1
ATOM 2016 C CA . LYS A 1 258 ? 14.297 41.625 0.141 1 85.75 258 LYS A CA 1
ATOM 2017 C C . LYS A 1 258 ? 15.359 40.719 -0.51 1 85.75 258 LYS A C 1
ATOM 2019 O O . LYS A 1 258 ? 15.086 40.062 -1.513 1 85.75 258 LYS A O 1
ATOM 2024 N N . GLU A 1 259 ? 16.469 40.625 0.047 1 91.12 259 GLU A N 1
ATOM 2025 C CA . GLU A 1 259 ? 17.594 39.875 -0.51 1 91.12 259 GLU A CA 1
ATOM 2026 C C . GLU A 1 259 ? 17.375 38.375 -0.394 1 91.12 259 GLU A C 1
ATOM 2028 O O . GLU A 1 259 ? 17.953 37.594 -1.147 1 91.12 259 GLU A O 1
ATOM 2033 N N . LEU A 1 260 ? 16.578 38 0.542 1 92.62 260 LEU A N 1
ATOM 2034 C CA . LEU A 1 260 ? 16.406 36.594 0.833 1 92.62 260 LEU A CA 1
ATOM 2035 C C . LEU A 1 260 ? 15.711 35.875 -0.324 1 92.62 260 LEU A C 1
ATOM 2037 O O . LEU A 1 260 ? 15.969 34.719 -0.584 1 92.62 260 LEU A O 1
ATOM 2041 N N . HIS A 1 261 ? 14.828 36.562 -0.986 1 91 261 HIS A N 1
ATOM 2042 C CA . HIS A 1 261 ? 14.141 36 -2.145 1 91 261 HIS A CA 1
ATOM 2043 C C . HIS A 1 261 ? 15.141 35.5 -3.186 1 91 261 HIS A C 1
ATOM 2045 O O . HIS A 1 261 ? 15.008 34.375 -3.689 1 91 261 HIS A O 1
ATOM 2051 N N . GLY A 1 262 ? 16.109 36.312 -3.471 1 89.5 262 GLY A N 1
ATOM 2052 C CA . GLY A 1 262 ? 17.141 35.938 -4.418 1 89.5 262 GLY A CA 1
ATOM 2053 C C . GLY A 1 262 ? 18.031 34.812 -3.926 1 89.5 262 GLY A C 1
ATOM 2054 O O . GLY A 1 262 ? 18.453 33.969 -4.715 1 89.5 262 GLY A O 1
ATOM 2055 N N . LYS A 1 263 ? 18.25 34.781 -2.729 1 90.75 263 LYS A N 1
ATOM 2056 C CA . LYS A 1 263 ? 19.094 33.719 -2.143 1 90.75 263 LYS A CA 1
ATOM 2057 C C . LYS A 1 263 ? 18.406 32.375 -2.23 1 90.75 263 LYS A C 1
ATOM 2059 O O . LYS A 1 263 ? 19.078 31.344 -2.43 1 90.75 263 LYS A O 1
ATOM 2064 N N . VAL A 1 264 ? 17.141 32.375 -2.012 1 92.19 264 VAL A N 1
ATOM 2065 C CA . VAL A 1 264 ? 16.375 31.125 -2.104 1 92.19 264 VAL A CA 1
ATOM 2066 C C . VAL A 1 264 ? 16.375 30.641 -3.549 1 92.19 264 VAL A C 1
ATOM 2068 O O . VAL A 1 264 ? 16.5 29.438 -3.799 1 92.19 264 VAL A O 1
ATOM 2071 N N . LYS A 1 265 ? 16.281 31.562 -4.422 1 90.69 265 LYS A N 1
ATOM 2072 C CA . LYS A 1 265 ? 16.297 31.219 -5.844 1 90.69 265 LYS A CA 1
ATOM 2073 C C . LYS A 1 265 ? 17.609 30.531 -6.23 1 90.69 265 LYS A C 1
ATOM 2075 O O . LYS A 1 265 ? 17.609 29.609 -7.035 1 90.69 265 LYS A O 1
ATOM 2080 N N . SER A 1 266 ? 18.719 31 -5.68 1 88.56 266 SER A N 1
ATOM 2081 C CA . SER A 1 266 ? 20.047 30.516 -6.031 1 88.56 266 SER A CA 1
ATOM 2082 C C . SER A 1 266 ? 20.359 29.188 -5.352 1 88.56 266 SER A C 1
ATOM 2084 O O . SER A 1 266 ? 21.281 28.484 -5.742 1 88.56 266 SER A O 1
ATOM 2086 N N . GLY A 1 267 ? 19.562 28.781 -4.461 1 88.25 267 GLY A N 1
ATOM 2087 C CA . GLY A 1 267 ? 19.797 27.562 -3.703 1 88.25 267 GLY A CA 1
ATOM 2088 C C . GLY A 1 267 ? 19.875 27.797 -2.207 1 88.25 267 GLY A C 1
ATOM 2089 O O . GLY A 1 267 ? 20.375 28.828 -1.762 1 88.25 267 GLY A O 1
ATOM 2090 N N . LEU A 1 268 ? 19.516 26.828 -1.532 1 86.75 268 LEU A N 1
ATOM 2091 C CA . LEU A 1 268 ? 19.438 26.984 -0.083 1 86.75 268 LEU A CA 1
ATOM 2092 C C . LEU A 1 268 ? 20.781 26.688 0.569 1 86.75 268 LEU A C 1
ATOM 2094 O O . LEU A 1 268 ? 21.219 25.531 0.585 1 86.75 268 LEU A O 1
ATOM 2098 N N . ASP A 1 269 ? 21.438 27.766 0.963 1 87.88 269 ASP A N 1
ATOM 2099 C CA . ASP A 1 269 ? 22.688 27.656 1.723 1 87.88 269 ASP A CA 1
ATOM 2100 C C . ASP A 1 269 ? 22.484 28.094 3.172 1 87.88 269 ASP A C 1
ATOM 2102 O O . ASP A 1 269 ? 22.156 29.266 3.436 1 87.88 269 ASP A O 1
ATOM 2106 N N . VAL A 1 270 ? 22.75 27.188 4.047 1 88.81 270 VAL A N 1
ATOM 2107 C CA . VAL A 1 270 ? 22.453 27.391 5.461 1 88.81 270 VAL A CA 1
ATOM 2108 C C . VAL A 1 270 ? 23.172 28.656 5.953 1 88.81 270 VAL A C 1
ATOM 2110 O O . VAL A 1 270 ? 22.562 29.5 6.617 1 88.81 270 VAL A O 1
ATOM 2113 N N . GLU A 1 271 ? 24.375 28.812 5.66 1 87.75 271 GLU A N 1
ATOM 2114 C CA . GLU A 1 271 ? 25.203 29.906 6.152 1 87.75 271 GLU A CA 1
ATOM 2115 C C . GLU A 1 271 ? 24.703 31.25 5.633 1 87.75 271 GLU A C 1
ATOM 2117 O O . GLU A 1 271 ? 24.766 32.25 6.344 1 87.75 271 GLU A O 1
ATOM 2122 N N . THR A 1 272 ? 24.203 31.25 4.48 1 90.06 272 THR A N 1
ATOM 2123 C CA . THR A 1 272 ? 23.781 32.5 3.842 1 90.06 272 THR A CA 1
ATOM 2124 C C . THR A 1 272 ? 22.359 32.844 4.27 1 90.06 272 THR A C 1
ATOM 2126 O O . THR A 1 272 ? 22.016 34.031 4.391 1 90.06 272 THR A O 1
ATOM 2129 N N . ILE A 1 273 ? 21.547 31.906 4.543 1 92.56 273 ILE A N 1
ATOM 2130 C CA . ILE A 1 273 ? 20.109 32.125 4.727 1 92.56 273 ILE A CA 1
ATOM 2131 C C . ILE A 1 273 ? 19.812 32.312 6.207 1 92.56 273 ILE A C 1
ATOM 2133 O O . ILE A 1 273 ? 18.969 33.156 6.566 1 92.56 273 ILE A O 1
ATOM 2137 N N . MET A 1 274 ? 20.531 31.703 7.078 1 91.19 274 MET A N 1
ATOM 2138 C CA . MET A 1 274 ? 20.172 31.625 8.492 1 91.19 274 MET A CA 1
ATOM 2139 C C . MET A 1 274 ? 20.234 33 9.148 1 91.19 274 MET A C 1
ATOM 2141 O O . MET A 1 274 ? 19.406 33.312 9.984 1 91.19 274 MET A O 1
ATOM 2145 N N . PRO A 1 275 ? 21.25 33.781 8.844 1 91 275 PRO A N 1
ATOM 2146 C CA . PRO A 1 275 ? 21.281 35.125 9.453 1 91 275 PRO A CA 1
ATOM 2147 C C . PRO A 1 275 ? 20.047 35.938 9.156 1 91 275 PRO A C 1
ATOM 2149 O O . PRO A 1 275 ? 19.594 36.719 10.008 1 91 275 PRO A O 1
ATOM 2152 N N . TYR A 1 276 ? 19.5 35.812 8.008 1 93 276 TYR A N 1
ATOM 2153 C CA . TYR A 1 276 ? 18.281 36.531 7.645 1 93 276 TYR A CA 1
ATOM 2154 C C . TYR A 1 276 ? 17.078 36.031 8.422 1 93 276 TYR A C 1
ATOM 2156 O O . TYR A 1 276 ? 16.266 36.812 8.906 1 93 276 TYR A O 1
ATOM 2164 N N . VAL A 1 277 ? 16.969 34.75 8.562 1 93.69 277 VAL A N 1
ATOM 2165 C CA . VAL A 1 277 ? 15.852 34.125 9.266 1 93.69 277 VAL A CA 1
ATOM 2166 C C . VAL A 1 277 ? 15.891 34.531 10.742 1 93.69 277 VAL A C 1
ATOM 2168 O O . VAL A 1 277 ? 14.867 34.906 11.32 1 93.69 277 VAL A O 1
ATOM 2171 N N . SER A 1 278 ? 17.078 34.531 11.305 1 90.69 278 SER A N 1
ATOM 2172 C CA . SER A 1 278 ? 17.25 34.812 12.719 1 90.69 278 SER A CA 1
ATOM 2173 C C . SER A 1 278 ? 16.938 36.281 13.023 1 90.69 278 SER A C 1
ATOM 2175 O O . SER A 1 278 ? 16.516 36.625 14.133 1 90.69 278 SER A O 1
ATOM 2177 N N . LYS A 1 279 ? 17.156 37.125 12.07 1 92.38 279 LYS A N 1
ATOM 2178 C CA . LYS A 1 279 ? 16.953 38.562 12.273 1 92.38 279 LYS A CA 1
ATOM 2179 C C . LYS A 1 279 ? 15.539 38.969 11.867 1 92.38 279 LYS A C 1
ATOM 2181 O O . LYS A 1 279 ? 15.188 40.156 11.922 1 92.38 279 LYS A O 1
ATOM 2186 N N . SER A 1 280 ? 14.719 38.031 11.5 1 94.25 280 SER A N 1
ATOM 2187 C CA . SER A 1 280 ? 13.352 38.312 11.078 1 94.25 280 SER A CA 1
ATOM 2188 C C . SER A 1 280 ? 12.352 38 12.18 1 94.25 280 SER A C 1
ATOM 2190 O O . SER A 1 280 ? 12.742 37.594 13.281 1 94.25 280 SER A O 1
ATOM 2192 N N . LEU A 1 281 ? 11.086 38.25 11.938 1 95.31 281 LEU A N 1
ATOM 2193 C CA . LEU A 1 281 ? 10 37.906 12.859 1 95.31 281 LEU A CA 1
ATOM 2194 C C . LEU A 1 281 ? 9.414 36.531 12.523 1 95.31 281 LEU A C 1
ATOM 2196 O O . LEU A 1 281 ? 8.266 36.25 12.875 1 95.31 281 LEU A O 1
ATOM 2200 N N . SER A 1 282 ? 10.25 35.75 11.812 1 95.56 282 SER A N 1
ATOM 2201 C CA . SER A 1 282 ? 9.773 34.469 11.281 1 95.56 282 SER A CA 1
ATOM 2202 C C . SER A 1 282 ? 9.328 33.531 12.406 1 95.56 282 SER A C 1
ATOM 2204 O O . SER A 1 282 ? 8.281 32.906 12.305 1 95.56 282 SER A O 1
ATOM 2206 N N . PHE A 1 283 ? 10.062 33.438 13.484 1 93.19 283 PHE A N 1
ATOM 2207 C CA . PHE A 1 283 ? 9.75 32.531 14.57 1 93.19 283 PHE A CA 1
ATOM 2208 C C . PHE A 1 283 ? 8.461 32.938 15.273 1 93.19 283 PHE A C 1
ATOM 2210 O O . PHE A 1 283 ? 7.609 32.094 15.555 1 93.19 283 PHE A O 1
ATOM 2217 N N . GLU A 1 284 ? 8.297 34.219 15.523 1 94.88 284 GLU A N 1
ATOM 2218 C CA . GLU A 1 284 ? 7.078 34.719 16.141 1 94.88 284 GLU A CA 1
ATOM 2219 C C . GLU A 1 284 ? 5.867 34.469 15.242 1 94.88 284 GLU A C 1
ATOM 2221 O O . GLU A 1 284 ? 4.797 34.062 15.727 1 94.88 284 GLU A O 1
ATOM 2226 N N . ARG A 1 285 ? 6.062 34.656 13.984 1 96.88 285 ARG A N 1
ATOM 2227 C CA . ARG A 1 285 ? 4.98 34.438 13.039 1 96.88 285 ARG A CA 1
ATOM 2228 C C . ARG A 1 285 ? 4.59 32.969 13 1 96.88 285 ARG A C 1
ATOM 2230 O O . ARG A 1 285 ? 3.41 32.625 12.898 1 96.88 285 ARG A O 1
ATOM 2237 N N . CYS A 1 286 ? 5.57 32.062 13.016 1 95.94 286 CYS A N 1
ATOM 2238 C CA . CYS A 1 286 ? 5.285 30.641 13.062 1 95.94 286 CYS A CA 1
ATOM 2239 C C . CYS A 1 286 ? 4.492 30.297 14.312 1 95.94 286 CYS A C 1
ATOM 2241 O O . CYS A 1 286 ? 3.533 29.516 14.25 1 95.94 286 CYS A O 1
ATOM 2243 N N . LYS A 1 287 ? 4.883 30.844 15.445 1 93.81 287 LYS A N 1
ATOM 2244 C CA . LYS A 1 287 ? 4.176 30.594 16.688 1 93.81 287 LYS A CA 1
ATOM 2245 C C . LYS A 1 287 ? 2.729 31.062 16.609 1 93.81 287 LYS A C 1
ATOM 2247 O O . LYS A 1 287 ? 1.818 30.391 17.094 1 93.81 287 LYS A O 1
ATOM 2252 N N . HIS A 1 288 ? 2.562 32.219 16.047 1 96.56 288 HIS A N 1
ATOM 2253 C CA . HIS A 1 288 ? 1.21 32.719 15.875 1 96.56 288 HIS A CA 1
ATOM 2254 C C . HIS A 1 288 ? 0.389 31.812 14.969 1 96.56 288 HIS A C 1
ATOM 2256 O O . HIS A 1 288 ? -0.793 31.578 15.227 1 96.56 288 HIS A O 1
ATOM 2262 N N . ALA A 1 289 ? 1.004 31.359 13.898 1 96.81 289 ALA A N 1
ATOM 2263 C CA . ALA A 1 289 ? 0.313 30.469 12.969 1 96.81 289 ALA A CA 1
ATOM 2264 C C . ALA A 1 289 ? -0.129 29.188 13.664 1 96.81 289 ALA A C 1
ATOM 2266 O O . ALA A 1 289 ? -1.254 28.719 13.469 1 96.81 289 ALA A O 1
ATOM 2267 N N . LEU A 1 290 ? 0.802 28.609 14.438 1 95.5 290 LEU A N 1
ATOM 2268 C CA . LEU A 1 290 ? 0.451 27.359 15.125 1 95.5 290 LEU A CA 1
ATOM 2269 C C . LEU A 1 290 ? -0.672 27.594 16.125 1 95.5 290 LEU A C 1
ATOM 2271 O O . LEU A 1 290 ? -1.572 26.766 16.266 1 95.5 290 LEU A O 1
ATOM 2275 N N . LEU A 1 291 ? -0.692 28.781 16.828 1 95.25 291 LEU A N 1
ATOM 2276 C CA . LEU A 1 291 ? -1.727 29.094 17.812 1 95.25 291 LEU A CA 1
ATOM 2277 C C . LEU A 1 291 ? -3.068 29.344 17.125 1 95.25 291 LEU A C 1
ATOM 2279 O O . LEU A 1 291 ? -4.121 29.016 17.672 1 95.25 291 LEU A O 1
ATOM 2283 N N . LEU A 1 292 ? -3.018 29.938 15.969 1 97.44 292 LEU A N 1
ATOM 2284 C CA . LEU A 1 292 ? -4.246 30.125 15.203 1 97.44 292 LEU A CA 1
ATOM 2285 C C . LEU A 1 292 ? -4.898 28.781 14.891 1 97.44 292 LEU A C 1
ATOM 2287 O O . LEU A 1 292 ? -6.121 28.641 14.977 1 97.44 292 LEU A O 1
ATOM 2291 N N . HIS A 1 293 ? -4.102 27.828 14.477 1 97.94 293 HIS A N 1
ATOM 2292 C CA . HIS A 1 293 ? -4.633 26.484 14.234 1 97.94 293 HIS A CA 1
ATOM 2293 C C . HIS A 1 293 ? -5.203 25.891 15.516 1 97.94 293 HIS A C 1
ATOM 2295 O O . HIS A 1 293 ? -6.258 25.25 15.484 1 97.94 293 HIS A O 1
ATOM 2301 N N . MET A 1 294 ? -4.57 26.094 16.641 1 96.81 294 MET A N 1
ATOM 2302 C CA . MET A 1 294 ? -5.055 25.562 17.906 1 96.81 294 MET A CA 1
ATOM 2303 C C . MET A 1 294 ? -6.375 26.219 18.297 1 96.81 294 MET A C 1
ATOM 2305 O O . MET A 1 294 ? -7.254 25.562 18.859 1 96.81 294 MET A O 1
ATOM 2309 N N . THR A 1 295 ? -6.461 27.484 18.062 1 97.25 295 THR A N 1
ATOM 2310 C CA . THR A 1 295 ? -7.703 28.203 18.328 1 97.25 295 THR A CA 1
ATOM 2311 C C . THR A 1 295 ? -8.852 27.641 17.5 1 97.25 295 THR A C 1
ATOM 2313 O O . THR A 1 295 ? -9.969 27.484 17.984 1 97.25 295 THR A O 1
ATOM 2316 N N . GLU A 1 296 ? -8.562 27.328 16.25 1 98.25 296 GLU A N 1
ATOM 2317 C CA . GLU A 1 296 ? -9.586 26.734 15.383 1 98.25 296 GLU A CA 1
ATOM 2318 C C . GLU A 1 296 ? -9.992 25.359 15.891 1 98.25 296 GLU A C 1
ATOM 2320 O O . GLU A 1 296 ? -11.172 25.016 15.898 1 98.25 296 GLU A O 1
ATOM 2325 N N . ALA A 1 297 ? -9.023 24.531 16.25 1 98.31 297 ALA A N 1
ATOM 2326 C CA . ALA A 1 297 ? -9.344 23.234 16.828 1 98.31 297 ALA A CA 1
ATOM 2327 C C . ALA A 1 297 ? -10.25 23.375 18.047 1 98.31 297 ALA A C 1
ATOM 2329 O O . ALA A 1 297 ? -11.227 22.641 18.203 1 98.31 297 ALA A O 1
ATOM 2330 N N . HIS A 1 298 ? -9.938 24.328 18.938 1 97.5 298 HIS A N 1
ATOM 2331 C CA . HIS A 1 298 ? -10.734 24.625 20.125 1 97.5 298 HIS A CA 1
ATOM 2332 C C . HIS A 1 298 ? -12.172 24.984 19.75 1 97.5 298 HIS A C 1
ATOM 2334 O O . HIS A 1 298 ? -13.117 24.484 20.359 1 97.5 298 HIS A O 1
ATOM 2340 N N . ARG A 1 299 ? -12.312 25.828 18.781 1 97.62 299 ARG A N 1
ATOM 2341 C CA . ARG A 1 299 ? -13.633 26.281 18.328 1 97.62 299 ARG A CA 1
ATOM 2342 C C . ARG A 1 299 ? -14.469 25.094 17.844 1 97.62 299 ARG A C 1
ATOM 2344 O O . ARG A 1 299 ? -15.656 25 18.156 1 97.62 299 ARG A O 1
ATOM 2351 N N . PHE A 1 300 ? -13.875 24.203 17.031 1 98.31 300 PHE A N 1
ATOM 2352 C CA . PHE A 1 300 ? -14.617 23.047 16.531 1 98.31 300 PHE A CA 1
ATOM 2353 C C . PHE A 1 300 ? -15.039 22.125 17.672 1 98.31 300 PHE A C 1
ATOM 2355 O O . PHE A 1 300 ? -16.125 21.547 17.641 1 98.31 300 PHE A O 1
ATOM 2362 N N . LEU A 1 301 ? -14.219 21.969 18.703 1 98.12 301 LEU A N 1
ATOM 2363 C CA . LEU A 1 301 ? -14.594 21.172 19.859 1 98.12 301 LEU A CA 1
ATOM 2364 C C . LEU A 1 301 ? -15.781 21.781 20.594 1 98.12 301 LEU A C 1
ATOM 2366 O O . LEU A 1 301 ? -16.688 21.062 21.031 1 98.12 301 LEU A O 1
ATOM 2370 N N . GLU A 1 302 ? -15.781 23.094 20.703 1 97.19 302 GLU A N 1
ATOM 2371 C CA . GLU A 1 302 ? -16.906 23.797 21.312 1 97.19 302 GLU A CA 1
ATOM 2372 C C . GLU A 1 302 ? -18.203 23.547 20.531 1 97.19 302 GLU A C 1
ATOM 2374 O O . GLU A 1 302 ? -19.25 23.344 21.125 1 97.19 302 GLU A O 1
ATOM 2379 N N . GLU A 1 303 ? -18.016 23.578 19.25 1 97.12 303 GLU A N 1
ATOM 2380 C CA . GLU A 1 303 ? -19.188 23.359 18.391 1 97.12 303 GLU A CA 1
ATOM 2381 C C . GLU A 1 303 ? -19.719 21.938 18.562 1 97.12 303 GLU A C 1
ATOM 2383 O O . GLU A 1 303 ? -20.938 21.734 18.531 1 97.12 303 GLU A O 1
ATOM 2388 N N . ILE A 1 304 ? -18.891 21.016 18.688 1 97.06 304 ILE A N 1
ATOM 2389 C CA . ILE A 1 304 ? -19.297 19.625 18.875 1 97.06 304 ILE A CA 1
ATOM 2390 C C . ILE A 1 304 ? -20.047 19.484 20.203 1 97.06 304 ILE A C 1
ATOM 2392 O O . ILE A 1 304 ? -21.078 18.812 20.281 1 97.06 304 ILE A O 1
ATOM 2396 N N . GLU A 1 305 ? -19.531 20.109 21.203 1 93.38 305 GLU A N 1
ATOM 2397 C CA . GLU A 1 305 ? -20.141 20.031 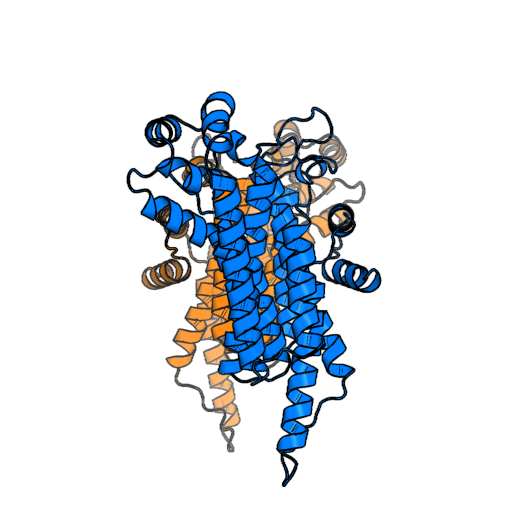22.531 1 93.38 305 GLU A CA 1
ATOM 2398 C C . GLU A 1 305 ? -21.422 20.875 22.609 1 93.38 305 GLU A C 1
ATOM 2400 O O . GLU A 1 305 ? -22.266 20.641 23.469 1 93.38 305 GLU A O 1
ATOM 2405 N N . GLY A 1 306 ? -21.547 21.828 21.703 1 91.81 306 GLY A N 1
ATOM 2406 C CA . GLY A 1 306 ? -22.688 22.75 21.75 1 91.81 306 GLY A CA 1
ATOM 2407 C C . GLY A 1 306 ? -22.609 23.734 22.906 1 91.81 306 GLY A C 1
ATOM 2408 O O . GLY A 1 306 ? -23.625 24.047 23.531 1 91.81 306 GLY A O 1
ATOM 2409 N N . SER A 1 307 ? -21.422 24.031 23.328 1 89.19 307 SER A N 1
ATOM 2410 C CA . SER A 1 307 ? -21.188 24.938 24.438 1 89.19 307 SER A CA 1
ATOM 2411 C C . SER A 1 307 ? -20.031 25.891 24.156 1 89.19 307 SER A C 1
ATOM 2413 O O . SER A 1 307 ? -19.141 25.562 23.359 1 89.19 307 SER A O 1
ATOM 2415 N N . THR A 1 308 ? -20.062 27 24.75 1 88.12 308 THR A N 1
ATOM 2416 C CA . THR A 1 308 ? -18.984 27.984 24.562 1 88.12 308 THR A CA 1
ATOM 2417 C C . THR A 1 308 ? -17.828 27.688 25.5 1 88.12 308 THR A C 1
ATOM 2419 O O . THR A 1 308 ? -16.734 28.219 25.328 1 88.12 308 THR A O 1
ATOM 2422 N N . THR A 1 309 ? -18.141 26.828 26.469 1 89.06 309 THR A N 1
ATOM 2423 C CA . THR A 1 309 ? -17.062 26.391 27.359 1 89.06 309 THR A CA 1
ATOM 2424 C C . THR A 1 309 ? -16.828 24.891 27.203 1 89.06 309 THR A C 1
ATOM 2426 O O . THR A 1 309 ? -17.75 24.094 27.297 1 89.06 309 THR A O 1
ATOM 2429 N N . LEU A 1 310 ? -15.578 24.609 27.016 1 91.94 310 LEU A N 1
ATOM 2430 C CA . LEU A 1 310 ? -15.234 23.203 26.797 1 91.94 310 LEU A CA 1
ATOM 2431 C C . LEU A 1 310 ? -15.312 22.406 28.109 1 91.94 310 LEU A C 1
ATOM 2433 O O . LEU A 1 310 ? -14.922 22.906 29.156 1 91.94 310 LEU A O 1
ATOM 2437 N N . SER A 1 311 ? -15.852 21.25 27.984 1 91.69 311 SER A N 1
ATOM 2438 C CA . SER A 1 311 ? -15.805 20.312 29.094 1 91.69 311 SER A CA 1
ATOM 2439 C C . SER A 1 311 ? -14.367 19.953 29.453 1 91.69 311 SER A C 1
ATOM 2441 O O . SER A 1 311 ? -13.43 20.344 28.75 1 91.69 311 SER A O 1
ATOM 2443 N N . SER A 1 312 ? -14.219 19.25 30.578 1 93.25 312 SER A N 1
ATOM 2444 C CA . SER A 1 312 ? -12.898 18.797 31 1 93.25 312 SER A CA 1
ATOM 2445 C C . SER A 1 312 ? -12.258 17.906 29.938 1 93.25 312 SER A C 1
ATOM 2447 O O . SER A 1 312 ? -11.055 17.984 29.688 1 93.25 312 SER A O 1
ATOM 2449 N N . GLU A 1 313 ? -13.094 17.109 29.281 1 93.5 313 GLU A N 1
ATOM 2450 C CA . GLU A 1 313 ? -12.594 16.219 28.25 1 93.5 313 GLU A CA 1
ATOM 2451 C C . GLU A 1 313 ? -12.172 16.984 27 1 93.5 313 GLU A C 1
ATOM 2453 O O . GLU A 1 313 ? -11.164 16.656 26.375 1 93.5 313 GLU A O 1
ATOM 2458 N N . GLY A 1 314 ? -12.953 17.969 26.672 1 95.62 314 GLY A N 1
ATOM 2459 C CA . GLY A 1 314 ? -12.57 18.812 25.547 1 95.62 314 GLY A CA 1
ATOM 2460 C C . GLY A 1 314 ? -11.289 19.594 25.797 1 95.62 314 GLY A C 1
ATOM 2461 O O . GLY A 1 314 ? -10.422 19.656 24.922 1 95.62 314 GLY A O 1
ATOM 2462 N N . SER A 1 315 ? -11.164 20.109 27 1 95.94 315 SER A N 1
ATOM 2463 C CA . SER A 1 315 ? -9.969 20.844 27.391 1 95.94 315 SER A CA 1
ATOM 2464 C C . SER A 1 315 ? -8.742 19.953 27.406 1 95.94 315 SER A C 1
ATOM 2466 O O . SER A 1 315 ? -7.629 20.406 27.109 1 95.94 315 SER A O 1
ATOM 2468 N N . ALA A 1 316 ? -8.953 18.75 27.766 1 95.75 316 ALA A N 1
ATOM 2469 C CA . ALA A 1 316 ? -7.848 17.797 27.828 1 95.75 316 ALA A CA 1
ATOM 2470 C C . ALA A 1 316 ? -7.238 17.578 26.438 1 95.75 316 ALA A C 1
ATOM 2472 O O . ALA A 1 316 ? -6.023 17.391 26.312 1 95.75 316 ALA A O 1
ATOM 2473 N N . ILE A 1 317 ? -8.039 17.594 25.406 1 96.75 317 ILE A N 1
ATOM 2474 C CA . ILE A 1 317 ? -7.559 17.438 24.047 1 96.75 317 ILE A CA 1
ATOM 2475 C C . ILE A 1 317 ? -6.652 18.609 23.672 1 96.75 317 ILE A C 1
ATOM 2477 O O . ILE A 1 317 ? -5.539 18.406 23.188 1 96.75 317 ILE A O 1
ATOM 2481 N N . ILE A 1 318 ? -7.105 19.781 23.969 1 96.25 318 ILE A N 1
ATOM 2482 C CA . ILE A 1 318 ? -6.375 21 23.625 1 96.25 318 ILE A CA 1
ATOM 2483 C C . ILE A 1 318 ? -5.078 21.062 24.422 1 96.25 318 ILE A C 1
ATOM 2485 O O . ILE A 1 318 ? -4.016 21.375 23.875 1 96.25 318 ILE A O 1
ATOM 2489 N N . ARG A 1 319 ? -5.164 20.781 25.703 1 95.06 319 ARG A N 1
ATOM 2490 C CA . ARG A 1 319 ? -3.977 20.781 26.547 1 95.06 319 ARG A CA 1
ATOM 2491 C C . ARG A 1 319 ? -2.943 19.766 26.062 1 95.06 319 ARG A C 1
ATOM 2493 O O . ARG A 1 319 ? -1.751 20.078 26 1 95.06 319 ARG A O 1
ATOM 2500 N N . TYR A 1 320 ? -3.414 18.625 25.703 1 94.5 320 TYR A N 1
ATOM 2501 C CA . TYR A 1 320 ? -2.523 17.594 25.203 1 94.5 320 TYR A CA 1
ATOM 2502 C C . TYR A 1 320 ? -1.841 18.031 23.922 1 94.5 320 TYR A C 1
ATOM 2504 O O . TYR A 1 320 ? -0.631 17.844 23.766 1 94.5 320 TYR A O 1
ATOM 2512 N N . ALA A 1 321 ? -2.623 18.547 22.984 1 94.31 321 ALA A N 1
ATOM 2513 C CA . ALA A 1 321 ? -2.08 19.031 21.703 1 94.31 321 ALA A CA 1
ATOM 2514 C C . ALA A 1 321 ? -1.057 20.141 21.938 1 94.31 321 ALA A C 1
ATOM 2516 O O . ALA A 1 321 ? 0.03 20.109 21.344 1 94.31 321 ALA A O 1
ATOM 2517 N N . LEU A 1 322 ? -1.369 21.047 22.844 1 91.62 322 LEU A N 1
ATOM 2518 C CA . LEU A 1 322 ? -0.489 22.188 23.125 1 91.62 322 LEU A CA 1
ATOM 2519 C C . LEU A 1 322 ? 0.808 21.719 23.781 1 91.62 322 LEU A C 1
ATOM 2521 O O . LEU A 1 322 ? 1.882 22.234 23.484 1 91.62 322 LEU A O 1
ATOM 2525 N N . ASP A 1 323 ? 0.693 20.766 24.672 1 89.25 323 ASP A N 1
ATOM 2526 C CA . ASP A 1 323 ? 1.87 20.219 25.344 1 89.25 323 ASP A CA 1
ATOM 2527 C C . ASP A 1 323 ? 2.838 19.594 24.344 1 89.25 323 ASP A C 1
ATOM 2529 O O . ASP A 1 323 ? 4.051 19.609 24.547 1 89.25 323 ASP A O 1
ATOM 2533 N N . ASN A 1 324 ? 2.305 19.062 23.344 1 83.44 324 ASN A N 1
ATOM 2534 C CA . ASN A 1 324 ? 3.15 18.391 22.359 1 83.44 324 ASN A CA 1
ATOM 2535 C C . ASN A 1 324 ? 3.666 19.375 21.312 1 83.44 324 ASN A C 1
ATOM 2537 O O . ASN A 1 324 ? 4.703 19.141 20.688 1 83.44 324 ASN A O 1
ATOM 2541 N N . VAL A 1 325 ? 3.002 20.406 21.078 1 76.31 325 VAL A N 1
ATOM 2542 C CA . VAL A 1 325 ? 3.449 21.375 20.094 1 76.31 325 VAL A CA 1
ATOM 2543 C C . VAL A 1 325 ? 4.316 22.438 20.766 1 76.31 325 VAL A C 1
ATOM 2545 O O . VAL A 1 325 ? 5.23 23 20.156 1 76.31 325 VAL A O 1
ATOM 2548 N N . THR A 1 326 ? 4.035 22.859 22.047 1 65.5 326 THR A N 1
ATOM 2549 C CA . THR A 1 326 ? 4.785 23.922 22.734 1 65.5 326 THR A CA 1
ATOM 2550 C C . THR A 1 326 ? 5.969 23.344 23.5 1 65.5 326 THR A C 1
ATOM 2552 O O . THR A 1 326 ? 6.727 24.078 24.125 1 65.5 326 THR A O 1
ATOM 2555 N N . ARG A 1 327 ? 6.078 22.078 23.594 1 55.47 327 ARG A N 1
ATOM 2556 C CA . ARG A 1 327 ? 7.316 21.625 24.219 1 55.47 327 ARG A CA 1
ATOM 2557 C C . ARG A 1 327 ? 8.523 22.375 23.656 1 55.47 327 ARG A C 1
ATOM 2559 O O . ARG A 1 327 ? 9.664 22 23.922 1 55.47 327 ARG A O 1
ATOM 2566 N N . VAL A 1 328 ? 8.297 23.344 22.75 1 44.97 328 VAL A N 1
ATOM 2567 C CA . VAL A 1 328 ? 9.312 24.297 22.328 1 44.97 328 VAL A CA 1
ATOM 2568 C C . VAL A 1 328 ? 9.828 25.062 23.547 1 44.97 328 VAL A C 1
ATOM 2570 O O . VAL A 1 328 ? 9.695 26.281 23.625 1 44.97 328 VAL A O 1
ATOM 2573 N N . LYS A 1 329 ? 9.422 24.906 24.688 1 38.34 329 LYS A N 1
ATOM 2574 C CA . LYS A 1 329 ? 10.078 25.75 25.672 1 38.34 329 LYS A CA 1
ATOM 2575 C C . LYS A 1 329 ? 11.594 25.641 25.578 1 38.34 329 LYS A C 1
ATOM 2577 O O . LYS A 1 329 ? 12.133 24.547 25.422 1 38.34 329 LYS A O 1
ATOM 2582 N N . GLY A 1 330 ? 12.266 26.812 25.219 1 32.72 330 GLY A N 1
ATOM 2583 C CA . GLY A 1 330 ? 13.656 27.203 25.406 1 32.72 330 GLY A CA 1
ATOM 2584 C C . GLY A 1 330 ? 14.352 26.391 26.484 1 32.72 330 GLY A C 1
ATOM 2585 O O . GLY A 1 330 ? 13.703 25.859 27.391 1 32.72 330 GLY A O 1
ATOM 2586 N N . MET B 1 1 ? -9.453 -3.201 -25.453 1 68.12 1 MET B N 1
ATOM 2587 C CA . MET B 1 1 ? -8.32 -3.248 -24.531 1 68.12 1 MET B CA 1
ATOM 2588 C C . MET B 1 1 ? -7.73 -1.855 -24.312 1 68.12 1 MET B C 1
ATOM 2590 O O . MET B 1 1 ? -7.312 -1.518 -23.203 1 68.12 1 MET B O 1
ATOM 2594 N N . SER B 1 2 ? -7.891 -1.079 -25.422 1 73.69 2 SER B N 1
ATOM 2595 C CA . SER B 1 2 ? -7.41 0.291 -25.281 1 73.69 2 SER B CA 1
ATOM 2596 C C . SER B 1 2 ? -8.258 1.072 -24.281 1 73.69 2 SER B C 1
ATOM 2598 O O . SER B 1 2 ? -7.723 1.752 -23.406 1 73.69 2 SER B O 1
ATOM 2600 N N . ALA B 1 3 ? -9.539 0.815 -24.328 1 79.44 3 ALA B N 1
ATOM 2601 C CA . ALA B 1 3 ? -10.445 1.504 -23.422 1 79.44 3 ALA B CA 1
ATOM 2602 C C . ALA B 1 3 ? -10.234 1.036 -21.984 1 79.44 3 ALA B C 1
ATOM 2604 O O . ALA B 1 3 ? -10.383 1.819 -21.031 1 79.44 3 ALA B O 1
ATOM 2605 N N . PHE B 1 4 ? -9.891 -0.197 -21.969 1 86.12 4 PHE B N 1
ATOM 2606 C CA . PHE B 1 4 ? -9.625 -0.78 -20.656 1 86.12 4 PHE B CA 1
ATOM 2607 C C . PHE B 1 4 ? -8.445 -0.08 -19.984 1 86.12 4 PHE B C 1
ATOM 2609 O O . PHE B 1 4 ? -8.547 0.353 -18.828 1 86.12 4 PHE B O 1
ATOM 2616 N N . MET B 1 5 ? -7.414 0.203 -20.688 1 83.56 5 MET B N 1
ATOM 2617 C CA . MET B 1 5 ? -6.203 0.792 -20.125 1 83.56 5 MET B CA 1
ATOM 2618 C C . MET B 1 5 ? -6.379 2.289 -19.891 1 83.56 5 MET B C 1
ATOM 2620 O O . MET B 1 5 ? -5.801 2.854 -18.969 1 83.56 5 MET B O 1
ATOM 2624 N N . ASP B 1 6 ? -7.23 2.883 -20.734 1 82.69 6 ASP B N 1
ATOM 2625 C CA . ASP B 1 6 ? -7.527 4.297 -20.531 1 82.69 6 ASP B CA 1
ATOM 2626 C C . ASP B 1 6 ? -8.195 4.531 -19.188 1 82.69 6 ASP B C 1
ATOM 2628 O O . ASP B 1 6 ? -7.902 5.52 -18.5 1 82.69 6 ASP B O 1
ATOM 2632 N N . LYS B 1 7 ? -9.016 3.65 -18.875 1 85.5 7 LYS B N 1
ATOM 2633 C CA . LYS B 1 7 ? -9.695 3.771 -17.594 1 85.5 7 LYS B CA 1
ATOM 2634 C C . LYS B 1 7 ? -8.742 3.467 -16.438 1 85.5 7 LYS B C 1
ATOM 2636 O O . LYS B 1 7 ? -8.844 4.074 -15.375 1 85.5 7 LYS B O 1
ATOM 2641 N N . VAL B 1 8 ? -7.871 2.561 -16.656 1 87.31 8 VAL B N 1
ATOM 2642 C CA . VAL B 1 8 ? -6.84 2.281 -15.656 1 87.31 8 VAL B CA 1
ATOM 2643 C C . VAL B 1 8 ? -6.031 3.547 -15.383 1 87.31 8 VAL B C 1
ATOM 2645 O O . VAL B 1 8 ? -5.805 3.91 -14.227 1 87.31 8 VAL B O 1
ATOM 2648 N N . LEU B 1 9 ? -5.711 4.262 -16.438 1 83.5 9 LEU B N 1
ATOM 2649 C CA . LEU B 1 9 ? -4.934 5.492 -16.328 1 83.5 9 LEU B CA 1
ATOM 2650 C C . LEU B 1 9 ? -5.715 6.562 -15.578 1 83.5 9 LEU B C 1
ATOM 2652 O O . LEU B 1 9 ? -5.145 7.305 -14.773 1 83.5 9 LEU B O 1
ATOM 2656 N N . SER B 1 10 ? -6.945 6.598 -15.805 1 85.56 10 SER B N 1
ATOM 2657 C CA . SER B 1 10 ? -7.785 7.598 -15.156 1 85.56 10 SER B CA 1
ATOM 2658 C C . SER B 1 10 ? -7.863 7.355 -13.648 1 85.56 10 SER B C 1
ATOM 2660 O O . SER B 1 10 ? -7.988 8.305 -12.875 1 85.56 10 SER B O 1
ATOM 2662 N N . ILE B 1 11 ? -7.793 6.125 -13.273 1 84.69 11 ILE B N 1
ATOM 2663 C CA . ILE B 1 11 ? -7.891 5.754 -11.867 1 84.69 11 ILE B CA 1
ATOM 2664 C C . ILE B 1 11 ? -6.613 6.16 -11.141 1 84.69 11 ILE B C 1
ATOM 2666 O O . ILE B 1 11 ? -6.656 6.586 -9.984 1 84.69 11 ILE B O 1
ATOM 2670 N N . VAL B 1 12 ? -5.465 6.168 -11.852 1 84.31 12 VAL B N 1
ATOM 2671 C CA . VAL B 1 12 ? -4.199 6.32 -11.141 1 84.31 12 VAL B CA 1
ATOM 2672 C C . VAL B 1 12 ? -3.629 7.715 -11.398 1 84.31 12 VAL B C 1
ATOM 2674 O O . VAL B 1 12 ? -2.57 8.062 -10.875 1 84.31 12 VAL B O 1
ATOM 2677 N N . ASN B 1 13 ? -4.336 8.523 -12.094 1 81.56 13 ASN B N 1
ATOM 2678 C CA . ASN B 1 13 ? -3.881 9.875 -12.398 1 81.56 13 ASN B CA 1
ATOM 2679 C C . ASN B 1 13 ? -3.801 10.742 -11.141 1 81.56 13 ASN B C 1
ATOM 2681 O O . ASN B 1 13 ? -4.637 10.617 -10.25 1 81.56 13 ASN B O 1
ATOM 2685 N N . THR B 1 14 ? -2.746 11.547 -11.133 1 74.44 14 THR B N 1
ATOM 2686 C CA . THR B 1 14 ? -2.531 12.461 -10.016 1 74.44 14 THR B CA 1
ATOM 2687 C C . THR B 1 14 ? -2.463 13.906 -10.508 1 74.44 14 THR B C 1
ATOM 2689 O O . THR B 1 14 ? -2.631 14.172 -11.703 1 74.44 14 THR B O 1
ATOM 2692 N N . GLU B 1 15 ? -2.33 14.797 -9.531 1 71.06 15 GLU B N 1
ATOM 2693 C CA . GLU B 1 15 ? -2.16 16.203 -9.883 1 71.06 15 GLU B CA 1
ATOM 2694 C C . GLU B 1 15 ? -0.724 16.5 -10.305 1 71.06 15 GLU B C 1
ATOM 2696 O O . GLU B 1 15 ? -0.43 17.578 -10.82 1 71.06 15 GLU B O 1
ATOM 2701 N N . ASN B 1 16 ? 0.138 15.547 -10.156 1 71.94 16 ASN B N 1
ATOM 2702 C CA . ASN B 1 16 ? 1.544 15.703 -10.516 1 71.94 16 ASN B CA 1
ATOM 2703 C C . ASN B 1 16 ? 1.827 15.18 -11.922 1 71.94 16 ASN B C 1
ATOM 2705 O O . ASN B 1 16 ? 1.827 13.969 -12.148 1 71.94 16 ASN B O 1
ATOM 2709 N N . GLU B 1 17 ? 2.148 16.078 -12.734 1 76.44 17 GLU B N 1
ATOM 2710 C CA . GLU B 1 17 ? 2.312 15.75 -14.148 1 76.44 17 GLU B CA 1
ATOM 2711 C C . GLU B 1 17 ? 3.486 14.797 -14.359 1 76.44 17 GLU B C 1
ATOM 2713 O O . GLU B 1 17 ? 3.439 13.93 -15.234 1 76.44 17 GLU B O 1
ATOM 2718 N N . LYS B 1 18 ? 4.496 15.016 -13.57 1 72.25 18 LYS B N 1
ATOM 2719 C CA . LYS B 1 18 ? 5.66 14.141 -13.703 1 72.25 18 LYS B CA 1
ATOM 2720 C C . LYS B 1 18 ? 5.312 12.703 -13.336 1 72.25 18 LYS B C 1
ATOM 2722 O O . LYS B 1 18 ? 5.719 11.766 -14.023 1 72.25 18 LYS B O 1
ATOM 2727 N N . VAL B 1 19 ? 4.508 12.641 -12.336 1 74 19 VAL B N 1
ATOM 2728 C CA . VAL B 1 19 ? 4.07 11.32 -11.891 1 74 19 VAL B CA 1
ATOM 2729 C C . VAL B 1 19 ? 3.143 10.703 -12.93 1 74 19 VAL B C 1
ATOM 2731 O O . VAL B 1 19 ? 3.277 9.523 -13.266 1 74 19 VAL B O 1
ATOM 2734 N N . ASN B 1 20 ? 2.297 11.477 -13.492 1 80.81 20 ASN B N 1
ATOM 2735 C CA . ASN B 1 20 ? 1.356 10.992 -14.492 1 80.81 20 ASN B CA 1
ATOM 2736 C C . ASN B 1 20 ? 2.076 10.508 -15.75 1 80.81 20 ASN B C 1
ATOM 2738 O O . ASN B 1 20 ? 1.678 9.516 -16.359 1 80.81 20 ASN B O 1
ATOM 2742 N N . GLY B 1 21 ? 3.076 11.32 -16.109 1 79.56 21 GLY B N 1
ATOM 2743 C CA . GLY B 1 21 ? 3.859 10.914 -17.266 1 79.56 21 GLY B CA 1
ATOM 2744 C C . GLY B 1 21 ? 4.527 9.562 -17.078 1 79.56 21 GLY B C 1
ATOM 2745 O O . GLY B 1 21 ? 4.551 8.742 -18.016 1 79.56 21 GLY B O 1
ATOM 2746 N N . MET B 1 22 ? 4.855 9.273 -15.945 1 73.81 22 MET B N 1
ATOM 2747 C CA . MET B 1 22 ? 5.527 8.016 -15.633 1 73.81 22 MET B CA 1
ATOM 2748 C C . MET B 1 22 ? 4.535 6.855 -15.641 1 73.81 22 MET B C 1
ATOM 2750 O O . MET B 1 22 ? 4.832 5.781 -16.172 1 73.81 22 MET B O 1
ATOM 2754 N N . ILE B 1 23 ? 3.486 7.141 -15.016 1 78.19 23 ILE B N 1
ATOM 2755 C CA . ILE B 1 23 ? 2.453 6.113 -14.953 1 78.19 23 ILE B CA 1
ATOM 2756 C C . ILE B 1 23 ? 2.004 5.75 -16.375 1 78.19 23 ILE B C 1
ATOM 2758 O O . ILE B 1 23 ? 1.862 4.57 -16.703 1 78.19 23 ILE B O 1
ATOM 2762 N N . LYS B 1 24 ? 1.864 6.75 -17.156 1 81.12 24 LYS B N 1
ATOM 2763 C CA . LYS B 1 24 ? 1.446 6.543 -18.531 1 81.12 24 LYS B CA 1
ATOM 2764 C C . LYS B 1 24 ? 2.477 5.719 -19.312 1 81.12 24 LYS B C 1
ATOM 2766 O O . LYS B 1 24 ? 2.117 4.871 -20.125 1 81.12 24 LYS B O 1
ATOM 2771 N N . TYR B 1 25 ? 3.664 6.016 -19.031 1 77.75 25 TYR B N 1
ATOM 2772 C CA . TYR B 1 25 ? 4.754 5.301 -19.672 1 77.75 25 TYR B CA 1
ATOM 2773 C C . TYR B 1 25 ? 4.699 3.812 -19.359 1 77.75 25 TYR B C 1
ATOM 2775 O O . TYR B 1 25 ? 4.859 2.971 -20.234 1 77.75 25 TYR B O 1
ATOM 2783 N N . ILE B 1 26 ? 4.406 3.449 -18.203 1 76.31 26 ILE B N 1
ATOM 2784 C CA . ILE B 1 26 ? 4.41 2.062 -17.75 1 76.31 26 ILE B CA 1
ATOM 2785 C C . ILE B 1 26 ? 3.164 1.348 -18.266 1 76.31 26 ILE B C 1
ATOM 2787 O O . ILE B 1 26 ? 3.24 0.204 -18.719 1 76.31 26 ILE B O 1
ATOM 2791 N N . ILE B 1 27 ? 2.105 2.064 -18.172 1 78.12 27 ILE B N 1
ATOM 2792 C CA . ILE B 1 27 ? 0.823 1.476 -18.531 1 78.12 27 ILE B CA 1
ATOM 2793 C C . ILE B 1 27 ? 0.766 1.273 -20.047 1 78.12 27 ILE B C 1
ATOM 2795 O O . ILE B 1 27 ? 0.161 0.313 -20.531 1 78.12 27 ILE B O 1
ATOM 2799 N N . ASN B 1 28 ? 1.482 2.143 -20.734 1 75.44 28 ASN B N 1
ATOM 2800 C CA . ASN B 1 28 ? 1.434 2.078 -22.188 1 75.44 28 ASN B CA 1
ATOM 2801 C C . ASN B 1 28 ? 2.465 1.098 -22.75 1 75.44 28 ASN B C 1
ATOM 2803 O O . ASN B 1 28 ? 2.498 0.838 -23.953 1 75.44 28 ASN B O 1
ATOM 2807 N N . ALA B 1 29 ? 3.291 0.604 -21.891 1 72.56 29 ALA B N 1
ATOM 2808 C CA . ALA B 1 29 ? 4.195 -0.45 -22.344 1 72.56 29 ALA B CA 1
ATOM 2809 C C . ALA B 1 29 ? 3.416 -1.665 -22.844 1 72.56 29 ALA B C 1
ATOM 2811 O O . ALA B 1 29 ? 2.328 -1.96 -22.344 1 72.56 29 ALA B O 1
ATOM 2812 N N . PRO B 1 30 ? 3.881 -2.213 -23.906 1 67.75 30 PRO B N 1
ATOM 2813 C CA . PRO B 1 30 ? 3.172 -3.377 -24.438 1 67.75 30 PRO B CA 1
ATOM 2814 C C . PRO B 1 30 ? 2.932 -4.457 -23.391 1 67.75 30 PRO B C 1
ATOM 2816 O O . PRO B 1 30 ? 3.844 -4.801 -22.625 1 67.75 30 PRO B O 1
ATOM 2819 N N . SER B 1 31 ? 1.721 -4.711 -23.203 1 74.75 31 SER B N 1
ATOM 2820 C CA . SER B 1 31 ? 1.33 -5.758 -22.266 1 74.75 31 SER B CA 1
ATOM 2821 C C . SER B 1 31 ? 0.219 -6.629 -22.844 1 74.75 31 SER B C 1
ATOM 2823 O O . SER B 1 31 ? -0.652 -6.137 -23.562 1 74.75 31 SER B O 1
ATOM 2825 N N . LYS B 1 32 ? 0.361 -7.879 -22.75 1 74.12 32 LYS B N 1
ATOM 2826 C CA . LYS B 1 32 ? -0.637 -8.812 -23.266 1 74.12 32 LYS B CA 1
ATOM 2827 C C . LYS B 1 32 ? -1.904 -8.781 -22.406 1 74.12 32 LYS B C 1
ATOM 2829 O O . LYS B 1 32 ? -2.934 -9.336 -22.812 1 74.12 32 LYS B O 1
ATOM 2834 N N . LEU B 1 33 ? -1.873 -8.055 -21.328 1 87.12 33 LEU B N 1
ATOM 2835 C CA . LEU B 1 33 ? -3.01 -7.973 -20.422 1 87.12 33 LEU B CA 1
ATOM 2836 C C . LEU B 1 33 ? -3.549 -9.367 -20.109 1 87.12 33 LEU B C 1
ATOM 2838 O O . LEU B 1 33 ? -4.754 -9.609 -20.219 1 87.12 33 LEU B O 1
ATOM 2842 N N . PHE B 1 34 ? -2.664 -10.266 -19.812 1 90.38 34 PHE B N 1
ATOM 2843 C CA . PHE B 1 34 ? -2.969 -11.672 -19.547 1 90.38 34 PHE B CA 1
ATOM 2844 C C . PHE B 1 34 ? -4.004 -11.797 -18.438 1 90.38 34 PHE B C 1
ATOM 2846 O O . PHE B 1 34 ? -4.988 -12.523 -18.578 1 90.38 34 PHE B O 1
ATOM 2853 N N . ARG B 1 35 ? -3.861 -11.062 -17.391 1 92.69 35 ARG B N 1
ATOM 2854 C CA . ARG B 1 35 ? -4.68 -11.227 -16.188 1 92.69 35 ARG B CA 1
ATOM 2855 C C . ARG B 1 35 ? -6.102 -10.727 -16.422 1 92.69 35 ARG B C 1
ATOM 2857 O O . ARG B 1 35 ? -7.066 -11.453 -16.172 1 92.69 35 ARG B O 1
ATOM 2864 N N . PRO B 1 36 ? -6.242 -9.5 -16.953 1 93.62 36 PRO B N 1
ATOM 2865 C CA . PRO B 1 36 ? -7.605 -9.055 -17.25 1 93.62 36 PRO B CA 1
ATOM 2866 C C . PRO B 1 36 ? -8.336 -9.977 -18.219 1 93.62 36 PRO B C 1
ATOM 2868 O O . PRO B 1 36 ? -9.523 -10.242 -18.047 1 93.62 36 PRO B O 1
ATOM 2871 N N . GLN B 1 37 ? -7.605 -10.438 -19.188 1 93.44 37 GLN B N 1
ATOM 2872 C CA . GLN B 1 37 ? -8.227 -11.32 -20.172 1 93.44 37 GLN B CA 1
ATOM 2873 C C . GLN B 1 37 ? -8.633 -12.648 -19.531 1 93.44 37 GLN B C 1
ATOM 2875 O O . GLN B 1 37 ? -9.703 -13.18 -19.828 1 93.44 37 GLN B O 1
ATOM 2880 N N . LEU B 1 38 ? -7.809 -13.172 -18.734 1 96.25 38 LEU B N 1
ATOM 2881 C CA . LEU B 1 38 ? -8.148 -14.406 -18.031 1 96.25 38 LEU B CA 1
ATOM 2882 C C . LEU B 1 38 ? -9.398 -14.211 -17.172 1 96.25 38 LEU B C 1
ATOM 2884 O O . LEU B 1 38 ? -10.281 -15.078 -17.156 1 96.25 38 LEU B O 1
ATOM 2888 N N . GLY B 1 39 ? -9.445 -13.078 -16.453 1 96.5 39 GLY B N 1
ATOM 2889 C CA . GLY B 1 39 ? -10.625 -12.773 -15.648 1 96.5 39 GLY B CA 1
ATOM 2890 C C . GLY B 1 39 ? -11.898 -12.672 -16.469 1 96.5 39 GLY B C 1
ATOM 2891 O O . GLY B 1 39 ? -12.953 -13.148 -16.047 1 96.5 39 GLY B O 1
ATOM 2892 N N . LEU B 1 40 ? -11.797 -12.078 -17.656 1 94.88 40 LEU B N 1
ATOM 2893 C CA . LEU B 1 40 ? -12.945 -11.93 -18.531 1 94.88 40 LEU B CA 1
ATOM 2894 C C . LEU B 1 40 ? -13.406 -13.289 -19.047 1 94.88 40 LEU B C 1
ATOM 2896 O O . LEU B 1 40 ? -14.609 -13.547 -19.141 1 94.88 40 LEU B O 1
ATOM 2900 N N . LEU B 1 41 ? -12.461 -14.117 -19.453 1 96.25 41 LEU B N 1
ATOM 2901 C CA . LEU B 1 41 ? -12.789 -15.461 -19.922 1 96.25 41 LEU B CA 1
ATOM 2902 C C . LEU B 1 41 ? -13.484 -16.25 -18.812 1 96.25 41 LEU B C 1
ATOM 2904 O O . LEU B 1 41 ? -14.461 -16.969 -19.078 1 96.25 41 LEU B O 1
ATOM 2908 N N . LEU B 1 42 ? -12.984 -16.125 -17.594 1 97.38 42 LEU B N 1
ATOM 2909 C CA . LEU B 1 42 ? -13.602 -16.828 -16.469 1 97.38 42 LEU B CA 1
ATOM 2910 C C . LEU B 1 42 ? -15.016 -16.312 -16.234 1 97.38 42 LEU B C 1
ATOM 2912 O O . LEU B 1 42 ? -15.922 -17.109 -15.938 1 97.38 42 LEU B O 1
ATOM 2916 N N . HIS B 1 43 ? -15.195 -14.977 -16.281 1 96.19 43 HIS B N 1
ATOM 2917 C CA . HIS B 1 43 ? -16.516 -14.383 -16.141 1 96.19 43 HIS B CA 1
ATOM 2918 C C . HIS B 1 43 ? -17.5 -14.969 -17.156 1 96.19 43 HIS B C 1
ATOM 2920 O O . HIS B 1 43 ? -18.625 -15.32 -16.797 1 96.19 43 HIS B O 1
ATOM 2926 N N . ARG B 1 44 ? -17.078 -15.102 -18.375 1 93.75 44 ARG B N 1
ATOM 2927 C CA . ARG B 1 44 ? -17.922 -15.672 -19.438 1 93.75 44 ARG B CA 1
ATOM 2928 C C . ARG B 1 44 ? -18.219 -17.141 -19.156 1 93.75 44 ARG B C 1
ATOM 2930 O O . ARG B 1 44 ? -19.359 -17.578 -19.328 1 93.75 44 ARG B O 1
ATOM 2937 N N . PHE B 1 45 ? -17.266 -17.828 -18.719 1 96.31 45 PHE B N 1
ATOM 2938 C CA . PHE B 1 45 ? -17.422 -19.234 -18.375 1 96.31 45 PHE B CA 1
ATOM 2939 C C . PHE B 1 45 ? -18.438 -19.406 -17.266 1 96.31 45 PHE B C 1
ATOM 2941 O O . PHE B 1 45 ? -19.344 -20.234 -17.375 1 96.31 45 PHE B O 1
ATOM 2948 N N . LEU B 1 46 ? -18.328 -18.578 -16.234 1 95.31 46 LEU B N 1
ATOM 2949 C CA . LEU B 1 46 ? -19.234 -18.688 -15.102 1 95.31 46 LEU B CA 1
ATOM 2950 C C . LEU B 1 46 ? -20.656 -18.297 -15.508 1 95.31 46 LEU B C 1
ATOM 2952 O O . LEU B 1 46 ? -21.625 -18.828 -14.969 1 95.31 46 LEU B O 1
ATOM 2956 N N . ARG B 1 47 ? -20.688 -17.391 -16.438 1 91.81 47 ARG B N 1
ATOM 2957 C CA . ARG B 1 47 ? -22 -17.016 -16.969 1 91.81 47 ARG B CA 1
ATOM 2958 C C . ARG B 1 47 ? -22.688 -18.219 -17.609 1 91.81 47 ARG B C 1
ATOM 2960 O O . ARG B 1 47 ? -23.891 -18.422 -17.422 1 91.81 47 ARG B O 1
ATOM 2967 N N . THR B 1 48 ? -21.969 -18.984 -18.297 1 89.94 48 THR B N 1
ATOM 2968 C CA . THR B 1 48 ? -22.516 -20.172 -18.938 1 89.94 48 THR B CA 1
ATOM 2969 C C . THR B 1 48 ? -22.938 -21.203 -17.891 1 89.94 48 THR B C 1
ATOM 2971 O O . THR B 1 48 ? -23.938 -21.906 -18.078 1 89.94 48 THR B O 1
ATOM 2974 N N . VAL B 1 49 ? -22.188 -21.281 -16.906 1 90.06 49 VAL B N 1
ATOM 2975 C CA . VAL B 1 49 ? -22.5 -22.203 -15.828 1 90.06 49 VAL B CA 1
ATOM 2976 C C . VAL B 1 49 ? -23.797 -21.766 -15.133 1 90.06 49 VAL B C 1
ATOM 2978 O O . VAL B 1 49 ? -24.641 -22.609 -14.805 1 90.06 49 VAL B O 1
ATOM 2981 N N . ASP B 1 50 ? -23.906 -20.484 -14.906 1 88.88 50 ASP B N 1
ATOM 2982 C CA . ASP B 1 50 ? -25.109 -19.922 -14.289 1 88.88 50 ASP B CA 1
ATOM 2983 C C . ASP B 1 50 ? -26.344 -20.203 -15.141 1 88.88 50 ASP B C 1
ATOM 2985 O O . ASP B 1 50 ? -27.406 -20.547 -14.617 1 88.88 50 ASP B O 1
ATOM 2989 N N . ASP B 1 51 ? -26.203 -20.016 -16.359 1 85.12 51 ASP B N 1
ATOM 2990 C CA . ASP B 1 51 ? -27.312 -20.219 -17.297 1 85.12 51 ASP B CA 1
ATOM 2991 C C . ASP B 1 51 ? -27.781 -21.672 -17.297 1 85.12 51 ASP B C 1
ATOM 2993 O O . ASP B 1 51 ? -28.984 -21.938 -17.359 1 85.12 51 ASP B O 1
ATOM 2997 N N . LYS B 1 52 ? -26.906 -22.547 -17.188 1 81.25 52 LYS B N 1
ATOM 2998 C CA . LYS B 1 52 ? -27.234 -23.969 -17.156 1 81.25 52 LYS B CA 1
ATOM 2999 C C . LYS B 1 52 ? -27.953 -24.344 -15.875 1 81.25 52 LYS B C 1
ATOM 3001 O O . LYS B 1 52 ? -28.891 -25.141 -15.891 1 81.25 52 LYS B O 1
ATOM 3006 N N . ASN B 1 53 ? -27.578 -23.766 -14.852 1 77.31 53 ASN B N 1
ATOM 3007 C CA . ASN B 1 53 ? -28.188 -24.047 -13.562 1 77.31 53 ASN B CA 1
ATOM 3008 C C . ASN B 1 53 ? -29.578 -23.438 -13.453 1 77.31 53 ASN B C 1
ATOM 3010 O O . ASN B 1 53 ? -30.453 -24 -12.805 1 77.31 53 ASN B O 1
ATOM 3014 N N . GLU B 1 54 ? -29.641 -22.25 -13.969 1 70.19 54 GLU B N 1
ATOM 3015 C CA . GLU B 1 54 ? -30.969 -21.625 -13.992 1 70.19 54 GLU B CA 1
ATOM 3016 C C . GLU B 1 54 ? -31.938 -22.438 -14.828 1 70.19 54 GLU B C 1
ATOM 3018 O O . GLU B 1 54 ? -33.125 -22.547 -14.484 1 70.19 54 GLU B O 1
ATOM 3023 N N . LYS B 1 55 ? -31.484 -22.922 -15.812 1 61.41 55 LYS B N 1
ATOM 3024 C CA . LYS B 1 55 ? -32.375 -23.703 -16.672 1 61.41 55 LYS B CA 1
ATOM 3025 C C . LYS B 1 55 ? -32.75 -25.016 -16.016 1 61.41 55 LYS B C 1
ATOM 3027 O O . LYS B 1 55 ? -33.844 -25.531 -16.234 1 61.41 55 LYS B O 1
ATOM 3032 N N . SER B 1 56 ? -31.828 -25.469 -15.328 1 57.84 56 SER B N 1
ATOM 3033 C CA . SER B 1 56 ? -32.094 -26.719 -14.656 1 57.84 56 SER B CA 1
ATOM 3034 C C . SER B 1 56 ? -33 -26.531 -13.453 1 57.84 56 SER B C 1
ATOM 3036 O O . SER B 1 56 ? -33.719 -27.438 -13.062 1 57.84 56 SER B O 1
ATOM 3038 N N . SER B 1 57 ? -32.812 -25.375 -12.75 1 52.84 57 SER B N 1
ATOM 3039 C CA . SER B 1 57 ? -33.688 -25.047 -11.633 1 52.84 57 SER B CA 1
ATOM 3040 C C . SER B 1 57 ? -35.062 -24.531 -12.125 1 52.84 57 SER B C 1
ATOM 3042 O O . SER B 1 57 ? -35.906 -24.141 -11.32 1 52.84 57 SER B O 1
ATOM 3044 N N . SER B 1 58 ? -35.438 -24.469 -13.242 1 45.84 58 SER B N 1
ATOM 3045 C CA . SER B 1 58 ? -36.719 -23.906 -13.672 1 45.84 58 SER B CA 1
ATOM 3046 C C . SER B 1 58 ? -37.875 -24.656 -13.047 1 45.84 58 SER B C 1
ATOM 3048 O O . SER B 1 58 ? -39.031 -24.484 -13.461 1 45.84 58 SER B O 1
ATOM 3050 N N . HIS B 1 59 ? -37.969 -25.609 -12.242 1 37.97 59 HIS B N 1
ATOM 3051 C CA . HIS B 1 59 ? -39.312 -25.453 -11.641 1 37.97 59 HIS B CA 1
ATOM 3052 C C . HIS B 1 59 ? -39.469 -24.062 -11.047 1 37.97 59 HIS B C 1
ATOM 3054 O O . HIS B 1 59 ? -40.469 -23.391 -11.328 1 37.97 59 HIS B O 1
ATOM 3060 N N . GLY B 1 60 ? -39.625 -23.875 -9.555 1 34.69 60 GLY B N 1
ATOM 3061 C CA . GLY B 1 60 ? -40.156 -22.734 -8.844 1 34.69 60 GLY B CA 1
ATOM 3062 C C . GLY B 1 60 ? -39.375 -21.469 -9.062 1 34.69 60 GLY B C 1
ATOM 3063 O O . GLY B 1 60 ? -38.344 -21.469 -9.781 1 34.69 60 GLY B O 1
ATOM 3064 N N . ASP B 1 61 ? -39.406 -20.375 -7.914 1 35.19 61 ASP B N 1
ATOM 3065 C CA . ASP B 1 61 ? -39.344 -18.953 -7.594 1 35.19 61 ASP B CA 1
ATOM 3066 C C . ASP B 1 61 ? -37.875 -18.453 -7.645 1 35.19 61 ASP B C 1
ATOM 3068 O O . ASP B 1 61 ? -37.406 -17.766 -6.727 1 35.19 61 ASP B O 1
ATOM 3072 N N . SER B 1 62 ? -37 -19.188 -8.016 1 34.84 62 SER B N 1
ATOM 3073 C CA . SER B 1 62 ? -35.719 -18.656 -7.562 1 34.84 62 SER B CA 1
ATOM 3074 C C . SER B 1 62 ? -35.406 -17.328 -8.234 1 34.84 62 SER B C 1
ATOM 3076 O O . SER B 1 62 ? -35.344 -17.25 -9.461 1 34.84 62 SER B O 1
ATOM 3078 N N . LEU B 1 63 ? -35.844 -16.203 -7.715 1 33.75 63 LEU B N 1
ATOM 3079 C CA . LEU B 1 63 ? -35.594 -14.773 -7.82 1 33.75 63 LEU B CA 1
ATOM 3080 C C . LEU B 1 63 ? -34.125 -14.5 -8.023 1 33.75 63 LEU B C 1
ATOM 3082 O O . LEU B 1 63 ? -33.594 -13.445 -7.633 1 33.75 63 LEU B O 1
ATOM 3086 N N . HIS B 1 64 ? -33.344 -15.508 -8.047 1 39.19 64 HIS B N 1
ATOM 3087 C CA . HIS B 1 64 ? -32.031 -14.961 -8.258 1 39.19 64 HIS B CA 1
ATOM 3088 C C . HIS B 1 64 ? -31.969 -14.125 -9.531 1 39.19 64 HIS B C 1
ATOM 3090 O O . HIS B 1 64 ? -32.156 -14.641 -10.625 1 39.19 64 HIS B O 1
ATOM 3096 N N . SER B 1 65 ? -32.656 -13.039 -9.617 1 37.03 65 SER B N 1
ATOM 3097 C CA . SER B 1 65 ? -32.562 -11.969 -10.602 1 37.03 65 SER B CA 1
ATOM 3098 C C . SER B 1 65 ? -31.203 -11.906 -11.258 1 37.03 65 SER B C 1
ATOM 3100 O O . SER B 1 65 ? -30.188 -11.758 -10.57 1 37.03 65 SER B O 1
ATOM 3102 N N . SER B 1 66 ? -30.922 -12.656 -12.25 1 37.81 66 SER B N 1
ATOM 3103 C CA . SER B 1 66 ? -29.828 -12.453 -13.195 1 37.81 66 SER B CA 1
ATOM 3104 C C . SER B 1 66 ? -29.578 -10.969 -13.445 1 37.81 66 SER B C 1
ATOM 3106 O O . SER B 1 66 ? -30.406 -10.289 -14.047 1 37.81 66 SER B O 1
ATOM 3108 N N . ALA B 1 67 ? -29.031 -10.211 -12.57 1 41.94 67 ALA B N 1
ATOM 3109 C CA . ALA B 1 67 ? -28.672 -8.859 -13 1 41.94 67 ALA B CA 1
ATOM 3110 C C . ALA B 1 67 ? -28.297 -8.828 -14.477 1 41.94 67 ALA B C 1
ATOM 3112 O O . ALA B 1 67 ? -27.688 -9.781 -14.984 1 41.94 67 ALA B O 1
ATOM 3113 N N . PRO B 1 68 ? -28.984 -8 -15.242 1 45.91 68 PRO B N 1
ATOM 3114 C CA . PRO B 1 68 ? -28.656 -7.879 -16.672 1 45.91 68 PRO B CA 1
ATOM 3115 C C . PRO B 1 68 ? -27.156 -7.938 -16.938 1 45.91 68 PRO B C 1
ATOM 3117 O O . PRO B 1 68 ? -26.359 -7.539 -16.078 1 45.91 68 PRO B O 1
ATOM 3120 N N . ASP B 1 69 ? -26.641 -8.805 -17.938 1 49.97 69 ASP B N 1
ATOM 3121 C CA . ASP B 1 69 ? -25.312 -9.078 -18.469 1 49.97 69 ASP B CA 1
ATOM 3122 C C . ASP B 1 69 ? -24.422 -7.836 -18.438 1 49.97 69 ASP B C 1
ATOM 3124 O O . ASP B 1 69 ? -23.219 -7.93 -18.219 1 49.97 69 ASP B O 1
ATOM 3128 N N . ASP B 1 70 ? -25.156 -6.66 -18.594 1 50.62 70 ASP B N 1
ATOM 3129 C CA . ASP B 1 70 ? -24.469 -5.395 -18.797 1 50.62 70 ASP B CA 1
ATOM 3130 C C . ASP B 1 70 ? -23.859 -4.891 -17.484 1 50.62 70 ASP B C 1
ATOM 3132 O O . ASP B 1 70 ? -22.766 -4.309 -17.484 1 50.62 70 ASP B O 1
ATOM 3136 N N . ILE B 1 71 ? -24.688 -5.059 -16.375 1 46.75 71 ILE B N 1
ATOM 3137 C CA . ILE B 1 71 ? -24.266 -4.496 -15.086 1 46.75 71 ILE B CA 1
ATOM 3138 C C . ILE B 1 71 ? -23.031 -5.238 -14.578 1 46.75 71 ILE B C 1
ATOM 3140 O O . ILE B 1 71 ? -22.094 -4.625 -14.055 1 46.75 71 ILE B O 1
ATOM 3144 N N . TYR B 1 72 ? -23.016 -6.605 -14.766 1 55.88 72 TYR B N 1
ATOM 3145 C CA . TYR B 1 72 ? -21.875 -7.398 -14.344 1 55.88 72 TYR B CA 1
ATOM 3146 C C . TYR B 1 72 ? -20.625 -7.008 -15.117 1 55.88 72 TYR B C 1
ATOM 3148 O O . TYR B 1 72 ? -19.516 -7.012 -14.562 1 55.88 72 TYR B O 1
ATOM 3156 N N . SER B 1 73 ? -20.984 -6.285 -16.156 1 75.69 73 SER B N 1
ATOM 3157 C CA . SER B 1 73 ? -19.844 -6.062 -17.031 1 75.69 73 SER B CA 1
ATOM 3158 C C . SER B 1 73 ? -18.984 -4.898 -16.547 1 75.69 73 SER B C 1
ATOM 3160 O O . SER B 1 73 ? -17.766 -5.012 -16.469 1 75.69 73 SER B O 1
ATOM 3162 N N . ASP B 1 74 ? -19.75 -3.928 -15.938 1 88.06 74 ASP B N 1
ATOM 3163 C CA . ASP B 1 74 ? -18.953 -2.773 -15.516 1 88.06 74 ASP B CA 1
ATOM 3164 C C . ASP B 1 74 ? -18.219 -3.066 -14.211 1 88.06 74 ASP B C 1
ATOM 3166 O O . ASP B 1 74 ? -17.047 -2.676 -14.055 1 88.06 74 ASP B O 1
ATOM 3170 N N . SER B 1 75 ? -18.938 -3.854 -13.344 1 93.5 75 SER B N 1
ATOM 3171 C CA . SER B 1 75 ? -18.328 -4.188 -12.062 1 93.5 75 SER B CA 1
ATOM 3172 C C . SER B 1 75 ? -17.172 -5.152 -12.242 1 93.5 75 SER B C 1
ATOM 3174 O O . SER B 1 75 ? -16.156 -5.059 -11.539 1 93.5 75 SER B O 1
ATOM 3176 N N . ILE B 1 76 ? -17.359 -6.039 -13.227 1 95.31 76 ILE B N 1
ATOM 3177 C CA . ILE B 1 76 ? -16.297 -7 -13.5 1 95.31 76 ILE B CA 1
ATOM 3178 C C . ILE B 1 76 ? -15.078 -6.277 -14.086 1 95.31 76 ILE B C 1
ATOM 3180 O O . ILE B 1 76 ? -13.945 -6.52 -13.664 1 95.31 76 ILE B O 1
ATOM 3184 N N . LEU B 1 77 ? -15.367 -5.387 -14.992 1 94.44 77 LEU B N 1
ATOM 3185 C CA . LEU B 1 77 ? -14.281 -4.609 -15.57 1 94.44 77 LEU B CA 1
ATOM 3186 C C . LEU B 1 77 ? -13.594 -3.758 -14.508 1 94.44 77 LEU B C 1
ATOM 3188 O O . LEU B 1 77 ? -12.367 -3.625 -14.508 1 94.44 77 LEU B O 1
ATOM 3192 N N . HIS B 1 78 ? -14.406 -3.203 -13.633 1 94.69 78 HIS B N 1
ATOM 3193 C CA . HIS B 1 78 ? -13.875 -2.418 -12.523 1 94.69 78 HIS B CA 1
ATOM 3194 C C . HIS B 1 78 ? -12.961 -3.262 -11.641 1 94.69 78 HIS B C 1
ATOM 3196 O O . HIS B 1 78 ? -11.859 -2.83 -11.289 1 94.69 78 HIS B O 1
ATOM 3202 N N . LEU B 1 79 ? -13.383 -4.418 -11.352 1 96.88 79 LEU B N 1
ATOM 3203 C CA . LEU B 1 79 ? -12.617 -5.363 -10.555 1 96.88 79 LEU B CA 1
ATOM 3204 C C . LEU B 1 79 ? -11.297 -5.715 -11.242 1 96.88 79 LEU B C 1
ATOM 3206 O O . LEU B 1 79 ? -10.234 -5.668 -10.617 1 96.88 79 LEU B O 1
ATOM 3210 N N . LEU B 1 80 ? -11.383 -6.027 -12.516 1 96.44 80 LEU B N 1
ATOM 3211 C CA . LEU B 1 80 ? -10.211 -6.465 -13.266 1 96.44 80 LEU B CA 1
ATOM 3212 C C . LEU B 1 80 ? -9.219 -5.32 -13.43 1 96.44 80 LEU B C 1
ATOM 3214 O O . LEU B 1 80 ? -8.008 -5.543 -13.438 1 96.44 80 LEU B O 1
ATOM 3218 N N . ARG B 1 81 ? -9.727 -4.121 -13.547 1 94.38 81 ARG B N 1
ATOM 3219 C CA . ARG B 1 81 ? -8.852 -2.959 -13.609 1 94.38 81 ARG B CA 1
ATOM 3220 C C . ARG B 1 81 ? -8.086 -2.781 -12.297 1 94.38 81 ARG B C 1
ATOM 3222 O O . ARG B 1 81 ? -6.898 -2.463 -12.297 1 94.38 81 ARG B O 1
ATOM 3229 N N . ALA B 1 82 ? -8.766 -2.99 -11.211 1 95.81 82 ALA B N 1
ATOM 3230 C CA . ALA B 1 82 ? -8.125 -2.857 -9.906 1 95.81 82 ALA B CA 1
ATOM 3231 C C . ALA B 1 82 ? -6.969 -3.846 -9.758 1 95.81 82 ALA B C 1
ATOM 3233 O O . ALA B 1 82 ? -5.871 -3.471 -9.344 1 95.81 82 ALA B O 1
ATOM 3234 N N . TYR B 1 83 ? -7.18 -5.074 -10.125 1 96.62 83 TYR B N 1
ATOM 3235 C CA . TYR B 1 83 ? -6.137 -6.09 -10.008 1 96.62 83 TYR B CA 1
ATOM 3236 C C . TYR B 1 83 ? -5.004 -5.816 -10.992 1 96.62 83 TYR B C 1
ATOM 3238 O O . TYR B 1 83 ? -3.838 -6.102 -10.695 1 96.62 83 TYR B O 1
ATOM 3246 N N . GLU B 1 84 ? -5.328 -5.297 -12.164 1 94.5 84 GLU B N 1
ATOM 3247 C CA . GLU B 1 84 ? -4.281 -4.941 -13.117 1 94.5 84 GLU B CA 1
ATOM 3248 C C . GLU B 1 84 ? -3.414 -3.801 -12.586 1 94.5 84 GLU B C 1
ATOM 3250 O O . GLU B 1 84 ? -2.199 -3.787 -12.797 1 94.5 84 GLU B O 1
ATOM 3255 N N . ILE B 1 85 ? -4.07 -2.85 -11.938 1 93.25 85 ILE B N 1
ATOM 3256 C CA . ILE B 1 85 ? -3.334 -1.745 -11.328 1 93.25 85 ILE B CA 1
ATOM 3257 C C . ILE B 1 85 ? -2.354 -2.287 -10.289 1 93.25 85 ILE B C 1
ATOM 3259 O O . ILE B 1 85 ? -1.214 -1.822 -10.203 1 93.25 85 ILE B O 1
ATOM 3263 N N . VAL B 1 86 ? -2.766 -3.281 -9.492 1 94.38 86 VAL B N 1
ATOM 3264 C CA . VAL B 1 86 ? -1.872 -3.922 -8.539 1 94.38 86 VAL B CA 1
ATOM 3265 C C . VAL B 1 86 ? -0.682 -4.535 -9.273 1 94.38 86 VAL B C 1
ATOM 3267 O O . VAL B 1 86 ? 0.469 -4.332 -8.875 1 94.38 86 VAL B O 1
ATOM 3270 N N . HIS B 1 87 ? -0.972 -5.203 -10.312 1 92.5 87 HIS B N 1
ATOM 3271 C CA . HIS B 1 87 ? 0.087 -5.848 -11.078 1 92.5 87 HIS B CA 1
ATOM 3272 C C . HIS B 1 87 ? 1.101 -4.824 -11.586 1 92.5 87 HIS B C 1
ATOM 3274 O O . HIS B 1 87 ? 2.309 -5 -11.406 1 92.5 87 HIS B O 1
ATOM 3280 N N . VAL B 1 88 ? 0.635 -3.77 -12.195 1 88.62 88 VAL B N 1
ATOM 3281 C CA . VAL B 1 88 ? 1.508 -2.744 -12.758 1 88.62 88 VAL B CA 1
ATOM 3282 C C . VAL B 1 88 ? 2.297 -2.068 -11.641 1 88.62 88 VAL B C 1
ATOM 3284 O O . VAL B 1 88 ? 3.484 -1.774 -11.797 1 88.62 88 VAL B O 1
ATOM 3287 N N . GLY B 1 89 ? 1.609 -1.78 -10.539 1 88.38 89 GLY B N 1
ATOM 3288 C CA . GLY B 1 89 ? 2.293 -1.197 -9.398 1 88.38 89 GLY B CA 1
ATOM 3289 C C . GLY B 1 89 ? 3.443 -2.047 -8.891 1 88.38 89 GLY B C 1
ATOM 3290 O O . GLY B 1 89 ? 4.504 -1.522 -8.539 1 88.38 89 GLY B O 1
ATOM 3291 N N . THR B 1 90 ? 3.24 -3.311 -8.844 1 87.38 90 THR B N 1
ATOM 3292 C CA . THR B 1 90 ? 4.281 -4.199 -8.336 1 87.38 90 THR B CA 1
ATOM 3293 C C . THR B 1 90 ? 5.449 -4.273 -9.312 1 87.38 90 THR B C 1
ATOM 3295 O O . THR B 1 90 ? 6.594 -4.496 -8.906 1 87.38 90 THR B O 1
ATOM 3298 N N . LEU B 1 91 ? 5.195 -4.105 -10.625 1 82.19 91 LEU B N 1
ATOM 3299 C CA . LEU B 1 91 ? 6.27 -4.043 -11.609 1 82.19 91 LEU B CA 1
ATOM 3300 C C . LEU B 1 91 ? 7.176 -2.844 -11.352 1 82.19 91 LEU B C 1
ATOM 3302 O O . LEU B 1 91 ? 8.398 -2.939 -11.492 1 82.19 91 LEU B O 1
ATOM 3306 N N . ILE B 1 92 ? 6.562 -1.795 -11 1 81.94 92 ILE B N 1
ATOM 3307 C CA . ILE B 1 92 ? 7.332 -0.592 -10.695 1 81.94 92 ILE B CA 1
ATOM 3308 C C . ILE B 1 92 ? 8.234 -0.849 -9.484 1 81.94 92 ILE B C 1
ATOM 3310 O O . ILE B 1 92 ? 9.414 -0.498 -9.508 1 81.94 92 ILE B O 1
ATOM 3314 N N . HIS B 1 93 ? 7.676 -1.423 -8.492 1 82.31 93 HIS B N 1
ATOM 3315 C CA . HIS B 1 93 ? 8.445 -1.748 -7.297 1 82.31 93 HIS B CA 1
ATOM 3316 C C . HIS B 1 93 ? 9.57 -2.73 -7.613 1 82.31 93 HIS B C 1
ATOM 3318 O O . HIS B 1 93 ? 10.695 -2.57 -7.137 1 82.31 93 HIS B O 1
ATOM 3324 N N . ASP B 1 94 ? 9.305 -3.705 -8.43 1 77.5 94 ASP B N 1
ATOM 3325 C CA . ASP B 1 94 ? 10.289 -4.711 -8.812 1 77.5 94 ASP B CA 1
ATOM 3326 C C . ASP B 1 94 ? 11.469 -4.074 -9.555 1 77.5 94 ASP B C 1
ATOM 3328 O O . ASP B 1 94 ? 12.617 -4.469 -9.352 1 77.5 94 ASP B O 1
ATOM 3332 N N . ASP B 1 95 ? 11.188 -3.143 -10.375 1 73.25 95 ASP B N 1
ATOM 3333 C CA . ASP B 1 95 ? 12.219 -2.475 -11.164 1 73.25 95 ASP B CA 1
ATOM 3334 C C . ASP B 1 95 ? 13.156 -1.672 -10.273 1 73.25 95 ASP B C 1
ATOM 3336 O O . ASP B 1 95 ? 14.352 -1.545 -10.578 1 73.25 95 ASP B O 1
ATOM 3340 N N . VAL B 1 96 ? 12.703 -1.062 -9.273 1 70.88 96 VAL B N 1
ATOM 3341 C CA . VAL B 1 96 ? 13.508 -0.273 -8.344 1 70.88 96 VAL B CA 1
ATOM 3342 C C . VAL B 1 96 ? 14.398 -1.197 -7.516 1 70.88 96 VAL B C 1
ATOM 3344 O O . VAL B 1 96 ? 15.555 -0.872 -7.234 1 70.88 96 VAL B O 1
ATOM 3347 N N . LEU B 1 97 ? 13.891 -2.299 -7.246 1 65.25 97 LEU B N 1
ATOM 3348 C CA . LEU B 1 97 ? 14.539 -3.188 -6.289 1 65.25 97 LEU B CA 1
ATOM 3349 C C . LEU B 1 97 ? 15.617 -4.02 -6.973 1 65.25 97 LEU B C 1
ATOM 3351 O O . LEU B 1 97 ? 16.594 -4.426 -6.336 1 65.25 97 LEU B O 1
ATOM 3355 N N . ASP B 1 98 ? 15.359 -4.426 -8.195 1 61.5 98 ASP B N 1
ATOM 3356 C CA . ASP B 1 98 ? 16.297 -5.281 -8.914 1 61.5 98 ASP B CA 1
ATOM 3357 C C . ASP B 1 98 ? 17.438 -4.461 -9.508 1 61.5 98 ASP B C 1
ATOM 3359 O O . ASP B 1 98 ? 18.422 -5.02 -9.992 1 61.5 98 ASP B O 1
ATOM 3363 N N . ASP B 1 99 ? 17.844 -3.309 -8.883 1 52.91 99 ASP B N 1
ATOM 3364 C CA . ASP B 1 99 ? 18.906 -2.479 -9.445 1 52.91 99 ASP B CA 1
ATOM 3365 C C . ASP B 1 99 ? 19.094 -2.777 -10.93 1 52.91 99 ASP B C 1
ATOM 3367 O O . ASP B 1 99 ? 20.203 -2.611 -11.453 1 52.91 99 ASP B O 1
ATOM 3371 N N . SER B 1 100 ? 18.359 -3.594 -11.484 1 46.66 100 SER B N 1
ATOM 3372 C CA . SER B 1 100 ? 18.672 -4.094 -12.82 1 46.66 100 SER B CA 1
ATOM 3373 C C . SER B 1 100 ? 18.797 -2.949 -13.82 1 46.66 100 SER B C 1
ATOM 3375 O O . SER B 1 100 ? 17.859 -2.172 -14.008 1 46.66 100 SER B O 1
ATOM 3377 N N . ASP B 1 101 ? 19.969 -2.406 -13.836 1 42.81 101 ASP B N 1
ATOM 3378 C CA . ASP B 1 101 ? 20.312 -1.471 -14.898 1 42.81 101 ASP B CA 1
ATOM 3379 C C . ASP B 1 101 ? 19.641 -1.87 -16.219 1 42.81 101 ASP B C 1
ATOM 3381 O O . ASP B 1 101 ? 19.469 -1.036 -17.109 1 42.81 101 ASP B O 1
ATOM 3385 N N . THR B 1 102 ? 19.812 -3.166 -16.484 1 37.75 102 THR B N 1
ATOM 3386 C CA . THR B 1 102 ? 19.594 -3.627 -17.859 1 37.75 102 THR B CA 1
ATOM 3387 C C . THR B 1 102 ? 18.109 -3.861 -18.125 1 37.75 102 THR B C 1
ATOM 3389 O O . THR B 1 102 ? 17.75 -4.617 -19.031 1 37.75 102 THR B O 1
ATOM 3392 N N . ARG B 1 103 ? 17.344 -3.736 -17.266 1 37.16 103 ARG B N 1
ATOM 3393 C CA . ARG B 1 103 ? 16.172 -4.18 -18.016 1 37.16 103 ARG B CA 1
ATOM 3394 C C . ARG B 1 103 ? 16.047 -3.422 -19.328 1 37.16 103 ARG B C 1
ATOM 3396 O O . ARG B 1 103 ? 16.203 -2.197 -19.375 1 37.16 103 ARG B O 1
ATOM 3403 N N . ARG B 1 104 ? 15.859 -4.145 -20.328 1 37.84 104 ARG B N 1
ATOM 3404 C CA . ARG B 1 104 ? 16 -3.828 -21.734 1 37.84 104 ARG B CA 1
ATOM 3405 C C . ARG B 1 104 ? 15.5 -2.422 -22.047 1 37.84 104 ARG B C 1
ATOM 3407 O O . ARG B 1 104 ? 16.234 -1.446 -21.906 1 37.84 104 ARG B O 1
ATOM 3414 N N . THR B 1 105 ? 14.344 -2.449 -22.781 1 39.41 105 THR B N 1
ATOM 3415 C CA . THR B 1 105 ? 13.945 -1.357 -23.656 1 39.41 105 THR B CA 1
ATOM 3416 C C . THR B 1 105 ? 13.523 -0.137 -22.844 1 39.41 105 THR B C 1
ATOM 3418 O O . THR B 1 105 ? 13.562 0.991 -23.344 1 39.41 105 THR B O 1
ATOM 3421 N N . LEU B 1 106 ? 12.719 -0.313 -21.844 1 44.38 106 LEU B N 1
ATOM 3422 C CA . LEU B 1 106 ? 12.289 0.911 -21.172 1 44.38 106 LEU B CA 1
ATOM 3423 C C . LEU B 1 106 ? 13.227 1.267 -20.031 1 44.38 106 LEU B C 1
ATOM 3425 O O . LEU B 1 106 ? 13.547 0.413 -19.203 1 44.38 106 LEU B O 1
ATOM 3429 N N . LYS B 1 107 ? 14.031 2.141 -20.156 1 51.94 107 LYS B N 1
ATOM 3430 C CA . LYS B 1 107 ? 14.805 2.682 -19.047 1 51.94 107 LYS B CA 1
ATOM 3431 C C . LYS B 1 107 ? 14.039 2.57 -17.734 1 51.94 107 LYS B C 1
ATOM 3433 O O . LYS B 1 107 ? 12.867 2.951 -17.656 1 51.94 107 LYS B O 1
ATOM 3438 N N . SER B 1 108 ? 14.484 1.662 -16.828 1 57.81 108 SER B N 1
ATOM 3439 C CA . SER B 1 108 ? 13.852 1.505 -15.531 1 57.81 108 SER B CA 1
ATOM 3440 C C . SER B 1 108 ? 13.383 2.846 -14.977 1 57.81 108 SER B C 1
ATOM 3442 O O . SER B 1 108 ? 14.039 3.871 -15.18 1 57.81 108 SER B O 1
ATOM 3444 N N . ILE B 1 109 ? 12.094 3.021 -14.664 1 58 109 ILE B N 1
ATOM 3445 C CA . ILE B 1 109 ? 11.422 4.223 -14.188 1 58 109 ILE B CA 1
ATOM 3446 C C . ILE B 1 109 ? 12.32 4.957 -13.188 1 58 109 ILE B C 1
ATOM 3448 O O . ILE B 1 109 ? 12.375 6.191 -13.195 1 58 109 ILE B O 1
ATOM 3452 N N . HIS B 1 110 ? 13.008 4.125 -12.422 1 60.94 110 HIS B N 1
ATOM 3453 C CA . HIS B 1 110 ? 13.789 4.773 -11.375 1 60.94 110 HIS B CA 1
ATOM 3454 C C . HIS B 1 110 ? 14.953 5.562 -11.961 1 60.94 110 HIS B C 1
ATOM 3456 O O . HIS B 1 110 ? 15.438 6.512 -11.336 1 60.94 110 HIS B O 1
ATOM 3462 N N . ASN B 1 111 ? 15.305 5.129 -13.102 1 62.16 111 ASN B N 1
ATOM 3463 C CA . ASN B 1 111 ? 16.344 5.895 -13.789 1 62.16 111 ASN B CA 1
ATOM 3464 C C . ASN B 1 111 ? 15.805 7.23 -14.297 1 62.16 111 ASN B C 1
ATOM 3466 O O . ASN B 1 111 ? 16.562 8.188 -14.461 1 62.16 111 ASN B O 1
ATOM 3470 N N . ILE B 1 112 ? 14.508 7.266 -14.422 1 60.44 112 ILE B N 1
ATOM 3471 C CA . ILE B 1 112 ? 13.875 8.461 -14.977 1 60.44 112 ILE B CA 1
ATOM 3472 C C . ILE B 1 112 ? 13.492 9.414 -13.844 1 60.44 112 ILE B C 1
ATOM 3474 O O . ILE B 1 112 ? 13.766 10.609 -13.922 1 60.44 112 ILE B O 1
ATOM 3478 N N . VAL B 1 113 ? 12.961 8.875 -12.797 1 66.81 113 VAL B N 1
ATOM 3479 C CA . VAL B 1 113 ? 12.344 9.75 -11.805 1 66.81 113 VAL B CA 1
ATOM 3480 C C . VAL B 1 113 ? 13.086 9.617 -10.469 1 66.81 113 VAL B C 1
ATOM 3482 O O . VAL B 1 113 ? 12.906 10.445 -9.57 1 66.81 113 VAL B O 1
ATOM 3485 N N . GLY B 1 114 ? 13.906 8.656 -10.383 1 73.5 114 GLY B N 1
ATOM 3486 C CA . GLY B 1 114 ? 14.57 8.391 -9.117 1 73.5 114 GLY B CA 1
ATOM 3487 C C . GLY B 1 114 ? 13.906 7.289 -8.312 1 73.5 114 GLY B C 1
ATOM 3488 O O . GLY B 1 114 ? 12.719 6.996 -8.516 1 73.5 114 GLY B O 1
ATOM 3489 N N . THR B 1 115 ? 14.609 6.68 -7.527 1 74.75 115 THR B N 1
ATOM 3490 C CA . THR B 1 115 ? 14.188 5.52 -6.746 1 74.75 115 THR B CA 1
ATOM 3491 C C . THR B 1 115 ? 13.023 5.879 -5.832 1 74.75 115 THR B C 1
ATOM 3493 O O . THR B 1 115 ? 12.031 5.148 -5.762 1 74.75 115 THR B O 1
ATOM 3496 N N . LYS B 1 116 ? 13.062 7.059 -5.27 1 75.62 116 LYS B N 1
ATOM 3497 C CA . LYS B 1 116 ? 12.023 7.484 -4.336 1 75.62 116 LYS B CA 1
ATOM 3498 C C . LYS B 1 116 ? 10.688 7.66 -5.047 1 75.62 116 LYS B C 1
ATOM 3500 O O . LYS B 1 116 ? 9.664 7.125 -4.605 1 75.62 116 LYS B O 1
ATOM 3505 N N . ALA B 1 117 ? 10.719 8.352 -6.035 1 79 117 ALA B N 1
ATOM 3506 C CA . ALA B 1 117 ? 9.492 8.617 -6.785 1 79 117 ALA B CA 1
ATOM 3507 C C . ALA B 1 117 ? 8.891 7.316 -7.312 1 79 117 ALA B C 1
ATOM 3509 O O . ALA B 1 117 ? 7.668 7.137 -7.281 1 79 117 ALA B O 1
ATOM 3510 N N . ALA B 1 118 ? 9.703 6.434 -7.766 1 81.31 118 ALA B N 1
ATOM 3511 C CA . ALA B 1 118 ? 9.219 5.16 -8.297 1 81.31 118 ALA B CA 1
ATOM 3512 C C . ALA B 1 118 ? 8.516 4.348 -7.215 1 81.31 118 ALA B C 1
ATOM 3514 O O . ALA B 1 118 ? 7.449 3.777 -7.457 1 81.31 118 ALA B O 1
ATOM 3515 N N . ILE B 1 119 ? 9.102 4.328 -6.098 1 82.56 119 ILE B N 1
ATOM 3516 C CA . ILE B 1 119 ? 8.523 3.594 -4.977 1 82.56 119 ILE B CA 1
ATOM 3517 C C . ILE B 1 119 ? 7.168 4.188 -4.613 1 82.56 119 ILE B C 1
ATOM 3519 O O . ILE B 1 119 ? 6.191 3.457 -4.441 1 82.56 119 ILE B O 1
ATOM 3523 N N . LEU B 1 120 ? 7.09 5.438 -4.562 1 84 120 LEU B N 1
ATOM 3524 C CA . LEU B 1 120 ? 5.863 6.129 -4.172 1 84 120 LEU B CA 1
ATOM 3525 C C . LEU B 1 120 ? 4.777 5.953 -5.23 1 84 120 LEU B C 1
ATOM 3527 O O . LEU B 1 120 ? 3.596 5.855 -4.898 1 84 120 LEU B O 1
ATOM 3531 N N . ILE B 1 121 ? 5.203 5.961 -6.395 1 84.25 121 ILE B N 1
ATOM 3532 C CA . ILE B 1 121 ? 4.246 5.75 -7.477 1 84.25 121 ILE B CA 1
ATOM 3533 C C . ILE B 1 121 ? 3.652 4.348 -7.375 1 84.25 121 ILE B C 1
ATOM 3535 O O . ILE B 1 121 ? 2.445 4.16 -7.539 1 84.25 121 ILE B O 1
ATOM 3539 N N . GLY B 1 122 ? 4.488 3.367 -7.184 1 87.62 122 GLY B N 1
ATOM 3540 C CA . GLY B 1 122 ? 3.98 2.025 -6.934 1 87.62 122 GLY B CA 1
ATOM 3541 C C . GLY B 1 122 ? 2.99 1.965 -5.785 1 87.62 122 GLY B C 1
ATOM 3542 O O . GLY B 1 122 ? 1.926 1.355 -5.91 1 87.62 122 GLY B O 1
ATOM 3543 N N . ASP B 1 123 ? 3.303 2.623 -4.75 1 88.25 123 ASP B N 1
ATOM 3544 C CA . ASP B 1 123 ? 2.424 2.674 -3.588 1 88.25 123 ASP B CA 1
ATOM 3545 C C . ASP B 1 123 ? 1.093 3.338 -3.932 1 88.25 123 ASP B C 1
ATOM 3547 O O . ASP B 1 123 ? 0.038 2.91 -3.459 1 88.25 123 ASP B O 1
ATOM 3551 N N . LEU B 1 124 ? 1.201 4.398 -4.633 1 87.62 124 LEU B N 1
ATOM 3552 C CA . LEU B 1 124 ? -0.01 5.098 -5.043 1 87.62 124 LEU B CA 1
ATOM 3553 C C . LEU B 1 124 ? -0.917 4.184 -5.859 1 87.62 124 LEU B C 1
ATOM 3555 O O . LEU B 1 124 ? -2.135 4.172 -5.66 1 87.62 124 LEU B O 1
ATOM 3559 N N . MET B 1 125 ? -0.32 3.516 -6.742 1 89.88 125 MET B N 1
ATOM 3560 C CA . MET B 1 125 ? -1.097 2.596 -7.566 1 89.88 125 MET B CA 1
ATOM 3561 C C . MET B 1 125 ? -1.768 1.528 -6.707 1 89.88 125 MET B C 1
ATOM 3563 O O . MET B 1 125 ? -2.949 1.229 -6.895 1 89.88 125 MET B O 1
ATOM 3567 N N . LEU B 1 126 ? -1.051 0.937 -5.785 1 91.25 126 LEU B N 1
ATOM 3568 C CA . LEU B 1 126 ? -1.613 -0.08 -4.902 1 91.25 126 LEU B CA 1
ATOM 3569 C C . LEU B 1 126 ? -2.764 0.491 -4.078 1 91.25 126 LEU B C 1
ATOM 3571 O O . LEU B 1 126 ? -3.797 -0.161 -3.91 1 91.25 126 LEU B O 1
ATOM 3575 N N . THR B 1 127 ? -2.613 1.688 -3.609 1 88.44 127 THR B N 1
ATOM 3576 C CA . THR B 1 127 ? -3.652 2.34 -2.818 1 88.44 127 THR B CA 1
ATOM 3577 C C . THR B 1 127 ? -4.895 2.6 -3.664 1 88.44 127 THR B C 1
ATOM 3579 O O . THR B 1 127 ? -6.02 2.4 -3.203 1 88.44 127 THR B O 1
ATOM 3582 N N . ARG B 1 128 ? -4.707 3.053 -4.832 1 89.81 128 ARG B N 1
ATOM 3583 C CA . ARG B 1 128 ? -5.824 3.326 -5.73 1 89.81 128 ARG B CA 1
ATOM 3584 C C . ARG B 1 128 ? -6.566 2.043 -6.09 1 89.81 128 ARG B C 1
ATOM 3586 O O . ARG B 1 128 ? -7.785 2.055 -6.27 1 89.81 128 ARG B O 1
ATOM 3593 N N . ALA B 1 129 ? -5.805 1 -6.234 1 93.56 129 ALA B N 1
ATOM 3594 C CA . ALA B 1 129 ? -6.441 -0.292 -6.48 1 93.56 129 ALA B CA 1
ATOM 3595 C C . ALA B 1 129 ? -7.352 -0.687 -5.324 1 93.56 129 ALA B C 1
ATOM 3597 O O . ALA B 1 129 ? -8.484 -1.117 -5.535 1 93.56 129 ALA B O 1
ATOM 3598 N N . CYS B 1 130 ? -6.906 -0.525 -4.125 1 91.5 130 CYS B N 1
ATOM 3599 C CA . CYS B 1 130 ? -7.707 -0.824 -2.945 1 91.5 130 CYS B CA 1
ATOM 3600 C C . CYS B 1 130 ? -8.961 0.047 -2.9 1 91.5 130 CYS B C 1
ATOM 3602 O O . CYS B 1 130 ? -10.055 -0.445 -2.621 1 91.5 130 CYS B O 1
ATOM 3604 N N . HIS B 1 131 ? -8.758 1.328 -3.186 1 90.25 131 HIS B N 1
ATOM 3605 C CA . HIS B 1 131 ? -9.891 2.25 -3.225 1 90.25 131 HIS B CA 1
ATOM 3606 C C . HIS B 1 131 ? -10.938 1.795 -4.238 1 90.25 131 HIS B C 1
ATOM 3608 O O . HIS B 1 131 ? -12.133 1.87 -3.975 1 90.25 131 HIS B O 1
ATOM 3614 N N . SER B 1 132 ? -10.453 1.365 -5.348 1 92.69 132 SER B N 1
ATOM 3615 C CA . SER B 1 132 ? -11.344 0.896 -6.398 1 92.69 132 SER B CA 1
ATOM 3616 C C . SER B 1 132 ? -12.164 -0.305 -5.938 1 92.69 132 SER B C 1
ATOM 3618 O O . SER B 1 132 ? -13.352 -0.411 -6.25 1 92.69 132 SER B O 1
ATOM 3620 N N . ILE B 1 133 ? -11.609 -1.205 -5.156 1 95.31 133 ILE B N 1
ATOM 3621 C CA . ILE B 1 133 ? -12.281 -2.414 -4.691 1 95.31 133 ILE B CA 1
ATOM 3622 C C . ILE B 1 133 ? -13.328 -2.049 -3.641 1 95.31 133 ILE B C 1
ATOM 3624 O O . ILE B 1 133 ? -14.398 -2.662 -3.578 1 95.31 133 ILE B O 1
ATOM 3628 N N . ILE B 1 134 ? -13.055 -1.077 -2.836 1 91.69 134 ILE B N 1
ATOM 3629 C CA . ILE B 1 134 ? -13.977 -0.631 -1.796 1 91.69 134 ILE B CA 1
ATOM 3630 C C . ILE B 1 134 ? -15.297 -0.203 -2.43 1 91.69 134 ILE B C 1
ATOM 3632 O O . ILE B 1 134 ? -16.375 -0.427 -1.857 1 91.69 134 ILE B O 1
ATOM 3636 N N . LEU B 1 135 ? -15.234 0.358 -3.627 1 90.94 135 LEU B N 1
ATOM 3637 C CA . LEU B 1 135 ? -16.406 0.893 -4.312 1 90.94 135 LEU B CA 1
ATOM 3638 C C . LEU B 1 135 ? -17.328 -0.232 -4.77 1 90.94 135 LEU B C 1
ATOM 3640 O O . LEU B 1 135 ? -18.5 0.009 -5.098 1 90.94 135 LEU B O 1
ATOM 3644 N N . LEU B 1 136 ? -16.812 -1.409 -4.773 1 93.19 136 LEU B N 1
ATOM 3645 C CA . LEU B 1 136 ? -17.625 -2.555 -5.145 1 93.19 136 LEU B CA 1
ATOM 3646 C C . LEU B 1 136 ? -18.469 -3.027 -3.957 1 93.19 136 LEU B C 1
ATOM 3648 O O . LEU B 1 136 ? -19.312 -3.916 -4.102 1 93.19 136 LEU B O 1
ATOM 3652 N N . ASP B 1 137 ? -18.219 -2.488 -2.807 1 91.38 137 ASP B N 1
ATOM 3653 C CA . ASP B 1 137 ? -19.016 -2.643 -1.599 1 91.38 137 ASP B CA 1
ATOM 3654 C C . ASP B 1 137 ? -19.141 -4.113 -1.202 1 91.38 137 ASP B C 1
ATOM 3656 O O . ASP B 1 137 ? -20.25 -4.617 -1.008 1 91.38 137 ASP B O 1
ATOM 3660 N N . SER B 1 138 ? -18.062 -4.828 -1.175 1 93.69 138 SER B N 1
ATOM 3661 C CA . SER B 1 138 ? -17.969 -6.223 -0.749 1 93.69 138 SER B CA 1
ATOM 3662 C C . SER B 1 138 ? -16.812 -6.426 0.233 1 93.69 138 SER B C 1
ATOM 3664 O O . SER B 1 138 ? -15.648 -6.266 -0.128 1 93.69 138 SER B O 1
ATOM 3666 N N . LYS B 1 139 ? -17.141 -6.82 1.413 1 92.44 139 LYS B N 1
ATOM 3667 C CA . LYS B 1 139 ? -16.141 -7.094 2.43 1 92.44 139 LYS B CA 1
ATOM 3668 C C . LYS B 1 139 ? -15.188 -8.203 1.981 1 92.44 139 LYS B C 1
ATOM 3670 O O . LYS B 1 139 ? -13.977 -8.109 2.18 1 92.44 139 LYS B O 1
ATOM 3675 N N . GLU B 1 140 ? -15.773 -9.195 1.39 1 95.06 140 GLU B N 1
ATOM 3676 C CA . GLU B 1 140 ? -14.969 -10.32 0.935 1 95.06 140 GLU B CA 1
ATOM 3677 C C . GLU B 1 140 ? -13.953 -9.883 -0.122 1 95.06 140 GLU B C 1
ATOM 3679 O O . GLU B 1 140 ? -12.789 -10.289 -0.082 1 95.06 140 GLU B O 1
ATOM 3684 N N . LEU B 1 141 ? -14.414 -9.047 -1.064 1 96.88 141 LEU B N 1
ATOM 3685 C CA . LEU B 1 141 ? -13.508 -8.57 -2.102 1 96.88 141 LEU B CA 1
ATOM 3686 C C . LEU B 1 141 ? -12.391 -7.727 -1.497 1 96.88 141 LEU B C 1
ATOM 3688 O O . LEU B 1 141 ? -11.242 -7.797 -1.944 1 96.88 141 LEU B O 1
ATOM 3692 N N . ASN B 1 142 ? -12.727 -6.938 -0.506 1 94.62 142 ASN B N 1
ATOM 3693 C CA . ASN B 1 142 ? -11.711 -6.145 0.178 1 94.62 142 ASN B CA 1
ATOM 3694 C C . ASN B 1 142 ? -10.68 -7.027 0.864 1 94.62 142 ASN B C 1
ATOM 3696 O O . ASN B 1 142 ? -9.477 -6.758 0.792 1 94.62 142 ASN B O 1
ATOM 3700 N N . ILE B 1 143 ? -11.102 -8.055 1.49 1 93.31 143 ILE B N 1
ATOM 3701 C CA . ILE B 1 143 ? -10.219 -8.984 2.188 1 93.31 143 ILE B CA 1
ATOM 3702 C C . ILE B 1 143 ? -9.305 -9.672 1.182 1 93.31 143 ILE B C 1
ATOM 3704 O O . ILE B 1 143 ? -8.094 -9.781 1.403 1 93.31 143 ILE B O 1
ATOM 3708 N N . ARG B 1 144 ? -9.844 -10.07 0.122 1 95.94 144 ARG B N 1
ATOM 3709 C CA . ARG B 1 144 ? -9.07 -10.781 -0.892 1 95.94 144 ARG B CA 1
ATOM 3710 C C . ARG B 1 144 ? -8.016 -9.875 -1.519 1 95.94 144 ARG B C 1
ATOM 3712 O O . ARG B 1 144 ? -6.898 -10.312 -1.784 1 95.94 144 ARG B O 1
ATOM 3719 N N . MET B 1 145 ? -8.383 -8.641 -1.761 1 95.44 145 MET B N 1
ATOM 3720 C CA . MET B 1 145 ? -7.406 -7.68 -2.27 1 95.44 145 MET B CA 1
ATOM 3721 C C . MET B 1 145 ? -6.277 -7.469 -1.266 1 95.44 145 MET B C 1
ATOM 3723 O O . MET B 1 145 ? -5.102 -7.484 -1.636 1 95.44 145 MET B O 1
ATOM 3727 N N . ALA B 1 146 ? -6.625 -7.289 -0.05 1 90.81 146 ALA B N 1
ATOM 3728 C CA . ALA B 1 146 ? -5.621 -7.113 0.994 1 90.81 146 ALA B CA 1
ATOM 3729 C C . ALA B 1 146 ? -4.695 -8.32 1.076 1 90.81 146 ALA B C 1
ATOM 3731 O O . ALA B 1 146 ? -3.477 -8.172 1.203 1 90.81 146 ALA B O 1
ATOM 3732 N N . ASN B 1 147 ? -5.254 -9.469 0.966 1 91.44 147 ASN B N 1
ATOM 3733 C CA . ASN B 1 147 ? -4.469 -10.695 0.975 1 91.44 147 ASN B CA 1
ATOM 3734 C C . ASN B 1 147 ? -3.516 -10.766 -0.214 1 91.44 147 ASN B C 1
ATOM 3736 O O . ASN B 1 147 ? -2.373 -11.203 -0.075 1 91.44 147 ASN B O 1
ATOM 3740 N N . SER B 1 148 ? -4.039 -10.383 -1.333 1 94.69 148 SER B N 1
ATOM 3741 C CA . SER B 1 148 ? -3.209 -10.383 -2.533 1 94.69 148 SER B CA 1
ATOM 3742 C C . SER B 1 148 ? -1.983 -9.492 -2.361 1 94.69 148 SER B C 1
ATOM 3744 O O . SER B 1 148 ? -0.869 -9.883 -2.715 1 94.69 148 SER B O 1
ATOM 3746 N N . LEU B 1 149 ? -2.201 -8.344 -1.839 1 92.56 149 LEU B N 1
ATOM 3747 C CA . LEU B 1 149 ? -1.106 -7.402 -1.635 1 92.56 149 LEU B CA 1
ATOM 3748 C C . LEU B 1 149 ? -0.092 -7.957 -0.64 1 92.56 149 LEU B C 1
ATOM 3750 O O . LEU B 1 149 ? 1.117 -7.871 -0.867 1 92.56 149 LEU B O 1
ATOM 3754 N N . GLU B 1 150 ? -0.548 -8.5 0.414 1 89.44 150 GLU B N 1
ATOM 3755 C CA . GLU B 1 150 ? 0.332 -9.086 1.423 1 89.44 150 GLU B CA 1
ATOM 3756 C C . GLU B 1 150 ? 1.168 -10.219 0.838 1 89.44 150 GLU B C 1
ATOM 3758 O O . GLU B 1 150 ? 2.367 -10.312 1.104 1 89.44 150 GLU B O 1
ATOM 3763 N N . ASN B 1 151 ? 0.504 -11.047 0.123 1 93.12 151 ASN B N 1
ATOM 3764 C CA . ASN B 1 151 ? 1.212 -12.164 -0.504 1 93.12 151 ASN B CA 1
ATOM 3765 C C . ASN B 1 151 ? 2.303 -11.672 -1.45 1 93.12 151 ASN B C 1
ATOM 3767 O O . ASN B 1 151 ? 3.426 -12.172 -1.426 1 93.12 151 ASN B O 1
ATOM 3771 N N . LEU B 1 152 ? 1.987 -10.695 -2.232 1 93.44 152 LEU B N 1
ATOM 3772 C CA . LEU B 1 152 ? 2.955 -10.156 -3.182 1 93.44 152 LEU B CA 1
ATOM 3773 C C . LEU B 1 152 ? 4.172 -9.594 -2.455 1 93.44 152 LEU B C 1
ATOM 3775 O O . LEU B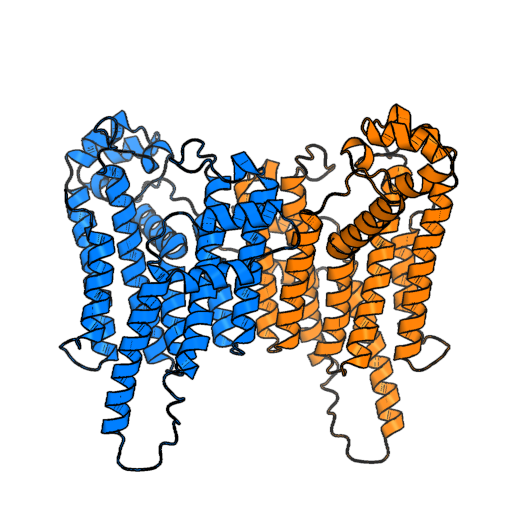 1 152 ? 5.312 -9.82 -2.875 1 93.44 152 LEU B O 1
ATOM 3779 N N . ILE B 1 153 ? 3.922 -8.898 -1.386 1 88.06 153 ILE B N 1
ATOM 3780 C CA . ILE B 1 153 ? 5.008 -8.305 -0.612 1 88.06 153 ILE B CA 1
ATOM 3781 C C . ILE B 1 153 ? 5.859 -9.406 0.013 1 88.06 153 ILE B C 1
ATOM 3783 O O . ILE B 1 153 ? 7.09 -9.367 -0.063 1 88.06 153 ILE B O 1
ATOM 3787 N N . LYS B 1 154 ? 5.211 -10.383 0.597 1 87.62 154 LYS B N 1
ATOM 3788 C CA . LYS B 1 154 ? 5.918 -11.516 1.185 1 87.62 154 LYS B CA 1
ATOM 3789 C C . LYS B 1 154 ? 6.746 -12.25 0.134 1 87.62 154 LYS B C 1
ATOM 3791 O O . LYS B 1 154 ? 7.891 -12.641 0.394 1 87.62 154 LYS B O 1
ATOM 3796 N N . GLY B 1 155 ? 6.184 -12.422 -1.034 1 90.81 155 GLY B N 1
ATOM 3797 C CA . GLY B 1 155 ? 6.898 -13.07 -2.121 1 90.81 155 GLY B CA 1
ATOM 3798 C C . GLY B 1 155 ? 8.133 -12.305 -2.564 1 90.81 155 GLY B C 1
ATOM 3799 O O . GLY B 1 155 ? 9.164 -12.906 -2.869 1 90.81 155 GLY B O 1
ATOM 3800 N N . GLU B 1 156 ? 8.039 -11.008 -2.584 1 86.25 156 GLU B N 1
ATOM 3801 C CA . GLU B 1 156 ? 9.164 -10.172 -2.973 1 86.25 156 GLU B CA 1
ATOM 3802 C C . GLU B 1 156 ? 10.281 -10.227 -1.929 1 86.25 156 GLU B C 1
ATOM 3804 O O . GLU B 1 156 ? 11.461 -10.141 -2.268 1 86.25 156 GLU B O 1
ATOM 3809 N N . LEU B 1 157 ? 9.898 -10.359 -0.7 1 82.06 157 LEU B N 1
ATOM 3810 C CA . LEU B 1 157 ? 10.859 -10.383 0.398 1 82.06 157 LEU B CA 1
ATOM 3811 C C . LEU B 1 157 ? 11.523 -11.75 0.506 1 82.06 157 LEU B C 1
ATOM 3813 O O . LEU B 1 157 ? 12.609 -11.875 1.07 1 82.06 157 LEU B O 1
ATOM 3817 N N . MET B 1 158 ? 10.898 -12.703 -0.052 1 86.31 158 MET B N 1
ATOM 3818 C CA . MET B 1 158 ? 11.383 -14.078 0.065 1 86.31 158 MET B CA 1
ATOM 3819 C C . MET B 1 158 ? 12.516 -14.344 -0.923 1 86.31 158 MET B C 1
ATOM 3821 O O . MET B 1 158 ? 12.461 -13.883 -2.068 1 86.31 158 MET B O 1
ATOM 3825 N N . GLN B 1 159 ? 13.57 -15 -0.486 1 84.69 159 GLN B N 1
ATOM 3826 C CA . GLN B 1 159 ? 14.656 -15.484 -1.323 1 84.69 159 GLN B CA 1
ATOM 3827 C C . GLN B 1 159 ? 14.914 -16.969 -1.092 1 84.69 159 GLN B C 1
ATOM 3829 O O . GLN B 1 159 ? 14.891 -17.438 0.049 1 84.69 159 GLN B O 1
ATOM 3834 N N . VAL B 1 160 ? 15.055 -17.625 -2.205 1 92.88 160 VAL B N 1
ATOM 3835 C CA . VAL B 1 160 ? 15.414 -19.031 -2.084 1 92.88 160 VAL B CA 1
ATOM 3836 C C . VAL B 1 160 ? 16.891 -19.172 -1.76 1 92.88 160 VAL B C 1
ATOM 3838 O O . VAL B 1 160 ? 17.75 -18.828 -2.582 1 92.88 160 VAL B O 1
ATOM 3841 N N . LYS B 1 161 ? 17.141 -19.625 -0.583 1 90.75 161 LYS B N 1
ATOM 3842 C CA . LYS B 1 161 ? 18.531 -19.812 -0.14 1 90.75 161 LYS B CA 1
ATOM 3843 C C . LYS B 1 161 ? 18.969 -21.266 -0.324 1 90.75 161 LYS B C 1
ATOM 3845 O O . LYS B 1 161 ? 18.141 -22.172 -0.318 1 90.75 161 LYS B O 1
ATOM 3850 N N . TYR B 1 162 ? 20.25 -21.344 -0.521 1 93 162 TYR B N 1
ATOM 3851 C CA . TYR B 1 162 ? 20.812 -22.688 -0.607 1 93 162 TYR B CA 1
ATOM 3852 C C . TYR B 1 162 ? 20.547 -23.484 0.67 1 93 162 TYR B C 1
ATOM 3854 O O . TYR B 1 162 ? 20.594 -22.922 1.771 1 93 162 TYR B O 1
ATOM 3862 N N . SER B 1 163 ? 20.234 -24.641 0.468 1 94.56 163 SER B N 1
ATOM 3863 C CA . SER B 1 163 ? 20.094 -25.625 1.536 1 94.56 163 SER B CA 1
ATOM 3864 C C . SER B 1 163 ? 20.656 -26.984 1.107 1 94.56 163 SER B C 1
ATOM 3866 O O . SER B 1 163 ? 20.562 -27.359 -0.065 1 94.56 163 SER B O 1
ATOM 3868 N N . GLU B 1 164 ? 21.234 -27.672 2.061 1 93.25 164 GLU B N 1
ATOM 3869 C CA . GLU B 1 164 ? 21.672 -29.031 1.771 1 93.25 164 GLU B CA 1
ATOM 3870 C C . GLU B 1 164 ? 20.5 -29.938 1.415 1 93.25 164 GLU B C 1
ATOM 3872 O O . GLU B 1 164 ? 20.672 -30.922 0.685 1 93.25 164 GLU B O 1
ATOM 3877 N N . ASN B 1 165 ? 19.438 -29.594 1.919 1 95.19 165 ASN B N 1
ATOM 3878 C CA . ASN B 1 165 ? 18.219 -30.328 1.646 1 95.19 165 ASN B CA 1
ATOM 3879 C C . ASN B 1 165 ? 17.5 -29.797 0.405 1 95.19 165 ASN B C 1
ATOM 3881 O O . ASN B 1 165 ? 16.859 -28.75 0.453 1 95.19 165 ASN B O 1
ATOM 3885 N N . LEU B 1 166 ? 17.562 -30.562 -0.673 1 94.94 166 LEU B N 1
ATOM 3886 C CA . LEU B 1 166 ? 16.984 -30.172 -1.957 1 94.94 166 LEU B CA 1
ATOM 3887 C C . LEU B 1 166 ? 15.492 -29.922 -1.831 1 94.94 166 LEU B C 1
ATOM 3889 O O . LEU B 1 166 ? 14.961 -29 -2.465 1 94.94 166 LEU B O 1
ATOM 3893 N N . GLN B 1 167 ? 14.789 -30.688 -1.03 1 96.19 167 GLN B N 1
ATOM 3894 C 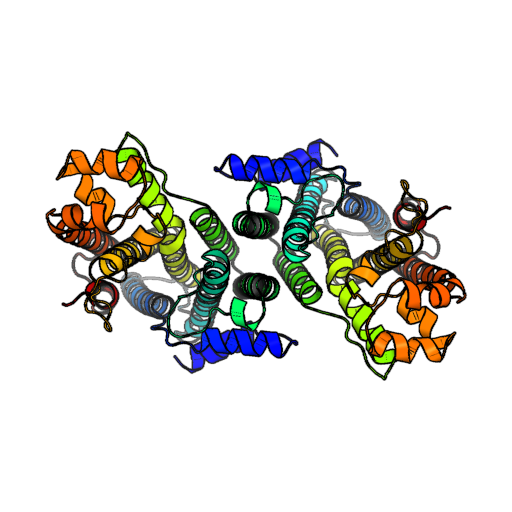CA . GLN B 1 167 ? 13.352 -30.547 -0.845 1 96.19 167 GLN B CA 1
ATOM 3895 C C . GLN B 1 167 ? 13.016 -29.172 -0.25 1 96.19 167 GLN B C 1
ATOM 3897 O O . GLN B 1 167 ? 12 -28.578 -0.603 1 96.19 167 GLN B O 1
ATOM 3902 N N . GLU B 1 168 ? 13.898 -28.75 0.571 1 96.56 168 GLU B N 1
ATOM 3903 C CA . GLU B 1 168 ? 13.688 -27.438 1.183 1 96.56 168 GLU B CA 1
ATOM 3904 C C . GLU B 1 168 ? 13.789 -26.328 0.147 1 96.56 168 GLU B C 1
ATOM 3906 O O . GLU B 1 168 ? 13.031 -25.344 0.202 1 96.56 168 GLU B O 1
ATOM 3911 N N . MET B 1 169 ? 14.68 -26.453 -0.786 1 96.19 169 MET B N 1
ATOM 3912 C CA . MET B 1 169 ? 14.82 -25.453 -1.836 1 96.19 169 MET B CA 1
ATOM 3913 C C . MET B 1 169 ? 13.633 -25.469 -2.783 1 96.19 169 MET B C 1
ATOM 3915 O O . MET B 1 169 ? 13.148 -24.422 -3.205 1 96.19 169 MET B O 1
ATOM 3919 N N . PHE B 1 170 ? 13.117 -26.672 -3.027 1 97.38 170 PHE B N 1
ATOM 3920 C CA . PHE B 1 170 ? 11.922 -26.781 -3.855 1 97.38 170 PHE B CA 1
ATOM 3921 C C . PHE B 1 170 ? 10.734 -26.094 -3.193 1 97.38 170 PHE B C 1
ATOM 3923 O O . PHE B 1 170 ? 10.016 -25.328 -3.84 1 97.38 170 PHE B O 1
ATOM 3930 N N . GLU B 1 171 ? 10.57 -26.391 -1.93 1 97.5 171 GLU B N 1
ATOM 3931 C CA . GLU B 1 171 ? 9.453 -25.812 -1.187 1 97.5 171 GLU B CA 1
ATOM 3932 C C . GLU B 1 171 ? 9.539 -24.297 -1.153 1 97.5 171 GLU B C 1
ATOM 3934 O O . GLU B 1 171 ? 8.531 -23.609 -1.322 1 97.5 171 GLU B O 1
ATOM 3939 N N . SER B 1 172 ? 10.727 -23.844 -0.907 1 96.31 172 SER B N 1
ATOM 3940 C CA . SER B 1 172 ? 10.938 -22.391 -0.874 1 96.31 172 SER B CA 1
ATOM 3941 C C . SER B 1 172 ? 10.641 -21.766 -2.227 1 96.31 172 SER B C 1
ATOM 3943 O O . SER B 1 172 ? 10.023 -20.703 -2.295 1 96.31 172 SER B O 1
ATOM 3945 N N . TYR B 1 173 ? 11.078 -22.438 -3.273 1 97.5 173 TYR B N 1
ATOM 3946 C CA . TYR B 1 173 ? 10.844 -21.938 -4.621 1 97.5 173 TYR B CA 1
ATOM 3947 C C . TYR B 1 173 ? 9.352 -21.891 -4.93 1 97.5 173 TYR B C 1
ATOM 3949 O O . TYR B 1 173 ? 8.844 -20.875 -5.398 1 97.5 173 TYR B O 1
ATOM 3957 N N . LEU B 1 174 ? 8.68 -22.953 -4.621 1 98.25 174 LEU B N 1
ATOM 3958 C CA . LEU B 1 174 ? 7.254 -23.047 -4.926 1 98.25 174 LEU B CA 1
ATOM 3959 C C . LEU B 1 174 ? 6.465 -22 -4.133 1 98.25 174 LEU B C 1
ATOM 3961 O O . LEU B 1 174 ? 5.531 -21.391 -4.66 1 98.25 174 LEU B O 1
ATOM 3965 N N . ARG B 1 175 ? 6.824 -21.844 -2.92 1 96.81 175 ARG B N 1
ATOM 3966 C CA . ARG B 1 175 ? 6.164 -20.844 -2.094 1 96.81 175 ARG B CA 1
ATOM 3967 C C . ARG B 1 175 ? 6.402 -19.438 -2.645 1 96.81 175 ARG B C 1
ATOM 3969 O O . ARG B 1 175 ? 5.484 -18.625 -2.688 1 96.81 175 ARG B O 1
ATOM 3976 N N . LYS B 1 176 ? 7.594 -19.156 -3.053 1 95.62 176 LYS B N 1
ATOM 3977 C CA . LYS B 1 176 ? 7.941 -17.844 -3.572 1 95.62 176 LYS B CA 1
ATOM 3978 C C . LYS B 1 176 ? 7.137 -17.516 -4.828 1 95.62 176 LYS B C 1
ATOM 3980 O O . LYS B 1 176 ? 6.574 -16.422 -4.945 1 95.62 176 LYS B O 1
ATOM 3985 N N . ILE B 1 177 ? 7.105 -18.453 -5.773 1 97 177 ILE B N 1
ATOM 3986 C CA . ILE B 1 177 ? 6.438 -18.125 -7.027 1 97 177 ILE B CA 1
ATOM 3987 C C . ILE B 1 177 ? 4.926 -18.078 -6.812 1 97 177 ILE B C 1
ATOM 3989 O O . ILE B 1 177 ? 4.215 -17.359 -7.512 1 97 177 ILE B O 1
ATOM 3993 N N . PHE B 1 178 ? 4.418 -18.875 -5.809 1 98.06 178 PHE B N 1
ATOM 3994 C CA . PHE B 1 178 ? 3.014 -18.719 -5.441 1 98.06 178 PHE B CA 1
ATOM 3995 C C . PHE B 1 178 ? 2.734 -17.312 -4.957 1 98.06 178 PHE B C 1
ATOM 3997 O O . PHE B 1 178 ? 1.838 -16.625 -5.473 1 98.06 178 PHE B O 1
ATOM 4004 N N . LEU B 1 179 ? 3.516 -16.859 -4.027 1 96.19 179 LEU B N 1
ATOM 4005 C CA . LEU B 1 179 ? 3.291 -15.562 -3.395 1 96.19 179 LEU B CA 1
ATOM 4006 C C . LEU B 1 179 ? 3.531 -14.43 -4.383 1 96.19 179 LEU B C 1
ATOM 4008 O O . LEU B 1 179 ? 2.73 -13.492 -4.469 1 96.19 179 LEU B O 1
ATOM 4012 N N . LYS B 1 180 ? 4.562 -14.547 -5.148 1 94.31 180 LYS B N 1
ATOM 4013 C CA . LYS B 1 180 ? 5.012 -13.438 -5.992 1 94.31 180 LYS B CA 1
ATOM 4014 C C . LYS B 1 180 ? 4.168 -13.336 -7.262 1 94.31 180 LYS B C 1
ATOM 4016 O O . LYS B 1 180 ? 4.004 -12.25 -7.816 1 94.31 180 LYS B O 1
ATOM 4021 N N . THR B 1 181 ? 3.582 -14.461 -7.723 1 95.31 181 THR B N 1
ATOM 4022 C CA . THR B 1 181 ? 2.945 -14.438 -9.039 1 95.31 181 THR B CA 1
ATOM 4023 C C . THR B 1 181 ? 1.567 -15.086 -8.977 1 95.31 181 THR B C 1
ATOM 4025 O O . THR B 1 181 ? 0.558 -14.445 -9.273 1 95.31 181 THR B O 1
ATOM 4028 N N . ALA B 1 182 ? 1.455 -16.297 -8.555 1 98.06 182 ALA B N 1
ATOM 4029 C CA . ALA B 1 182 ? 0.242 -17.109 -8.695 1 98.06 182 ALA B CA 1
ATOM 4030 C C . ALA B 1 182 ? -0.869 -16.578 -7.785 1 98.06 182 ALA B C 1
ATOM 4032 O O . ALA B 1 182 ? -2.049 -16.656 -8.133 1 98.06 182 ALA B O 1
ATOM 4033 N N . SER B 1 183 ? -0.505 -16.078 -6.672 1 98 183 SER B N 1
ATOM 4034 C CA . SER B 1 183 ? -1.497 -15.641 -5.691 1 98 183 SER B CA 1
ATOM 4035 C C . SER B 1 183 ? -2.377 -14.531 -6.254 1 98 183 SER B C 1
ATOM 4037 O O . SER B 1 183 ? -3.592 -14.531 -6.047 1 98 183 SER B O 1
ATOM 4039 N N . LEU B 1 184 ? -1.758 -13.555 -6.934 1 97.94 184 LEU B N 1
ATOM 4040 C CA . LEU B 1 184 ? -2.525 -12.461 -7.516 1 97.94 184 LEU B CA 1
ATOM 4041 C C . LEU B 1 184 ? -3.527 -12.977 -8.539 1 97.94 184 LEU B C 1
ATOM 4043 O O . LEU B 1 184 ? -4.676 -12.531 -8.57 1 97.94 184 LEU B O 1
ATOM 4047 N N . ILE B 1 185 ? -3.145 -13.922 -9.352 1 97.94 185 ILE B N 1
ATOM 4048 C CA . ILE B 1 185 ? -4.008 -14.5 -10.375 1 97.94 185 ILE B CA 1
ATOM 4049 C C . ILE B 1 185 ? -5.125 -15.305 -9.719 1 97.94 185 ILE B C 1
ATOM 4051 O O . ILE B 1 185 ? -6.285 -15.211 -10.117 1 97.94 185 ILE B O 1
ATOM 4055 N N . ALA B 1 186 ? -4.773 -16.062 -8.703 1 98.75 186 ALA B N 1
ATOM 4056 C CA . ALA B 1 186 ? -5.746 -16.844 -7.953 1 98.75 186 ALA B CA 1
ATOM 4057 C C . ALA B 1 186 ? -6.82 -15.961 -7.34 1 98.75 186 ALA B C 1
ATOM 4059 O O . ALA B 1 186 ? -8.016 -16.234 -7.48 1 98.75 186 ALA B O 1
ATOM 4060 N N . GLU B 1 187 ? -6.355 -14.898 -6.707 1 98.5 187 GLU B N 1
ATOM 4061 C CA . GLU B 1 187 ? -7.289 -13.984 -6.059 1 98.5 187 GLU B CA 1
ATOM 4062 C C . GLU B 1 187 ? -8.164 -13.273 -7.086 1 98.5 187 GLU B C 1
ATOM 4064 O O . GLU B 1 187 ? -9.336 -13 -6.828 1 98.5 187 GLU B O 1
ATOM 4069 N N . THR B 1 188 ? -7.594 -12.906 -8.211 1 98.12 188 THR B N 1
ATOM 4070 C CA . THR B 1 188 ? -8.375 -12.312 -9.289 1 98.12 188 THR B CA 1
ATOM 4071 C C . THR B 1 188 ? -9.508 -13.234 -9.711 1 98.12 188 THR B C 1
ATOM 4073 O O . THR B 1 188 ? -10.672 -12.812 -9.773 1 98.12 188 THR B O 1
ATOM 4076 N N . CYS B 1 189 ? -9.219 -14.492 -9.938 1 98.56 189 CYS B N 1
ATOM 4077 C CA . CYS B 1 189 ? -10.219 -15.461 -10.375 1 98.56 189 CYS B CA 1
ATOM 4078 C C . CYS B 1 189 ? -11.281 -15.672 -9.305 1 98.56 189 CYS B C 1
ATOM 4080 O O . CYS B 1 189 ? -12.477 -15.695 -9.609 1 98.56 189 CYS B O 1
ATOM 4082 N N . ALA B 1 190 ? -10.859 -15.828 -8.086 1 98.75 190 ALA B N 1
ATOM 4083 C CA . ALA B 1 190 ? -11.812 -15.984 -6.98 1 98.75 190 ALA B CA 1
ATOM 4084 C C . ALA B 1 190 ? -12.734 -14.781 -6.879 1 98.75 190 ALA B C 1
ATOM 4086 O O . ALA B 1 190 ? -13.938 -14.93 -6.656 1 98.75 190 ALA B O 1
ATOM 4087 N N . SER B 1 191 ? -12.156 -13.594 -7.012 1 98.31 191 SER B N 1
ATOM 4088 C CA . SER B 1 191 ? -12.914 -12.359 -6.859 1 98.31 191 SER B CA 1
ATOM 4089 C C . SER B 1 191 ? -13.969 -12.219 -7.957 1 98.31 191 SER B C 1
ATOM 4091 O O . SER B 1 191 ? -15.039 -11.664 -7.723 1 98.31 191 SER B O 1
ATOM 4093 N N . VAL B 1 192 ? -13.664 -12.695 -9.172 1 97.81 192 VAL B N 1
ATOM 4094 C CA . VAL B 1 192 ? -14.656 -12.695 -10.242 1 97.81 192 VAL B CA 1
ATOM 4095 C C . VAL B 1 192 ? -15.867 -13.531 -9.828 1 97.81 192 VAL B C 1
ATOM 4097 O O . VAL B 1 192 ? -17.016 -13.102 -10.008 1 97.81 192 VAL B O 1
ATOM 4100 N N . ALA B 1 193 ? -15.625 -14.695 -9.242 1 97.81 193 ALA B N 1
ATOM 4101 C CA . ALA B 1 193 ? -16.703 -15.57 -8.781 1 97.81 193 ALA B CA 1
ATOM 4102 C C . ALA B 1 193 ? -17.5 -14.914 -7.656 1 97.81 193 ALA B C 1
ATOM 4104 O O . ALA B 1 193 ? -18.719 -15.008 -7.625 1 97.81 193 ALA B O 1
ATOM 4105 N N . VAL B 1 194 ? -16.781 -14.227 -6.738 1 97.5 194 VAL B N 1
ATOM 4106 C CA . VAL B 1 194 ? -17.453 -13.531 -5.637 1 97.5 194 VAL B CA 1
ATOM 4107 C C . VAL B 1 194 ? -18.375 -12.453 -6.191 1 97.5 194 VAL B C 1
ATOM 4109 O O . VAL B 1 194 ? -19.531 -12.352 -5.77 1 97.5 194 VAL B O 1
ATOM 4112 N N . LEU B 1 195 ? -17.859 -11.672 -7.074 1 95.69 195 LEU B N 1
ATOM 4113 C CA . LEU B 1 195 ? -18.625 -10.562 -7.625 1 95.69 195 LEU B CA 1
ATOM 4114 C C . LEU B 1 195 ? -19.875 -11.07 -8.344 1 95.69 195 LEU B C 1
ATOM 4116 O O . LEU B 1 195 ? -20.906 -10.398 -8.359 1 95.69 195 LEU B O 1
ATOM 4120 N N . ARG B 1 196 ? -19.781 -12.266 -8.883 1 93.62 196 ARG B N 1
ATOM 4121 C CA . ARG B 1 196 ? -20.906 -12.859 -9.578 1 93.62 196 ARG B CA 1
ATOM 4122 C C . ARG B 1 196 ? -21.875 -13.523 -8.594 1 93.62 196 ARG B C 1
ATOM 4124 O O . ARG B 1 196 ? -22.891 -14.078 -9 1 93.62 196 ARG B O 1
ATOM 4131 N N . GLY B 1 197 ? -21.469 -13.578 -7.34 1 93.88 197 GLY B N 1
ATOM 4132 C CA . GLY B 1 197 ? -22.375 -14.031 -6.301 1 93.88 197 GLY B CA 1
ATOM 4133 C C . GLY B 1 197 ? -22.297 -15.523 -6.047 1 93.88 197 GLY B C 1
ATOM 4134 O O . GLY B 1 197 ? -23.203 -16.109 -5.445 1 93.88 197 GLY B O 1
ATOM 4135 N N . HIS B 1 198 ? -21.281 -16.156 -6.531 1 95 198 HIS B N 1
ATOM 4136 C CA . HIS B 1 198 ? -21.156 -17.594 -6.328 1 95 198 HIS B CA 1
ATOM 4137 C C . HIS B 1 198 ? -20.797 -17.922 -4.879 1 95 198 HIS B C 1
ATOM 4139 O O . HIS B 1 198 ? -20.234 -17.078 -4.176 1 95 198 HIS B O 1
ATOM 4145 N N . GLY B 1 199 ? -21.125 -19.109 -4.418 1 95 199 GLY B N 1
ATOM 4146 C CA . GLY B 1 199 ? -20.828 -19.562 -3.068 1 95 199 GLY B CA 1
ATOM 4147 C C . GLY B 1 199 ? -19.375 -19.938 -2.867 1 95 199 GLY B C 1
ATOM 4148 O O . GLY B 1 199 ? -18.578 -19.859 -3.801 1 95 199 GLY B O 1
ATOM 4149 N N . LYS B 1 200 ? -19.031 -20.359 -1.695 1 97.38 200 LYS B N 1
ATOM 4150 C CA . LYS B 1 200 ? -17.656 -20.594 -1.257 1 97.38 200 LYS B CA 1
ATOM 4151 C C . LYS B 1 200 ? -17 -21.703 -2.078 1 97.38 200 LYS B C 1
ATOM 4153 O O . LYS B 1 200 ? -15.812 -21.625 -2.395 1 97.38 200 LYS B O 1
ATOM 4158 N N . GLU B 1 201 ? -17.766 -22.672 -2.4 1 97.44 201 GLU B N 1
ATOM 4159 C CA . GLU B 1 201 ? -17.188 -23.812 -3.119 1 97.44 201 GLU B CA 1
ATOM 4160 C C . GLU B 1 201 ? -16.703 -23.391 -4.504 1 97.44 201 GLU B C 1
ATOM 4162 O O . GLU B 1 201 ? -15.562 -23.688 -4.875 1 97.44 201 GLU B O 1
ATOM 4167 N N . ILE B 1 202 ? -17.578 -22.734 -5.25 1 97.69 202 ILE B N 1
ATOM 4168 C CA . ILE B 1 202 ? -17.219 -22.297 -6.594 1 97.69 202 ILE B CA 1
ATOM 4169 C C . ILE B 1 202 ? -16.109 -21.266 -6.52 1 97.69 202 ILE B C 1
ATOM 4171 O O . ILE B 1 202 ? -15.172 -21.281 -7.328 1 97.69 202 ILE B O 1
ATOM 4175 N N . VAL B 1 203 ? -16.156 -20.359 -5.551 1 98.56 203 VAL B N 1
ATOM 4176 C CA . VAL B 1 203 ? -15.125 -19.344 -5.355 1 98.56 203 VAL B CA 1
ATOM 4177 C C . VAL B 1 203 ? -13.773 -20 -5.133 1 98.56 203 VAL B C 1
ATOM 4179 O O . VAL B 1 203 ? -12.773 -19.609 -5.738 1 98.56 203 VAL B O 1
ATOM 4182 N N . GLU B 1 204 ? -13.758 -21.047 -4.34 1 98.69 204 GLU B N 1
ATOM 4183 C CA . GLU B 1 204 ? -12.516 -21.766 -4.059 1 98.69 204 GLU B CA 1
ATOM 4184 C C . GLU B 1 204 ? -12 -22.469 -5.301 1 98.69 204 GLU B C 1
ATOM 4186 O O . GLU B 1 204 ? -10.789 -22.516 -5.539 1 98.69 204 GLU B O 1
ATOM 4191 N N . LYS B 1 205 ? -12.883 -23.047 -6.031 1 98.75 205 LYS B N 1
ATOM 4192 C CA . LYS B 1 205 ? -12.453 -23.719 -7.254 1 98.75 205 LYS B CA 1
ATOM 4193 C C . LYS B 1 205 ? -11.883 -22.734 -8.258 1 98.75 205 LYS B C 1
ATOM 4195 O O . LYS B 1 205 ? -10.906 -23.016 -8.945 1 98.75 205 LYS B O 1
ATOM 4200 N N . CYS B 1 206 ? -12.523 -21.562 -8.367 1 98.75 206 CYS B N 1
ATOM 4201 C CA . CYS B 1 206 ? -11.984 -20.516 -9.234 1 98.75 206 CYS B CA 1
ATOM 4202 C C . CYS B 1 206 ? -10.609 -20.078 -8.75 1 98.75 206 CYS B C 1
ATOM 4204 O O . CYS B 1 206 ? -9.719 -19.812 -9.555 1 98.75 206 CYS B O 1
ATOM 4206 N N . TYR B 1 207 ? -10.438 -19.953 -7.418 1 98.81 207 TYR B N 1
ATOM 4207 C CA . TYR B 1 207 ? -9.141 -19.656 -6.832 1 98.81 207 TYR B CA 1
ATOM 4208 C C . TYR B 1 207 ? -8.094 -20.672 -7.289 1 98.81 207 TYR B C 1
ATOM 4210 O O . TYR B 1 207 ? -6.992 -20.297 -7.691 1 98.81 207 TYR B O 1
ATOM 4218 N N . GLN B 1 208 ? -8.492 -21.938 -7.254 1 98.88 208 GLN B N 1
ATOM 4219 C CA . GLN B 1 208 ? -7.57 -23 -7.633 1 98.88 208 GLN B CA 1
ATOM 4220 C C . GLN B 1 208 ? -7.227 -22.938 -9.117 1 98.88 208 GLN B C 1
ATOM 4222 O O . GLN B 1 208 ? -6.086 -23.188 -9.508 1 98.88 208 GLN B O 1
ATOM 4227 N N . VAL B 1 209 ? -8.211 -22.656 -9.922 1 98.75 209 VAL B N 1
ATOM 4228 C CA . VAL B 1 209 ? -7.949 -22.484 -11.352 1 98.75 209 VAL B CA 1
ATOM 4229 C C . VAL B 1 209 ? -6.875 -21.422 -11.555 1 98.75 209 VAL B C 1
ATOM 4231 O O . VAL B 1 209 ? -5.883 -21.656 -12.242 1 98.75 209 VAL B O 1
ATOM 4234 N N . GLY B 1 210 ? -7.07 -20.25 -10.922 1 98.62 210 GLY B N 1
ATOM 4235 C CA . GLY B 1 210 ? -6.098 -19.172 -11.023 1 98.62 210 GLY B CA 1
ATOM 4236 C C . GLY B 1 210 ? -4.738 -19.547 -10.461 1 98.62 210 GLY B C 1
ATOM 4237 O O . GLY B 1 210 ? -3.707 -19.172 -11.031 1 98.62 210 GLY B O 1
ATOM 4238 N N . LEU B 1 211 ? -4.73 -20.25 -9.336 1 98.69 211 LEU B N 1
ATOM 4239 C CA . LEU B 1 211 ? -3.494 -20.688 -8.688 1 98.69 211 LEU B CA 1
ATOM 4240 C C . LEU B 1 211 ? -2.656 -21.531 -9.625 1 98.69 211 LEU B C 1
ATOM 4242 O O . LEU B 1 211 ? -1.473 -21.266 -9.844 1 98.69 211 LEU B O 1
ATOM 4246 N N . HIS B 1 212 ? -3.248 -22.516 -10.219 1 98.69 212 HIS B N 1
ATOM 4247 C CA . HIS B 1 212 ? -2.512 -23.438 -11.062 1 98.69 212 HIS B CA 1
ATOM 4248 C C . HIS B 1 212 ? -2.072 -22.781 -12.367 1 98.69 212 HIS B C 1
ATOM 4250 O O . HIS B 1 212 ? -0.964 -23.031 -12.852 1 98.69 212 HIS B O 1
ATOM 4256 N N . ILE B 1 213 ? -2.924 -21.984 -12.922 1 98 213 ILE B N 1
ATOM 4257 C CA . ILE B 1 213 ? -2.518 -21.25 -14.109 1 98 213 ILE B CA 1
ATOM 4258 C C . ILE B 1 213 ? -1.353 -20.312 -13.766 1 98 213 ILE B C 1
ATOM 4260 O O . ILE B 1 213 ? -0.383 -20.234 -14.523 1 98 213 ILE B O 1
ATOM 4264 N N . GLY B 1 214 ? -1.442 -19.625 -12.625 1 97.69 214 GLY B N 1
ATOM 4265 C CA . GLY B 1 214 ? -0.38 -18.734 -12.188 1 97.69 214 GLY B CA 1
ATOM 4266 C C . GLY B 1 214 ? 0.937 -19.453 -11.953 1 97.69 214 GLY B C 1
ATOM 4267 O O . GLY B 1 214 ? 1.996 -18.953 -12.344 1 97.69 214 GLY B O 1
ATOM 4268 N N . MET B 1 215 ? 0.863 -20.594 -11.289 1 97.94 215 MET B N 1
ATOM 4269 C CA . MET B 1 215 ? 2.068 -21.375 -11.07 1 97.94 215 MET B CA 1
ATOM 4270 C C . MET B 1 215 ? 2.701 -21.781 -12.398 1 97.94 215 MET B C 1
ATOM 4272 O O . MET B 1 215 ? 3.916 -21.672 -12.57 1 97.94 215 MET B O 1
ATOM 4276 N N . SER B 1 216 ? 1.864 -22.234 -13.312 1 96.94 216 SER B N 1
ATOM 4277 C CA . SER B 1 216 ? 2.34 -22.641 -14.633 1 96.94 216 SER B CA 1
ATOM 4278 C C . SER B 1 216 ? 3.006 -21.469 -15.352 1 96.94 216 SER B C 1
ATOM 4280 O O . SER B 1 216 ? 4.043 -21.641 -16 1 96.94 216 SER B O 1
ATOM 4282 N N . PHE B 1 217 ? 2.41 -20.359 -15.227 1 94.81 217 PHE B N 1
ATOM 4283 C CA . PHE B 1 217 ? 2.922 -19.156 -15.867 1 94.81 217 PHE B CA 1
ATOM 4284 C C . PHE B 1 217 ? 4.328 -18.828 -15.375 1 94.81 217 PHE B C 1
ATOM 4286 O O . PHE B 1 217 ? 5.219 -18.547 -16.172 1 94.81 217 PHE B O 1
ATOM 4293 N N . GLN B 1 218 ? 4.539 -18.875 -14.094 1 94.75 218 GLN B N 1
ATOM 4294 C CA . GLN B 1 218 ? 5.844 -18.516 -13.547 1 94.75 218 GLN B CA 1
ATOM 4295 C C . GLN B 1 218 ? 6.895 -19.562 -13.891 1 94.75 218 GLN B C 1
ATOM 4297 O O . GLN B 1 218 ? 8.039 -19.219 -14.195 1 94.75 218 GLN B O 1
ATOM 4302 N N . ILE B 1 219 ? 6.527 -20.797 -13.82 1 95.19 219 ILE B N 1
ATOM 4303 C CA . ILE B 1 219 ? 7.453 -21.859 -14.195 1 95.19 219 ILE B CA 1
ATOM 4304 C C . ILE B 1 219 ? 7.906 -21.672 -15.633 1 95.19 219 ILE B C 1
ATOM 4306 O O . ILE B 1 219 ? 9.094 -21.812 -15.945 1 95.19 219 ILE B O 1
ATOM 4310 N N . CYS B 1 220 ? 7.004 -21.344 -16.469 1 92.94 220 CYS B N 1
ATOM 4311 C CA . CYS B 1 220 ? 7.324 -21.078 -17.859 1 92.94 220 CYS B CA 1
ATOM 4312 C C . CYS B 1 220 ? 8.289 -19.906 -17.984 1 92.94 220 CYS B C 1
ATOM 4314 O O . CYS B 1 220 ? 9.258 -19.969 -18.734 1 92.94 220 CYS B O 1
ATOM 4316 N N . ASP B 1 221 ? 8 -18.875 -17.266 1 90.06 221 ASP B N 1
ATOM 4317 C CA . ASP B 1 221 ? 8.867 -17.688 -17.297 1 90.06 221 ASP B CA 1
ATOM 4318 C C . ASP B 1 221 ? 10.289 -18.047 -16.859 1 90.06 221 ASP B C 1
ATOM 4320 O O . ASP B 1 221 ? 11.266 -17.578 -17.453 1 90.06 221 ASP B O 1
ATOM 4324 N N . ASP B 1 222 ? 10.383 -18.812 -15.836 1 92 222 ASP B N 1
ATOM 4325 C CA . ASP B 1 222 ? 11.695 -19.234 -15.344 1 92 222 ASP B CA 1
ATOM 4326 C C . ASP B 1 222 ? 12.414 -20.094 -16.375 1 92 222 ASP B C 1
ATOM 4328 O O . ASP B 1 222 ? 13.633 -20 -16.531 1 92 222 ASP B O 1
ATOM 4332 N N . LEU B 1 223 ? 11.688 -20.922 -16.984 1 91.06 223 LEU B N 1
ATOM 4333 C CA . LEU B 1 223 ? 12.258 -21.781 -18.016 1 91.06 223 LEU B CA 1
ATOM 4334 C C . LEU B 1 223 ? 12.789 -20.953 -19.188 1 91.06 223 LEU B C 1
ATOM 4336 O O . LEU B 1 223 ? 13.867 -21.219 -19.703 1 91.06 223 LEU B O 1
ATOM 4340 N N . LEU B 1 224 ? 12.07 -19.953 -19.594 1 87.31 224 LEU B N 1
ATOM 4341 C CA . LEU B 1 224 ? 12.438 -19.094 -20.703 1 87.31 224 LEU B CA 1
ATOM 4342 C C . LEU B 1 224 ? 13.719 -18.328 -20.391 1 87.31 224 LEU B C 1
ATOM 4344 O O . LEU B 1 224 ? 14.5 -18.016 -21.297 1 87.31 224 LEU B O 1
ATOM 4348 N N . ASP B 1 225 ? 13.898 -18.062 -19.172 1 87.75 225 ASP B N 1
ATOM 4349 C CA . ASP B 1 225 ? 15.125 -17.391 -18.766 1 87.75 225 ASP B CA 1
ATOM 4350 C C . ASP B 1 225 ? 16.359 -18.234 -19.109 1 87.75 225 ASP B C 1
ATOM 4352 O O . ASP B 1 225 ? 17.422 -17.688 -19.406 1 87.75 225 ASP B O 1
ATOM 4356 N N . TYR B 1 226 ? 16.219 -19.469 -19.078 1 86.94 226 TYR B N 1
ATOM 4357 C CA . TYR B 1 226 ? 17.328 -20.375 -19.328 1 86.94 226 TYR B CA 1
ATOM 4358 C C . TYR B 1 226 ? 17.422 -20.703 -20.812 1 86.94 226 TYR B C 1
ATOM 4360 O O . TYR B 1 226 ? 18.484 -21.141 -21.297 1 86.94 226 TYR B O 1
ATOM 4368 N N . ASN B 1 227 ? 16.359 -20.688 -21.469 1 76.12 227 ASN B N 1
ATOM 4369 C CA . ASN B 1 227 ? 16.328 -21.172 -22.844 1 76.12 227 ASN B CA 1
ATOM 4370 C C . ASN B 1 227 ? 16.422 -20.047 -23.859 1 76.12 227 ASN B C 1
ATOM 4372 O O . ASN B 1 227 ? 16.641 -20.281 -25.047 1 76.12 227 ASN B O 1
ATOM 4376 N N . SER B 1 228 ? 15.906 -18.797 -23.484 1 61.38 228 SER B N 1
ATOM 4377 C CA . SER B 1 228 ? 15.758 -17.781 -24.5 1 61.38 228 SER B CA 1
ATOM 4378 C C . SER B 1 228 ? 17.109 -17.391 -25.109 1 61.38 228 SER B C 1
ATOM 4380 O O . SER B 1 228 ? 18.094 -17.219 -24.391 1 61.38 228 SER B O 1
ATOM 4382 N N . LYS B 1 229 ? 17.266 -17.875 -26.328 1 53.38 229 LYS B N 1
ATOM 4383 C CA . LYS B 1 229 ? 18.328 -17.344 -27.172 1 53.38 229 LYS B CA 1
ATOM 4384 C C . LYS B 1 229 ? 18.219 -15.828 -27.312 1 53.38 229 LYS B C 1
ATOM 4386 O O . LYS B 1 229 ? 17.156 -15.305 -27.625 1 53.38 229 LYS B O 1
ATOM 4391 N N . SER B 1 230 ? 18.781 -15.062 -26.422 1 48.22 230 SER B N 1
ATOM 4392 C CA . SER B 1 230 ? 18.734 -13.625 -26.625 1 48.22 230 SER B CA 1
ATOM 4393 C C . SER B 1 230 ? 18.844 -13.273 -28.109 1 48.22 230 SER B C 1
ATOM 4395 O O . SER B 1 230 ? 19.5 -13.984 -28.875 1 48.22 230 SER B O 1
ATOM 4397 N N . HIS B 1 231 ? 17.812 -12.773 -28.641 1 42.59 231 HIS B N 1
ATOM 4398 C CA . HIS B 1 231 ? 17.922 -12.352 -30.031 1 42.59 231 HIS B CA 1
ATOM 4399 C C . HIS B 1 231 ? 19.344 -11.961 -30.391 1 42.59 231 HIS B C 1
ATOM 4401 O O . HIS B 1 231 ? 19.75 -12.07 -31.562 1 42.59 231 HIS B O 1
ATOM 4407 N N . LEU B 1 232 ? 19.922 -11.055 -29.578 1 39.72 232 LEU B N 1
ATOM 4408 C CA . LEU B 1 232 ? 21.125 -10.438 -30.141 1 39.72 232 LEU B CA 1
ATOM 4409 C C . LEU B 1 232 ? 22.25 -11.461 -30.25 1 39.72 232 LEU B C 1
ATOM 4411 O O . LEU B 1 232 ? 22.984 -11.461 -31.25 1 39.72 232 LEU B O 1
ATOM 4415 N N . LEU B 1 233 ? 22.75 -12.023 -29.125 1 42.66 233 LEU B N 1
ATOM 4416 C CA . LEU B 1 233 ? 23.984 -12.789 -29.281 1 42.66 233 LEU B CA 1
ATOM 4417 C C . LEU B 1 233 ? 23.703 -14.289 -29.234 1 42.66 233 LEU B C 1
ATOM 4419 O O . LEU B 1 233 ? 24.625 -15.102 -29.312 1 42.66 233 LEU B O 1
ATOM 4423 N N . GLY B 1 234 ? 22.484 -14.758 -29.406 1 43.56 234 GLY B N 1
ATOM 4424 C CA . GLY B 1 234 ? 22.266 -16.188 -29.469 1 43.56 234 GLY B CA 1
ATOM 4425 C C . GLY B 1 234 ? 22.406 -16.875 -28.125 1 43.56 234 GLY B C 1
ATOM 4426 O O . GLY B 1 234 ? 22.484 -18.109 -28.047 1 43.56 234 GLY B O 1
ATOM 4427 N N . LYS B 1 235 ? 22.766 -16.125 -27.156 1 46.19 235 LYS B N 1
ATOM 4428 C CA . LYS B 1 235 ? 23.062 -16.703 -25.844 1 46.19 235 LYS B CA 1
ATOM 4429 C C . LYS B 1 235 ? 21.875 -16.516 -24.891 1 46.19 235 LYS B C 1
ATOM 4431 O O . LYS B 1 235 ? 21.125 -15.547 -25 1 46.19 235 LYS B O 1
ATOM 4436 N N . PRO B 1 236 ? 21.5 -17.484 -24.016 1 54.56 236 PRO B N 1
ATOM 4437 C CA . PRO B 1 236 ? 20.438 -17.391 -23.016 1 54.56 236 PRO B CA 1
ATOM 4438 C C . PRO B 1 236 ? 20.578 -16.141 -22.125 1 54.56 236 PRO B C 1
ATOM 4440 O O . PRO B 1 236 ? 21.703 -15.695 -21.875 1 54.56 236 PRO B O 1
ATOM 4443 N N . VAL B 1 237 ? 19.531 -15.227 -21.75 1 63 237 VAL B N 1
ATOM 4444 C CA . VAL B 1 237 ? 19.562 -13.992 -20.969 1 63 237 VAL B CA 1
ATOM 4445 C C . VAL B 1 237 ? 20.078 -14.273 -19.562 1 63 237 VAL B C 1
ATOM 4447 O O . VAL B 1 237 ? 20.938 -13.562 -19.047 1 63 237 VAL B O 1
ATOM 4450 N N . LEU B 1 238 ? 19.875 -15.523 -19.047 1 69.75 238 LEU B N 1
ATOM 4451 C CA . LEU B 1 238 ? 20.344 -16.094 -17.781 1 69.75 238 LEU B CA 1
ATOM 4452 C C . LEU B 1 238 ? 20.375 -15.016 -16.688 1 69.75 238 LEU B C 1
ATOM 4454 O O . LEU B 1 238 ? 21.375 -14.898 -15.969 1 69.75 238 LEU B O 1
ATOM 4458 N N . ASN B 1 239 ? 19.266 -14.273 -16.703 1 76.25 239 ASN B N 1
ATOM 4459 C CA . ASN B 1 239 ? 19.156 -13.203 -15.727 1 76.25 239 ASN B CA 1
ATOM 4460 C C . ASN B 1 239 ? 19.047 -13.742 -14.305 1 76.25 239 ASN B C 1
ATOM 4462 O O . ASN B 1 239 ? 19.641 -13.195 -13.375 1 76.25 239 ASN B O 1
ATOM 4466 N N . ASP B 1 240 ? 18.438 -14.82 -14.203 1 82.38 240 ASP B N 1
ATOM 4467 C CA . ASP B 1 240 ? 18.203 -15.391 -12.883 1 82.38 240 ASP B CA 1
ATOM 4468 C C . ASP B 1 240 ? 19.5 -15.898 -12.258 1 82.38 240 ASP B C 1
ATOM 4470 O O . ASP B 1 240 ? 19.812 -15.562 -11.117 1 82.38 240 ASP B O 1
ATOM 4474 N N . LEU B 1 241 ? 20.188 -16.594 -13.039 1 84.06 241 LEU B N 1
ATOM 4475 C CA . LEU B 1 241 ? 21.453 -17.125 -12.531 1 84.06 241 LEU B CA 1
ATOM 4476 C C . LEU B 1 241 ? 22.422 -15.992 -12.211 1 84.06 241 LEU B C 1
ATOM 4478 O O . LEU B 1 241 ? 23.094 -16.016 -11.188 1 84.06 241 LEU B O 1
ATOM 4482 N N . SER B 1 242 ? 22.453 -15.086 -13.125 1 84 242 SER B N 1
ATOM 4483 C CA . SER B 1 242 ? 23.344 -13.938 -12.945 1 84 242 SER B CA 1
ATOM 4484 C C . SER B 1 242 ? 22.984 -13.148 -11.695 1 84 242 SER B C 1
ATOM 4486 O O . SER B 1 242 ? 23.844 -12.57 -11.039 1 84 242 SER B O 1
ATOM 4488 N N . ALA B 1 243 ? 21.75 -13.156 -11.398 1 83.31 243 ALA B N 1
ATOM 4489 C CA . ALA B 1 243 ? 21.266 -12.422 -10.234 1 83.31 243 ALA B CA 1
ATOM 4490 C C . ALA B 1 243 ? 21.359 -13.273 -8.969 1 83.31 243 ALA B C 1
ATOM 4492 O O . ALA B 1 243 ? 20.984 -12.82 -7.887 1 83.31 243 ALA B O 1
ATOM 4493 N N . GLY B 1 244 ? 21.75 -14.484 -9.141 1 86.69 244 GLY B N 1
ATOM 4494 C CA . GLY B 1 244 ? 21.922 -15.367 -7.996 1 86.69 244 GLY B CA 1
ATOM 4495 C C . GLY B 1 244 ? 20.625 -16.016 -7.543 1 86.69 244 GLY B C 1
ATOM 4496 O O . GLY B 1 244 ? 20.5 -16.391 -6.379 1 86.69 244 GLY B O 1
ATOM 4497 N N . LEU B 1 245 ? 19.734 -16.141 -8.438 1 90.25 245 LEU B N 1
ATOM 4498 C CA . LEU B 1 245 ? 18.438 -16.688 -8.07 1 90.25 245 LEU B CA 1
ATOM 4499 C C . LEU B 1 245 ? 18.359 -18.172 -8.352 1 90.25 245 LEU B C 1
ATOM 4501 O O . LEU B 1 245 ? 18.781 -18.625 -9.422 1 90.25 245 LEU B O 1
ATOM 4505 N N . ILE B 1 246 ? 17.875 -18.859 -7.395 1 94.56 246 ILE B N 1
ATOM 4506 C CA . ILE B 1 246 ? 17.625 -20.297 -7.559 1 94.56 246 ILE B CA 1
ATOM 4507 C C . ILE B 1 246 ? 16.203 -20.516 -8.031 1 94.56 246 ILE B C 1
ATOM 4509 O O . ILE B 1 246 ? 15.242 -20.281 -7.293 1 94.56 246 ILE B O 1
ATOM 4513 N N . THR B 1 247 ? 16.078 -21 -9.297 1 96.12 247 THR B N 1
ATOM 4514 C CA . THR B 1 247 ? 14.758 -21.25 -9.859 1 96.12 247 THR B CA 1
ATOM 4515 C C . THR B 1 247 ? 14.609 -22.719 -10.273 1 96.12 247 THR B C 1
ATOM 4517 O O . THR B 1 247 ? 15.523 -23.516 -10.07 1 96.12 247 THR B O 1
ATOM 4520 N N . LEU B 1 248 ? 13.492 -23.016 -10.844 1 97 248 LEU B N 1
ATOM 4521 C CA . LEU B 1 248 ? 13.078 -24.406 -11.023 1 97 248 LEU B CA 1
ATOM 4522 C C . LEU B 1 248 ? 14.023 -25.141 -11.977 1 97 248 LEU B C 1
ATOM 4524 O O . LEU B 1 248 ? 14.406 -26.281 -11.719 1 97 248 LEU B O 1
ATOM 4528 N N . PRO B 1 249 ? 14.469 -24.531 -13.102 1 95.62 249 PRO B N 1
ATOM 4529 C CA . PRO B 1 249 ? 15.391 -25.25 -13.992 1 95.62 249 PRO B CA 1
ATOM 4530 C C . PRO B 1 249 ? 16.672 -25.672 -13.281 1 95.62 249 PRO B C 1
ATOM 4532 O O . PRO B 1 249 ? 17.188 -26.766 -13.539 1 95.62 249 PRO B O 1
ATOM 4535 N N . LEU B 1 250 ? 17.156 -24.797 -12.469 1 95.75 250 LEU B N 1
ATOM 4536 C CA . LEU B 1 250 ? 18.344 -25.156 -11.711 1 95.75 250 LEU B CA 1
ATOM 4537 C C . LEU B 1 250 ? 18.047 -26.281 -10.719 1 95.75 250 LEU B C 1
ATOM 4539 O O . LEU B 1 250 ? 18.828 -27.234 -10.609 1 95.75 250 LEU B O 1
ATOM 4543 N N . LEU B 1 251 ? 16.984 -26.172 -10.008 1 97 251 LEU B N 1
ATOM 4544 C CA . LEU B 1 251 ? 16.609 -27.156 -9 1 97 251 LEU B CA 1
ATOM 4545 C C . LEU B 1 251 ? 16.438 -28.547 -9.617 1 97 251 LEU B C 1
ATOM 4547 O O . LEU B 1 251 ? 16.891 -29.547 -9.055 1 97 251 LEU B O 1
ATOM 4551 N N . PHE B 1 252 ? 15.867 -28.609 -10.773 1 97.12 252 PHE B N 1
ATOM 4552 C CA . PHE B 1 252 ? 15.578 -29.875 -11.438 1 97.12 252 PHE B CA 1
ATOM 4553 C C . PHE B 1 252 ? 16.844 -30.469 -12.039 1 97.12 252 PHE B C 1
ATOM 4555 O O . PHE B 1 252 ? 16.875 -31.641 -12.406 1 97.12 252 PHE B O 1
ATOM 4562 N N . ALA B 1 253 ? 17.891 -29.688 -12.164 1 96.31 253 ALA B N 1
ATOM 4563 C CA . ALA B 1 253 ? 19.156 -30.172 -12.727 1 96.31 253 ALA B CA 1
ATOM 4564 C C . ALA B 1 253 ? 20.016 -30.844 -11.656 1 96.31 253 ALA B C 1
ATOM 4566 O O . ALA B 1 253 ? 20.875 -31.672 -11.969 1 96.31 253 ALA B O 1
ATOM 4567 N N . ILE B 1 254 ? 19.797 -30.531 -10.461 1 95.56 254 ILE B N 1
ATOM 4568 C CA . ILE B 1 254 ? 20.672 -30.906 -9.359 1 95.56 254 ILE B CA 1
ATOM 4569 C C . ILE B 1 254 ? 20.703 -32.438 -9.219 1 95.56 254 ILE B C 1
ATOM 4571 O O . ILE B 1 254 ? 21.766 -33.031 -9.094 1 95.56 254 ILE B O 1
ATOM 4575 N N . PRO B 1 255 ? 19.578 -33.125 -9.281 1 94.06 255 PRO B N 1
ATOM 4576 C CA . PRO B 1 255 ? 19.594 -34.594 -9.102 1 94.06 255 PRO B CA 1
ATOM 4577 C C . PRO B 1 255 ? 20.375 -35.312 -10.195 1 94.06 255 PRO B C 1
ATOM 4579 O O . PRO B 1 255 ? 20.844 -36.438 -9.984 1 94.06 255 PRO B O 1
ATOM 4582 N N . ASP B 1 256 ? 20.562 -34.656 -11.336 1 94.44 256 ASP B N 1
ATOM 4583 C CA . ASP B 1 256 ? 21.234 -35.312 -12.461 1 94.44 256 ASP B CA 1
ATOM 4584 C C . ASP B 1 256 ? 22.766 -35.188 -12.336 1 94.44 256 ASP B C 1
ATOM 4586 O O . ASP B 1 256 ? 23.5 -35.906 -13.008 1 94.44 256 ASP B O 1
ATOM 4590 N N . HIS B 1 257 ? 23.172 -34.25 -11.508 1 92.56 257 HIS B N 1
ATOM 4591 C CA . HIS B 1 257 ? 24.594 -33.969 -11.375 1 92.56 257 HIS B CA 1
ATOM 4592 C C . HIS B 1 257 ? 24.984 -33.781 -9.914 1 92.56 257 HIS B C 1
ATOM 4594 O O . HIS B 1 257 ? 24.781 -32.719 -9.352 1 92.56 257 HIS B O 1
ATOM 4600 N N . LYS B 1 258 ? 25.641 -34.688 -9.398 1 85.75 258 LYS B N 1
ATOM 4601 C CA . LYS B 1 258 ? 26.031 -34.625 -7.996 1 85.75 258 LYS B CA 1
ATOM 4602 C C . LYS B 1 258 ? 26.906 -33.406 -7.719 1 85.75 258 LYS B C 1
ATOM 4604 O O . LYS B 1 258 ? 26.812 -32.812 -6.648 1 85.75 258 LYS B O 1
ATOM 4609 N N . GLU B 1 259 ? 27.641 -33 -8.641 1 91.12 259 GLU B N 1
ATOM 4610 C CA . GLU B 1 259 ? 28.578 -31.891 -8.484 1 91.12 259 GLU B CA 1
ATOM 4611 C C . GLU B 1 259 ? 27.844 -30.547 -8.414 1 91.12 259 GLU B C 1
ATOM 4613 O O . GLU B 1 259 ? 28.391 -29.578 -7.883 1 91.12 259 GLU B O 1
ATOM 4618 N N . LEU B 1 260 ? 26.703 -30.516 -8.984 1 92.62 260 LEU B N 1
ATOM 4619 C CA . LEU B 1 260 ? 25.969 -29.25 -9.094 1 92.62 260 LEU B CA 1
ATOM 4620 C C . LEU B 1 260 ? 25.562 -28.734 -7.723 1 92.62 260 LEU B C 1
ATOM 4622 O O . LEU B 1 260 ? 25.5 -27.531 -7.5 1 92.62 260 LEU B O 1
ATOM 4626 N N . HIS B 1 261 ? 25.266 -29.625 -6.816 1 91 261 HIS B N 1
ATOM 4627 C CA . HIS B 1 261 ? 24.906 -29.234 -5.453 1 91 261 HIS B CA 1
ATOM 4628 C C . HIS B 1 261 ? 25.984 -28.375 -4.816 1 91 261 HIS B C 1
ATOM 4630 O O . HIS B 1 261 ? 25.688 -27.344 -4.227 1 91 261 HIS B O 1
ATOM 4636 N N . GLY B 1 262 ? 27.203 -28.812 -4.965 1 89.62 262 GLY B N 1
ATOM 4637 C CA . GLY B 1 262 ? 28.328 -28.062 -4.441 1 89.62 262 GLY B CA 1
ATOM 4638 C C . GLY B 1 262 ? 28.547 -26.734 -5.145 1 89.62 262 GLY B C 1
ATOM 4639 O O . GLY B 1 262 ? 28.922 -25.75 -4.516 1 89.62 262 GLY B O 1
ATOM 4640 N N . LYS B 1 263 ? 28.312 -26.703 -6.344 1 90.88 263 LYS B N 1
ATOM 4641 C CA . LYS B 1 263 ? 28.484 -25.484 -7.125 1 90.88 263 LYS B CA 1
ATOM 4642 C C . LYS B 1 263 ? 27.469 -24.422 -6.703 1 90.88 263 LYS B C 1
ATOM 4644 O O . LYS B 1 263 ? 27.797 -23.219 -6.691 1 90.88 263 LYS B O 1
ATOM 4649 N N . VAL B 1 264 ? 26.281 -24.859 -6.441 1 92.44 264 VAL B N 1
ATOM 4650 C CA . VAL B 1 264 ? 25.25 -23.922 -5.996 1 92.44 264 VAL B CA 1
ATOM 4651 C C . VAL B 1 264 ? 25.609 -23.375 -4.621 1 92.44 264 VAL B C 1
ATOM 4653 O O . VAL B 1 264 ? 25.422 -22.188 -4.359 1 92.44 264 VAL B O 1
ATOM 4656 N N . LYS B 1 265 ? 26.156 -24.203 -3.836 1 90.94 265 LYS B N 1
ATOM 4657 C CA . LYS B 1 265 ? 26.578 -23.797 -2.5 1 90.94 265 LYS B CA 1
ATOM 4658 C C . LYS B 1 265 ? 27.641 -22.703 -2.574 1 90.94 265 LYS B C 1
ATOM 4660 O O . LYS B 1 265 ? 27.625 -21.766 -1.766 1 90.94 265 LYS B O 1
ATOM 4665 N N . SER B 1 266 ? 28.547 -22.812 -3.514 1 88.69 266 SER B N 1
ATOM 4666 C CA . SER B 1 266 ? 29.688 -21.906 -3.641 1 88.69 266 SER B CA 1
ATOM 4667 C C . SER B 1 266 ? 29.266 -20.594 -4.305 1 88.69 266 SER B C 1
ATOM 4669 O O . SER B 1 266 ? 30 -19.594 -4.234 1 88.69 266 SER B O 1
ATOM 4671 N N . GLY B 1 267 ? 28.125 -20.531 -4.832 1 88.31 267 GLY B N 1
ATOM 4672 C CA . GLY B 1 267 ? 27.656 -19.344 -5.543 1 88.31 267 GLY B CA 1
ATOM 4673 C C . GLY B 1 267 ? 27.25 -19.641 -6.977 1 88.31 267 GLY B C 1
ATOM 4674 O O . GLY B 1 267 ? 27.859 -20.484 -7.637 1 88.31 267 GLY B O 1
ATOM 4675 N N . LEU B 1 268 ? 26.375 -18.891 -7.395 1 87 268 LEU B N 1
ATOM 4676 C CA . LEU B 1 268 ? 25.828 -19.156 -8.719 1 87 268 LEU B CA 1
ATOM 4677 C C . LEU B 1 268 ? 26.656 -18.469 -9.805 1 87 268 LEU B C 1
ATOM 4679 O O . LEU B 1 268 ? 26.656 -17.25 -9.906 1 87 268 LEU B O 1
ATOM 4683 N N . ASP B 1 269 ? 27.453 -19.297 -10.492 1 88 269 ASP B N 1
ATOM 4684 C CA . ASP B 1 269 ? 28.219 -18.844 -11.641 1 88 269 ASP B CA 1
ATOM 4685 C C . ASP B 1 269 ? 27.656 -19.406 -12.938 1 88 269 ASP B C 1
ATOM 4687 O O . ASP B 1 269 ? 27.656 -20.625 -13.141 1 88 269 ASP B O 1
ATOM 4691 N N . VAL B 1 270 ? 27.266 -18.531 -13.789 1 88.88 270 VAL B N 1
ATOM 4692 C CA . VAL B 1 270 ? 26.562 -18.906 -15.008 1 88.88 270 VAL B CA 1
ATOM 4693 C C . VAL B 1 270 ? 27.422 -19.891 -15.812 1 88.88 270 VAL B C 1
ATOM 4695 O O . VAL B 1 270 ? 26.922 -20.938 -16.25 1 88.88 270 VAL B O 1
ATOM 4698 N N . GLU B 1 271 ? 28.641 -19.609 -15.992 1 87.75 271 GLU B N 1
ATOM 4699 C CA . GLU B 1 271 ? 29.531 -20.422 -16.812 1 87.75 271 GLU B CA 1
ATOM 4700 C C . GLU B 1 271 ? 29.719 -21.812 -16.234 1 87.75 271 GLU B C 1
ATOM 4702 O O . GLU B 1 271 ? 29.844 -22.797 -16.984 1 87.75 271 GLU B O 1
ATOM 4707 N N . THR B 1 272 ? 29.703 -21.906 -14.984 1 90.12 272 THR B N 1
ATOM 4708 C CA . THR B 1 272 ? 29.969 -23.172 -14.305 1 90.12 272 THR B CA 1
ATOM 4709 C C . THR B 1 272 ? 28.688 -24 -14.203 1 90.12 272 THR B C 1
ATOM 4711 O O . THR B 1 272 ? 28.734 -25.234 -14.266 1 90.12 272 THR B O 1
ATOM 4714 N N . ILE B 1 273 ? 27.578 -23.391 -14.109 1 92.62 273 ILE B N 1
ATOM 4715 C CA . ILE B 1 273 ? 26.328 -24.062 -13.766 1 92.62 273 ILE B CA 1
ATOM 4716 C C . ILE B 1 273 ? 25.578 -24.453 -15.047 1 92.62 273 ILE B C 1
ATOM 4718 O O . ILE B 1 273 ? 25 -25.531 -15.125 1 92.62 273 ILE B O 1
ATOM 4722 N N . MET B 1 274 ? 25.703 -23.688 -16.078 1 91.25 274 MET B N 1
ATOM 4723 C CA . MET B 1 274 ? 24.844 -23.812 -17.25 1 91.25 274 MET B CA 1
ATOM 4724 C C . MET B 1 274 ? 25.125 -25.141 -17.969 1 91.25 274 MET B C 1
ATOM 4726 O O . MET B 1 274 ? 24.188 -25.781 -18.469 1 91.25 274 MET B O 1
ATOM 4730 N N . PRO B 1 275 ? 26.359 -25.531 -18.109 1 91.12 275 PRO B N 1
ATOM 4731 C CA . PRO B 1 275 ? 26.609 -26.812 -18.781 1 91.12 275 PRO B CA 1
ATOM 4732 C C . PRO B 1 275 ? 25.906 -27.984 -18.094 1 91.12 275 PRO B C 1
ATOM 4734 O O . PRO B 1 275 ? 25.453 -28.906 -18.766 1 91.12 275 PRO B O 1
ATOM 4737 N N . TYR B 1 276 ? 25.812 -27.969 -16.828 1 93.12 276 TYR B N 1
ATOM 4738 C CA . TYR B 1 276 ? 25.125 -29.031 -16.094 1 93.12 276 TYR B CA 1
ATOM 4739 C C . TYR B 1 276 ? 23.625 -28.984 -16.359 1 93.12 276 TYR B C 1
ATOM 4741 O O . TYR B 1 276 ? 22.984 -30.016 -16.547 1 93.12 276 TYR B O 1
ATOM 4749 N N . VAL B 1 277 ? 23.047 -27.812 -16.344 1 93.81 277 VAL B N 1
ATOM 4750 C CA . VAL B 1 277 ? 21.609 -27.656 -16.562 1 93.81 277 VAL B CA 1
ATOM 4751 C C . VAL B 1 277 ? 21.25 -28.109 -17.969 1 93.81 277 VAL B C 1
ATOM 4753 O O . VAL B 1 277 ? 20.266 -28.844 -18.156 1 93.81 277 VAL B O 1
ATOM 4756 N N . SER B 1 278 ? 22.078 -27.75 -18.922 1 90.75 278 SER B N 1
ATOM 4757 C CA . SER B 1 278 ? 21.812 -28.062 -20.328 1 90.75 278 SER B CA 1
ATOM 4758 C C . SER B 1 278 ? 21.906 -29.562 -20.594 1 90.75 278 SER B C 1
ATOM 4760 O O . SER B 1 278 ? 21.234 -30.078 -21.484 1 90.75 278 SER B O 1
ATOM 4762 N N . LYS B 1 279 ? 22.734 -30.234 -19.844 1 92.56 279 LYS B N 1
ATOM 4763 C CA . LYS B 1 279 ? 22.938 -31.656 -20.047 1 92.56 279 LYS B CA 1
ATOM 4764 C C . LYS B 1 279 ? 21.984 -32.5 -19.172 1 92.56 279 LYS B C 1
ATOM 4766 O O . LYS B 1 279 ? 22.047 -33.719 -19.172 1 92.56 279 LYS B O 1
ATOM 4771 N N . SER B 1 280 ? 21.109 -31.844 -18.5 1 94.31 280 SER B N 1
ATOM 4772 C CA . SER B 1 280 ? 20.156 -32.531 -17.625 1 94.31 280 SER B CA 1
ATOM 4773 C C . SER B 1 280 ? 18.781 -32.625 -18.266 1 94.31 280 SER B C 1
ATOM 4775 O O . SER B 1 280 ? 18.594 -32.188 -19.406 1 94.31 280 SER B O 1
ATOM 4777 N N . LEU B 1 281 ? 17.828 -33.25 -17.578 1 95.38 281 LEU B N 1
ATOM 4778 C CA . LEU B 1 281 ? 16.453 -33.344 -18.016 1 95.38 281 LEU B CA 1
ATOM 4779 C C . LEU B 1 281 ? 15.609 -32.219 -17.406 1 95.38 281 LEU B C 1
ATOM 4781 O O . LEU B 1 281 ? 14.391 -32.344 -17.281 1 95.38 281 LEU B O 1
ATOM 4785 N N . SER B 1 282 ? 16.328 -31.156 -17 1 95.62 282 SER B N 1
ATOM 4786 C CA . SER B 1 282 ? 15.703 -30.078 -16.25 1 95.62 282 SER B CA 1
ATOM 4787 C C . SER B 1 282 ? 14.602 -29.406 -17.062 1 95.62 282 SER B C 1
ATOM 4789 O O . SER B 1 282 ? 13.516 -29.141 -16.547 1 95.62 282 SER B O 1
ATOM 4791 N N . PHE B 1 283 ? 14.805 -29.141 -18.328 1 93.25 283 PHE B N 1
ATOM 4792 C CA . PHE B 1 283 ? 13.836 -28.453 -19.172 1 93.25 283 PHE B CA 1
ATOM 4793 C C . PHE B 1 283 ? 12.586 -29.297 -19.375 1 93.25 283 PHE B C 1
ATOM 4795 O O . PHE B 1 283 ? 11.469 -28.797 -19.266 1 93.25 283 PHE B O 1
ATOM 4802 N N . GLU B 1 284 ? 12.773 -30.562 -19.625 1 94.94 284 GLU B N 1
ATOM 4803 C CA . GLU B 1 284 ? 11.648 -31.484 -19.781 1 94.94 284 GLU B CA 1
ATOM 4804 C C . GLU B 1 284 ? 10.836 -31.578 -18.5 1 94.94 284 GLU B C 1
ATOM 4806 O O . GLU B 1 284 ? 9.602 -31.609 -18.531 1 94.94 284 GLU B O 1
ATOM 4811 N N . ARG B 1 285 ? 11.539 -31.641 -17.422 1 96.94 285 ARG B N 1
ATOM 4812 C CA . ARG B 1 285 ? 10.867 -31.719 -16.125 1 96.94 285 ARG B CA 1
ATOM 4813 C C . ARG B 1 285 ? 10.062 -30.453 -15.852 1 96.94 285 ARG B C 1
ATOM 4815 O O . ARG B 1 285 ? 8.961 -30.516 -15.297 1 96.94 285 ARG B O 1
ATOM 4822 N N . CYS B 1 286 ? 10.617 -29.297 -16.156 1 96 286 CYS B N 1
ATOM 4823 C CA . CYS B 1 286 ? 9.891 -28.047 -16.016 1 96 286 CYS B CA 1
ATOM 4824 C C . CYS B 1 286 ? 8.617 -28.047 -16.859 1 96 286 CYS B C 1
ATOM 4826 O O . CYS B 1 286 ? 7.555 -27.641 -16.391 1 96 286 CYS B O 1
ATOM 4828 N N . LYS B 1 287 ? 8.719 -28.516 -18.078 1 93.88 287 LYS B N 1
ATOM 4829 C CA . LYS B 1 287 ? 7.566 -28.594 -18.969 1 93.88 287 LYS B CA 1
ATOM 4830 C C . LYS B 1 287 ? 6.492 -29.516 -18.406 1 93.88 287 LYS B C 1
ATOM 4832 O O . LYS B 1 287 ? 5.301 -29.203 -18.469 1 93.88 287 LYS B O 1
ATOM 4837 N N . HIS B 1 288 ? 6.926 -30.609 -17.906 1 96.56 288 HIS B N 1
ATOM 4838 C CA . HIS B 1 288 ? 5.98 -31.531 -17.281 1 96.56 288 HIS B CA 1
ATOM 4839 C C . HIS B 1 288 ? 5.301 -30.875 -16.078 1 96.56 288 HIS B C 1
ATOM 4841 O O . HIS B 1 288 ? 4.098 -31.062 -15.867 1 96.56 288 HIS B O 1
ATOM 4847 N N . ALA B 1 289 ? 6.078 -30.188 -15.266 1 96.81 289 ALA B N 1
ATOM 4848 C CA . ALA B 1 289 ? 5.523 -29.516 -14.094 1 96.81 289 ALA B CA 1
ATOM 4849 C C . ALA B 1 289 ? 4.465 -28.484 -14.492 1 96.81 289 ALA B C 1
ATOM 4851 O O . ALA B 1 289 ? 3.406 -28.406 -13.867 1 96.81 289 ALA B O 1
ATOM 4852 N N . LEU B 1 290 ? 4.797 -27.672 -15.523 1 95.5 290 LEU B N 1
ATOM 4853 C CA . LEU B 1 290 ? 3.832 -26.672 -15.945 1 95.5 290 LEU B CA 1
ATOM 4854 C C . LEU B 1 290 ? 2.564 -27.328 -16.484 1 95.5 290 LEU B C 1
ATOM 4856 O O . LEU B 1 290 ? 1.457 -26.844 -16.234 1 95.5 290 LEU B O 1
ATOM 4860 N N . LEU B 1 291 ? 2.686 -28.484 -17.188 1 95.25 291 LEU B N 1
ATOM 4861 C CA . LEU B 1 291 ? 1.531 -29.188 -17.75 1 95.25 291 LEU B CA 1
ATOM 4862 C C . LEU B 1 291 ? 0.692 -29.812 -16.625 1 95.25 291 LEU B C 1
ATOM 4864 O O . LEU B 1 291 ? -0.534 -29.891 -16.75 1 95.25 291 LEU B O 1
ATOM 4868 N N . LEU B 1 292 ? 1.354 -30.281 -15.625 1 97.44 292 LEU B N 1
ATOM 4869 C CA . LEU B 1 292 ? 0.622 -30.812 -14.477 1 97.44 292 LEU B CA 1
ATOM 4870 C C . LEU B 1 292 ? -0.271 -29.734 -13.859 1 97.44 292 LEU B C 1
ATOM 4872 O O . LEU B 1 292 ? -1.412 -30.016 -13.484 1 97.44 292 LEU B O 1
ATOM 4876 N N . HIS B 1 293 ? 0.258 -28.562 -13.703 1 97.94 293 HIS B N 1
ATOM 4877 C CA . HIS B 1 293 ? -0.553 -27.453 -13.195 1 97.94 293 HIS B CA 1
ATOM 4878 C C . HIS B 1 293 ? -1.716 -27.156 -14.141 1 97.94 293 HIS B C 1
ATOM 4880 O O . HIS B 1 293 ? -2.834 -26.891 -13.688 1 97.94 293 HIS B O 1
ATOM 4886 N N . MET B 1 294 ? -1.502 -27.219 -15.43 1 96.88 294 MET B N 1
ATOM 4887 C CA . MET B 1 294 ? -2.559 -26.953 -16.406 1 96.88 294 MET B CA 1
ATOM 4888 C C . MET B 1 294 ? -3.645 -28.031 -16.328 1 96.88 294 MET B C 1
ATOM 4890 O O . MET B 1 294 ? -4.828 -27.734 -16.484 1 96.88 294 MET B O 1
ATOM 4894 N N . THR B 1 295 ? -3.213 -29.234 -16.156 1 97.31 295 THR B N 1
ATOM 4895 C CA . THR B 1 295 ? -4.164 -30.344 -16 1 97.31 295 THR B CA 1
ATOM 4896 C C . THR B 1 295 ? -5.043 -30.125 -14.773 1 97.31 295 THR B C 1
ATOM 4898 O O . THR B 1 295 ? -6.246 -30.391 -14.812 1 97.31 295 THR B O 1
ATOM 4901 N N . GLU B 1 296 ? -4.441 -29.672 -13.695 1 98.25 296 GLU B N 1
ATOM 4902 C CA . GLU B 1 296 ? -5.211 -29.391 -12.484 1 98.25 296 GLU B CA 1
ATOM 4903 C C . GLU B 1 296 ? -6.203 -28.25 -12.727 1 98.25 296 GLU B C 1
ATOM 4905 O O . GLU B 1 296 ? -7.352 -28.312 -12.281 1 98.25 296 GLU B O 1
ATOM 4910 N N . ALA B 1 297 ? -5.758 -27.188 -13.359 1 98.31 297 ALA B N 1
ATOM 4911 C CA . ALA B 1 297 ? -6.672 -26.094 -13.695 1 98.31 297 ALA B CA 1
ATOM 4912 C C . ALA B 1 297 ? -7.859 -26.609 -14.5 1 98.31 297 ALA B C 1
ATOM 4914 O O . ALA B 1 297 ? -9.008 -26.234 -14.242 1 98.31 297 ALA B O 1
ATOM 4915 N N . HIS B 1 298 ? -7.602 -27.469 -15.508 1 97.56 298 HIS B N 1
ATOM 4916 C CA . HIS B 1 298 ? -8.633 -28.078 -16.344 1 97.56 298 HIS B CA 1
ATOM 4917 C C . HIS B 1 298 ? -9.625 -28.859 -15.492 1 97.56 298 HIS B C 1
ATOM 4919 O O . HIS B 1 298 ? -10.836 -28.75 -15.68 1 97.56 298 HIS B O 1
ATOM 4925 N N . ARG B 1 299 ? -9.125 -29.641 -14.602 1 97.62 299 ARG B N 1
ATOM 4926 C CA . ARG B 1 299 ? -9.961 -30.469 -13.727 1 97.62 299 ARG B CA 1
ATOM 4927 C C . ARG B 1 299 ? -10.898 -29.609 -12.891 1 97.62 299 ARG B C 1
ATOM 4929 O O . ARG B 1 299 ? -12.078 -29.922 -12.75 1 97.62 299 ARG B O 1
ATOM 4936 N N . PHE B 1 300 ? -10.383 -28.516 -12.289 1 98.31 300 PHE B N 1
ATOM 4937 C CA . PHE B 1 300 ? -11.219 -27.641 -11.477 1 98.31 300 PHE B CA 1
ATOM 4938 C C . PHE B 1 300 ? -12.305 -26.984 -12.32 1 98.31 300 PHE B C 1
ATOM 4940 O O . PHE B 1 300 ? -13.43 -26.797 -11.859 1 98.31 300 PHE B O 1
ATOM 4947 N N . LEU B 1 301 ? -12.016 -26.625 -13.578 1 98.12 301 LEU B N 1
ATOM 4948 C CA . LEU B 1 301 ? -13.023 -26.062 -14.469 1 98.12 301 LEU B CA 1
ATOM 4949 C C . LEU B 1 301 ? -14.125 -27.078 -14.75 1 98.12 301 LEU B C 1
ATOM 4951 O O . LEU B 1 301 ? -15.305 -26.719 -14.781 1 98.12 301 LEU B O 1
ATOM 4955 N N . GLU B 1 302 ? -13.734 -28.328 -14.945 1 97.19 302 GLU B N 1
ATOM 4956 C CA . GLU B 1 302 ? -14.711 -29.391 -15.148 1 97.19 302 GLU B CA 1
ATOM 4957 C C . GLU B 1 302 ? -15.633 -29.531 -13.938 1 97.19 302 GLU B C 1
ATOM 4959 O O . GLU B 1 302 ? -16.844 -29.719 -14.086 1 97.19 302 GLU B O 1
ATOM 4964 N N . GLU B 1 303 ? -15 -29.438 -12.805 1 97.06 303 GLU B N 1
ATOM 4965 C CA . GLU B 1 303 ? -15.773 -29.547 -11.57 1 97.06 303 GLU B CA 1
ATOM 4966 C C . GLU B 1 303 ? -16.766 -28.406 -11.43 1 97.06 303 GLU B C 1
ATOM 4968 O O . GLU B 1 303 ? -17.891 -28.594 -10.945 1 97.06 303 GLU B O 1
ATOM 4973 N N . ILE B 1 304 ? -16.391 -27.25 -11.797 1 97 304 ILE B N 1
ATOM 4974 C CA . ILE B 1 304 ? -17.281 -26.094 -11.734 1 97 304 ILE B CA 1
ATOM 4975 C C . ILE B 1 304 ? -18.453 -26.297 -12.688 1 97 304 ILE B C 1
ATOM 4977 O O . ILE B 1 304 ? -19.594 -26 -12.328 1 97 304 ILE B O 1
ATOM 4981 N N . GLU B 1 305 ? -18.188 -26.781 -13.844 1 93.31 305 GLU B N 1
ATOM 4982 C CA . GLU B 1 305 ? -19.219 -26.984 -14.852 1 93.31 305 GLU B CA 1
ATOM 4983 C C . GLU B 1 305 ? -20.078 -28.203 -14.516 1 93.31 305 GLU B C 1
ATOM 4985 O O . GLU B 1 305 ? -21.219 -28.312 -14.992 1 93.31 305 GLU B O 1
ATOM 4990 N N . GLY B 1 306 ? -19.531 -29.078 -13.672 1 91.75 306 GLY B N 1
ATOM 4991 C CA . GLY B 1 306 ? -20.25 -30.312 -13.367 1 91.75 306 GLY B CA 1
ATOM 4992 C C . GLY B 1 306 ? -20.281 -31.297 -14.531 1 91.75 306 GLY B C 1
ATOM 4993 O O . GLY B 1 306 ? -21.281 -31.969 -14.758 1 91.75 306 GLY B O 1
ATOM 4994 N N . SER B 1 307 ? -19.312 -31.219 -15.383 1 89.19 307 SER B N 1
ATOM 4995 C CA . SER B 1 307 ? -19.219 -32.062 -16.562 1 89.19 307 SER B CA 1
ATOM 4996 C C . SER B 1 307 ? -17.797 -32.562 -16.766 1 89.19 307 SER B C 1
ATOM 4998 O O . SER B 1 307 ? -16.828 -31.922 -16.344 1 89.19 307 SER B O 1
ATOM 5000 N N . THR B 1 308 ? -17.656 -33.656 -17.391 1 88.06 308 THR B N 1
ATOM 5001 C CA . THR B 1 308 ? -16.344 -34.219 -17.672 1 88.06 308 THR B CA 1
ATOM 5002 C C . THR B 1 308 ? -15.766 -33.625 -18.953 1 88.06 308 THR B C 1
ATOM 5004 O O . THR B 1 308 ? -14.57 -33.75 -19.219 1 88.06 308 THR B O 1
ATOM 5007 N N . THR B 1 309 ? -16.656 -32.969 -19.656 1 88.88 309 THR B N 1
ATOM 5008 C CA . THR B 1 309 ? -16.203 -32.281 -20.844 1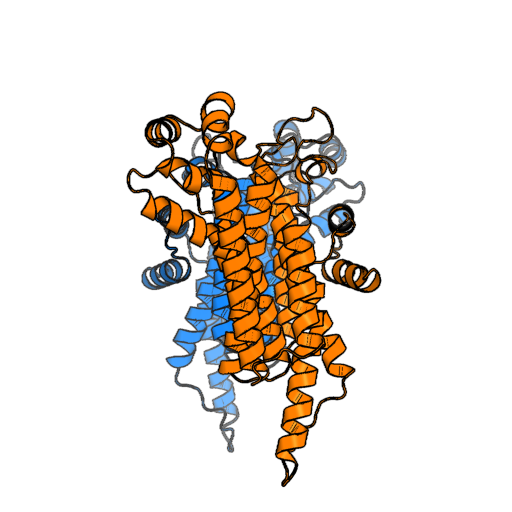 88.88 309 THR B CA 1
ATOM 5009 C C . THR B 1 309 ? -16.422 -30.766 -20.703 1 88.88 309 THR B C 1
ATOM 5011 O O . THR B 1 309 ? -17.531 -30.328 -20.406 1 88.88 309 THR B O 1
ATOM 5014 N N . LEU B 1 310 ? -15.375 -30.078 -20.969 1 91.88 310 LEU B N 1
ATOM 5015 C CA . LEU B 1 310 ? -15.453 -28.641 -20.797 1 91.88 310 LEU B CA 1
ATOM 5016 C C . LEU B 1 310 ? -16.25 -28 -21.938 1 91.88 310 LEU B C 1
ATOM 5018 O O . LEU B 1 310 ? -16.141 -28.406 -23.094 1 91.88 310 LEU B O 1
ATOM 5022 N N . SER B 1 311 ? -17.062 -27.062 -21.562 1 91.69 311 SER B N 1
ATOM 5023 C CA . SER B 1 311 ? -17.734 -26.234 -22.547 1 91.69 311 SER B CA 1
ATOM 5024 C C . SER B 1 311 ? -16.734 -25.453 -23.391 1 91.69 311 SER B C 1
ATOM 5026 O O . SER B 1 311 ? -15.531 -25.469 -23.094 1 91.69 311 SER B O 1
ATOM 5028 N N . SER B 1 312 ? -17.234 -24.828 -24.422 1 93.19 312 SER B N 1
ATOM 5029 C CA . SER B 1 312 ? -16.391 -23.984 -25.266 1 93.19 312 SER B CA 1
ATOM 5030 C C . SER B 1 312 ? -15.734 -22.875 -24.453 1 93.19 312 SER B C 1
ATOM 5032 O O . SER B 1 312 ? -14.562 -22.531 -24.672 1 93.19 312 SER B O 1
ATOM 5034 N N . GLU B 1 313 ? -16.484 -22.359 -23.5 1 93.56 313 GLU B N 1
ATOM 5035 C CA . GLU B 1 313 ? -15.961 -21.266 -22.672 1 93.56 313 GLU B CA 1
ATOM 5036 C C . GLU B 1 313 ? -14.891 -21.781 -21.703 1 93.56 313 GLU B C 1
ATOM 5038 O O . GLU B 1 313 ? -13.883 -21.109 -21.469 1 93.56 313 GLU B O 1
ATOM 5043 N N . GLY B 1 314 ? -15.117 -22.938 -21.172 1 95.62 314 GLY B N 1
ATOM 5044 C CA . GLY B 1 314 ? -14.102 -23.547 -20.328 1 95.62 314 GLY B CA 1
ATOM 5045 C C . GLY B 1 314 ? -12.82 -23.875 -21.078 1 95.62 314 GLY B C 1
ATOM 5046 O O . GLY B 1 314 ? -11.727 -23.594 -20.594 1 95.62 314 GLY B O 1
ATOM 5047 N N . SER B 1 315 ? -12.992 -24.391 -22.266 1 95.94 315 SER B N 1
ATOM 5048 C CA . SER B 1 315 ? -11.852 -24.734 -23.109 1 95.94 315 SER B CA 1
ATOM 5049 C C . SER B 1 315 ? -11.078 -23.484 -23.531 1 95.94 315 SER B C 1
ATOM 5051 O O . SER B 1 315 ? -9.859 -23.531 -23.672 1 95.94 315 SER B O 1
ATOM 5053 N N . ALA B 1 316 ? -11.781 -22.438 -23.703 1 95.75 316 ALA B N 1
ATOM 5054 C CA . ALA B 1 316 ? -11.156 -21.188 -24.109 1 95.75 316 ALA B CA 1
ATOM 5055 C C . ALA B 1 316 ? -10.188 -20.688 -23.031 1 95.75 316 ALA B C 1
ATOM 5057 O O . ALA B 1 316 ? -9.141 -20.109 -23.344 1 95.75 316 ALA B O 1
ATOM 5058 N N . ILE B 1 317 ? -10.508 -20.906 -21.781 1 96.75 317 ILE B N 1
ATOM 5059 C CA . ILE B 1 317 ? -9.641 -20.516 -20.672 1 96.75 317 ILE B CA 1
ATOM 5060 C C . ILE B 1 317 ? -8.328 -21.297 -20.734 1 96.75 317 ILE B C 1
ATOM 5062 O O . ILE B 1 317 ? -7.246 -20.719 -20.672 1 96.75 317 ILE B O 1
ATOM 5066 N N . ILE B 1 318 ? -8.445 -22.562 -20.906 1 96.19 318 ILE B N 1
ATOM 5067 C CA . ILE B 1 318 ? -7.281 -23.453 -20.938 1 96.19 318 ILE B CA 1
ATOM 5068 C C . ILE B 1 318 ? -6.422 -23.141 -22.156 1 96.19 318 ILE B C 1
ATOM 5070 O O . ILE B 1 318 ? -5.195 -23.047 -22.062 1 96.19 318 ILE B O 1
ATOM 5074 N N . ARG B 1 319 ? -7.062 -22.984 -23.297 1 95 319 ARG B N 1
ATOM 5075 C CA . ARG B 1 319 ? -6.336 -22.656 -24.531 1 95 319 ARG B CA 1
ATOM 5076 C C . ARG B 1 319 ? -5.59 -21.328 -24.375 1 95 319 ARG B C 1
ATOM 5078 O O . ARG B 1 319 ? -4.426 -21.219 -24.781 1 95 319 ARG B O 1
ATOM 5085 N N . TYR B 1 320 ? -6.242 -20.391 -23.812 1 94.5 320 TYR B N 1
ATOM 5086 C CA . TYR B 1 320 ? -5.621 -19.078 -23.609 1 94.5 320 TYR B CA 1
ATOM 5087 C C . TYR B 1 320 ? -4.414 -19.188 -22.688 1 94.5 320 TYR B C 1
ATOM 5089 O O . TYR B 1 320 ? -3.357 -18.609 -22.969 1 94.5 320 TYR B O 1
ATOM 5097 N N . ALA B 1 321 ? -4.578 -19.891 -21.562 1 94.25 321 ALA B N 1
ATOM 5098 C CA . ALA B 1 321 ? -3.488 -20.078 -20.609 1 94.25 321 ALA B CA 1
ATOM 5099 C C . ALA B 1 321 ? -2.312 -20.797 -21.25 1 94.25 321 ALA B C 1
ATOM 5101 O O . ALA B 1 321 ? -1.161 -20.391 -21.109 1 94.25 321 ALA B O 1
ATOM 5102 N N . LEU B 1 322 ? -2.611 -21.812 -22.047 1 91.62 322 LEU B N 1
ATOM 5103 C CA . LEU B 1 322 ? -1.577 -22.609 -22.703 1 91.62 322 LEU B CA 1
ATOM 5104 C C . LEU B 1 322 ? -0.835 -21.781 -23.75 1 91.62 322 LEU B C 1
ATOM 5106 O O . LEU B 1 322 ? 0.382 -21.906 -23.891 1 91.62 322 LEU B O 1
ATOM 5110 N N . ASP B 1 323 ? -1.571 -20.984 -24.469 1 89.19 323 ASP B N 1
ATOM 5111 C CA . ASP B 1 323 ? -0.968 -20.141 -25.5 1 89.19 323 ASP B CA 1
ATOM 5112 C C . ASP B 1 323 ? 0.034 -19.156 -24.875 1 89.19 323 ASP B C 1
ATOM 5114 O O . ASP B 1 323 ? 1.028 -18.797 -25.516 1 89.19 323 ASP B O 1
ATOM 5118 N N . ASN B 1 324 ? -0.248 -18.766 -23.719 1 83.38 324 ASN B N 1
ATOM 5119 C CA . ASN B 1 324 ? 0.629 -17.797 -23.062 1 83.38 324 ASN B CA 1
ATOM 5120 C C . ASN B 1 324 ? 1.783 -18.484 -22.344 1 83.38 324 ASN B C 1
ATOM 5122 O O . ASN B 1 324 ? 2.832 -17.891 -22.109 1 83.38 324 ASN B O 1
ATOM 5126 N N . VAL B 1 325 ? 1.631 -19.672 -21.953 1 76.56 325 VAL B N 1
ATOM 5127 C CA . VAL B 1 325 ? 2.701 -20.375 -21.266 1 76.56 325 VAL B CA 1
ATOM 5128 C C . VAL B 1 325 ? 3.551 -21.141 -22.281 1 76.56 325 VAL B C 1
ATOM 5130 O O . VAL B 1 325 ? 4.75 -21.344 -22.062 1 76.56 325 VAL B O 1
ATOM 5133 N N . THR B 1 326 ? 2.984 -21.703 -23.406 1 65.5 326 THR B N 1
ATOM 5134 C CA . THR B 1 326 ? 3.736 -22.484 -24.375 1 65.5 326 THR B CA 1
ATOM 5135 C C . THR B 1 326 ? 4.293 -21.609 -25.484 1 65.5 326 THR B C 1
ATOM 5137 O O . THR B 1 326 ? 4.988 -22.094 -26.375 1 65.5 326 THR B O 1
ATOM 5140 N N . ARG B 1 327 ? 3.906 -20.406 -25.578 1 54.97 327 ARG B N 1
ATOM 5141 C CA . ARG B 1 327 ? 4.586 -19.594 -26.594 1 54.97 327 ARG B CA 1
ATOM 5142 C C . ARG B 1 327 ? 6.09 -19.844 -26.547 1 54.97 327 ARG B C 1
ATOM 5144 O O . ARG B 1 327 ? 6.852 -19.125 -27.219 1 54.97 327 ARG B O 1
ATOM 5151 N N 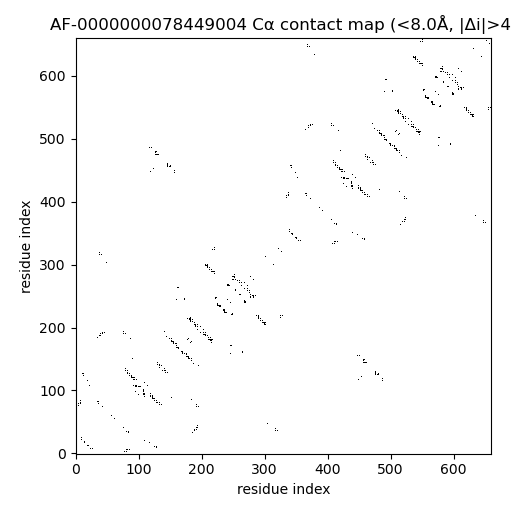. VAL B 1 328 ? 6.582 -20.719 -25.656 1 44.66 328 VAL B N 1
ATOM 5152 C CA . VAL B 1 328 ? 7.953 -21.219 -25.703 1 44.66 328 VAL B CA 1
ATOM 5153 C C . VAL B 1 328 ? 8.211 -21.906 -27.031 1 44.66 328 VAL B C 1
ATOM 5155 O O . VAL B 1 328 ? 8.516 -23.109 -27.078 1 44.66 328 VAL B O 1
ATOM 5158 N N . LYS B 1 329 ? 7.379 -22.047 -27.922 1 37.97 329 LYS B N 1
ATOM 5159 C CA . LYS B 1 329 ? 7.875 -22.75 -29.094 1 37.97 329 LYS B CA 1
ATOM 5160 C C . LYS B 1 329 ? 9.195 -22.156 -29.578 1 37.97 329 LYS B C 1
ATOM 5162 O O . LYS B 1 329 ? 9.375 -20.938 -29.562 1 37.97 329 LYS B O 1
ATOM 5167 N N . GLY B 1 330 ? 10.305 -23.062 -29.672 1 32.47 330 GLY B N 1
ATOM 5168 C CA . GLY B 1 330 ? 11.578 -23.016 -30.375 1 32.47 330 GLY B CA 1
ATOM 5169 C C . GLY B 1 330 ? 11.586 -22.016 -31.516 1 32.47 330 GLY B C 1
ATOM 5170 O O . GLY B 1 330 ? 10.531 -21.688 -32.062 1 32.47 330 GLY B O 1
#

pLDDT: mean 84.16, std 17.09, range [32.47, 98.88]

Nearest PDB structures (foldseek):
  3aq0-assembly4_H  TM=8.623E-01  e=4.152E-15  Arabidopsis thaliana
  3aq0-assembly1_A  TM=8.558E-01  e=4.333E-15  Arabidopsis thaliana
  3aq0-assembly3_E  TM=8.252E-01  e=5.595E-15  Arabidopsis thaliana
  4jyx-assembly2_B  TM=8.652E-01  e=1.553E-13  Paraglaciecola sp. T6c
  3mzv-assembly1_B  TM=8.554E-01  e=8.892E-12  Rhodobacter capsulatus

Organism: NCBI:txid1537102